Protein AF-0000000076344160 (afdb_homodimer)

Solvent-accessible surface area (backbone atoms only — not comparable to full-atom values): 22176 Å² total; per-residue (Å²): 129,60,75,64,59,60,49,56,73,68,63,57,57,75,40,36,32,61,56,47,48,51,51,48,51,52,48,36,35,67,73,58,60,41,68,49,68,63,71,39,78,46,54,27,44,35,63,50,35,64,53,59,86,89,56,81,75,80,83,44,67,32,48,65,67,22,37,34,33,44,34,43,23,51,35,36,49,43,46,57,44,48,41,29,40,47,48,63,35,70,79,53,62,68,52,47,51,53,46,65,46,41,63,61,49,48,53,52,48,46,51,54,38,69,77,42,59,65,43,26,19,20,55,53,26,49,50,47,42,47,52,30,46,74,72,61,31,36,65,62,60,87,54,31,32,31,51,52,41,71,40,94,74,44,70,74,64,88,83,44,56,84,48,29,20,17,73,82,10,77,48,53,57,67,43,61,43,98,68,64,38,72,59,37,37,32,40,38,44,45,41,19,42,76,85,67,65,36,39,41,37,32,30,37,71,62,53,132,129,60,75,65,61,60,49,56,73,66,64,59,57,75,40,35,32,61,58,48,48,51,51,49,52,52,47,35,32,67,72,58,59,41,67,50,69,63,71,36,78,46,54,27,44,36,64,52,35,64,52,58,85,89,57,82,76,80,83,43,68,31,48,64,65,22,39,34,34,43,34,43,24,48,36,37,49,48,45,60,44,48,39,27,40,47,47,63,36,68,81,54,64,69,52,46,52,54,46,66,46,40,62,62,48,48,54,52,48,46,52,56,38,70,77,45,59,64,44,26,19,21,56,53,26,49,52,48,43,48,53,31,46,75,73,62,32,36,64,63,62,88,53,31,32,31,52,55,41,73,41,101,74,44,70,75,64,88,84,45,56,83,49,30,21,17,76,81,10,76,49,52,56,66,42,62,43,98,67,64,36,74,58,38,37,32,40,40,45,44,38,20,43,76,86,67,65,35,40,41,39,31,30,37,72,61,54,131

Structure (mmCIF, N/CA/C/O backbone):
data_AF-0000000076344160-model_v1
#
loop_
_entity.id
_entity.type
_entity.pdbx_description
1 polymer 'Peptidase M24 domain-containing protein'
#
loop_
_atom_site.group_PDB
_atom_site.id
_atom_site.type_symbol
_atom_site.label_atom_id
_atom_site.label_alt_id
_atom_site.label_comp_id
_atom_site.label_asym_id
_atom_site.label_entity_id
_atom_site.label_seq_id
_atom_site.pdbx_PDB_ins_code
_atom_site.Cartn_x
_atom_site.Cartn_y
_atom_site.Cartn_z
_atom_site.occupancy
_atom_site.B_iso_or_equiv
_atom_site.auth_seq_id
_atom_site.auth_comp_id
_atom_site.auth_asym_id
_atom_site.auth_atom_id
_atom_site.pdbx_PDB_model_num
ATOM 1 N N . MET A 1 1 ? -4.914 -17.25 9.688 1 41.66 1 MET A N 1
ATOM 2 C CA . MET A 1 1 ? -4.988 -18.156 8.547 1 41.66 1 MET A CA 1
ATOM 3 C C . MET A 1 1 ? -4.73 -17.406 7.242 1 41.66 1 MET A C 1
ATOM 5 O O . MET A 1 1 ? -5.258 -16.312 7.035 1 41.66 1 MET A O 1
ATOM 9 N N . GLY A 1 2 ? -3.594 -17.734 6.512 1 60.81 2 GLY A N 1
ATOM 10 C CA . GLY A 1 2 ? -3.271 -16.953 5.328 1 60.81 2 GLY A CA 1
ATOM 11 C C . GLY A 1 2 ? -4.25 -17.156 4.188 1 60.81 2 GLY A C 1
ATOM 12 O O . GLY A 1 2 ? -5.133 -18.016 4.27 1 60.81 2 GLY A O 1
ATOM 13 N N . MET A 1 3 ? -4.539 -16.281 3.332 1 69.62 3 MET A N 1
ATOM 14 C CA . MET A 1 3 ? -5.465 -16.297 2.203 1 69.62 3 MET A CA 1
ATOM 15 C C . MET A 1 3 ? -5.465 -17.656 1.516 1 69.62 3 MET A C 1
ATOM 17 O O . MET A 1 3 ? -6.52 -18.156 1.127 1 69.62 3 MET A O 1
ATOM 21 N N . PHE A 1 4 ? -4.402 -18.453 1.608 1 79.06 4 PHE A N 1
ATOM 22 C CA . PHE A 1 4 ? -4.332 -19.703 0.854 1 79.06 4 PHE A CA 1
ATOM 23 C C . PHE A 1 4 ? -5 -20.844 1.62 1 79.06 4 PHE A C 1
ATOM 25 O O . PHE A 1 4 ? -5.527 -21.781 1.018 1 79.06 4 PHE A O 1
ATOM 32 N N . ASP A 1 5 ? -5.043 -20.703 2.943 1 81.62 5 ASP A N 1
ATOM 33 C CA . ASP A 1 5 ? -5.812 -21.672 3.707 1 81.62 5 ASP A CA 1
ATOM 34 C C . ASP A 1 5 ? -7.309 -21.547 3.41 1 81.62 5 ASP A C 1
ATOM 36 O O . ASP A 1 5 ? -8.008 -22.562 3.271 1 81.62 5 ASP A O 1
ATOM 40 N N . GLU A 1 6 ? -7.734 -20.344 3.297 1 85.19 6 GLU A N 1
ATOM 41 C CA . GLU A 1 6 ? -9.141 -20.094 3.01 1 85.19 6 GLU A CA 1
ATOM 42 C C . GLU A 1 6 ? -9.5 -20.516 1.586 1 85.19 6 GLU A C 1
ATOM 44 O O . GLU A 1 6 ? -10.602 -21.016 1.335 1 85.19 6 GLU A O 1
ATOM 49 N N . ILE A 1 7 ? -8.562 -20.312 0.675 1 89.81 7 ILE A N 1
ATOM 50 C CA . ILE A 1 7 ? -8.781 -20.719 -0.709 1 89.81 7 ILE A CA 1
ATOM 51 C C . ILE A 1 7 ? -8.922 -22.234 -0.785 1 89.81 7 ILE A C 1
ATOM 53 O O . ILE A 1 7 ? -9.758 -22.75 -1.533 1 89.81 7 ILE A O 1
ATOM 57 N N . GLU A 1 8 ? -8.102 -22.969 -0.013 1 91.88 8 GLU A N 1
ATOM 58 C CA . GLU A 1 8 ? -8.156 -24.422 -0.022 1 91.88 8 GLU A CA 1
ATOM 59 C C . GLU A 1 8 ? -9.547 -24.938 0.347 1 91.88 8 GLU A C 1
ATOM 61 O O . GLU A 1 8 ? -10.023 -25.922 -0.209 1 91.88 8 GLU A O 1
ATOM 66 N N . ALA A 1 9 ? -10.242 -24.188 1.206 1 92.38 9 ALA A N 1
ATOM 67 C CA . ALA A 1 9 ? -11.57 -24.578 1.663 1 92.38 9 ALA A CA 1
ATOM 68 C C . ALA A 1 9 ? -12.609 -24.406 0.558 1 92.38 9 ALA A C 1
ATOM 70 O O . ALA A 1 9 ? -13.688 -24.984 0.607 1 92.38 9 ALA A O 1
ATOM 71 N N . LEU A 1 10 ? -12.297 -23.594 -0.446 1 95.06 10 LEU A N 1
ATOM 72 C CA . LEU A 1 10 ? -13.203 -23.312 -1.551 1 95.06 10 LEU A CA 1
ATOM 73 C C . LEU A 1 10 ? -13.07 -24.375 -2.643 1 95.06 10 LEU A C 1
ATOM 75 O O . LEU A 1 10 ? -13.938 -24.484 -3.512 1 95.06 10 LEU A O 1
ATOM 79 N N . ILE A 1 11 ? -11.977 -25.156 -2.645 1 97.06 11 ILE A N 1
ATOM 80 C CA . ILE A 1 11 ? -11.648 -26.078 -3.721 1 97.06 11 ILE A CA 1
ATOM 81 C C . ILE A 1 11 ? -12.453 -27.359 -3.561 1 97.06 11 ILE A C 1
ATOM 83 O O . ILE A 1 11 ? -12.328 -28.062 -2.553 1 97.06 11 ILE A O 1
ATOM 87 N N . LYS A 1 12 ? -13.211 -27.656 -4.555 1 97 12 LYS A N 1
ATOM 88 C CA . LYS A 1 12 ? -13.977 -28.891 -4.59 1 97 12 LYS A CA 1
ATOM 89 C C . LYS A 1 12 ? -14.266 -29.328 -6.023 1 97 12 LYS A C 1
ATOM 91 O O . LYS A 1 12 ? -14.398 -28.484 -6.914 1 97 12 LYS A O 1
ATOM 96 N N . PRO A 1 13 ? -14.383 -30.625 -6.191 1 97.69 13 PRO A N 1
ATOM 97 C CA . PRO A 1 13 ? -14.758 -31.094 -7.531 1 97.69 13 PRO A CA 1
ATOM 98 C C . PRO A 1 13 ? -16.188 -30.703 -7.914 1 97.69 13 PRO A C 1
ATOM 100 O O . PRO A 1 13 ? -17.031 -30.516 -7.035 1 97.69 13 PRO A O 1
ATOM 103 N N . GLY A 1 14 ? -16.422 -30.578 -9.258 1 98.31 14 GLY A N 1
ATOM 104 C CA . GLY A 1 14 ? -17.781 -30.359 -9.727 1 98.31 14 GLY A CA 1
ATOM 105 C C . GLY A 1 14 ? -18.094 -28.906 -10.031 1 98.31 14 GLY A C 1
ATOM 106 O O . GLY A 1 14 ? -19.078 -28.594 -10.695 1 98.31 14 GLY A O 1
ATOM 107 N N . ILE A 1 15 ? -17.312 -28.031 -9.594 1 98 15 ILE A N 1
ATOM 108 C CA . ILE A 1 15 ? -17.469 -26.625 -9.977 1 98 15 ILE A CA 1
ATOM 109 C C . ILE A 1 15 ? -16.469 -26.297 -11.086 1 98 15 ILE A C 1
ATOM 111 O O . ILE A 1 15 ? -15.484 -27 -11.289 1 98 15 ILE A O 1
ATOM 115 N N . SER A 1 16 ? -16.734 -25.234 -11.805 1 98.62 16 SER A N 1
ATOM 116 C CA . SER A 1 16 ? -15.836 -24.844 -12.883 1 98.62 16 SER A CA 1
ATOM 117 C C . SER A 1 16 ? -14.648 -24.047 -12.352 1 98.62 16 SER A C 1
ATOM 119 O O . SER A 1 16 ? -14.688 -23.531 -11.234 1 98.62 16 SER A O 1
ATOM 121 N N . GLU A 1 17 ? -13.594 -23.984 -13.133 1 98.56 17 GLU A N 1
ATOM 122 C CA . GLU A 1 17 ? -12.461 -23.125 -12.82 1 98.56 17 GLU A CA 1
ATOM 123 C C . GLU A 1 17 ? -12.906 -21.672 -12.633 1 98.56 17 GLU A C 1
ATOM 125 O O . GLU A 1 17 ? -12.461 -21 -11.703 1 98.56 17 GLU A O 1
ATOM 130 N N . LYS A 1 18 ? -13.789 -21.219 -13.492 1 97.12 18 LYS A N 1
ATOM 131 C CA . LYS A 1 18 ? -14.305 -19.859 -13.422 1 97.12 18 LYS A CA 1
ATOM 132 C C . LYS A 1 18 ? -15.086 -19.641 -12.125 1 97.12 18 LYS A C 1
ATOM 134 O O . LYS A 1 18 ? -14.953 -18.594 -11.492 1 97.12 18 LYS A O 1
ATOM 139 N N . ALA A 1 19 ? -15.93 -20.609 -11.805 1 97.56 19 ALA A N 1
ATOM 140 C CA . ALA A 1 19 ? -16.688 -20.5 -10.562 1 97.56 19 ALA A CA 1
ATOM 141 C C . ALA A 1 19 ? -15.766 -20.391 -9.352 1 97.56 19 ALA A C 1
ATOM 143 O O . ALA A 1 19 ? -16.016 -19.609 -8.438 1 97.56 19 ALA A O 1
ATOM 144 N N . LEU A 1 20 ? -14.734 -21.234 -9.344 1 97.19 20 LEU A N 1
ATOM 145 C CA . LEU A 1 20 ? -13.758 -21.141 -8.266 1 97.19 20 LEU A CA 1
ATOM 146 C C . LEU A 1 20 ? -13.055 -19.797 -8.266 1 97.19 20 LEU A C 1
ATOM 148 O O . LEU A 1 20 ? -12.875 -19.188 -7.207 1 97.19 20 LEU A O 1
ATOM 152 N N . SER A 1 21 ? -12.625 -19.297 -9.406 1 94.12 21 SER A N 1
ATOM 153 C CA . SER A 1 21 ? -12 -17.984 -9.523 1 94.12 21 SER A CA 1
ATOM 154 C C . SER A 1 21 ? -12.891 -16.891 -8.945 1 94.12 21 SER A C 1
ATOM 156 O O . SER A 1 21 ? -12.422 -16.047 -8.188 1 94.12 21 SER A O 1
ATOM 158 N N . ASP A 1 22 ? -14.133 -16.953 -9.242 1 91.56 22 ASP A N 1
ATOM 159 C CA . ASP A 1 22 ? -15.094 -15.977 -8.734 1 91.56 22 ASP A CA 1
ATOM 160 C C . ASP A 1 22 ? -15.219 -16.078 -7.215 1 91.56 22 ASP A C 1
ATOM 162 O O . ASP A 1 22 ? -15.32 -15.055 -6.531 1 91.56 22 ASP A O 1
ATOM 166 N N . ALA A 1 23 ? -15.25 -17.266 -6.73 1 91.81 23 ALA A N 1
ATOM 167 C CA . ALA A 1 23 ? -15.328 -17.469 -5.285 1 91.81 23 ALA A CA 1
ATOM 168 C C . ALA A 1 23 ? -14.109 -16.891 -4.582 1 91.81 23 ALA A C 1
ATOM 170 O O . ALA A 1 23 ? -14.227 -16.281 -3.512 1 91.81 23 ALA A O 1
ATOM 171 N N . ILE A 1 24 ? -12.945 -17.078 -5.156 1 89.69 24 ILE A N 1
ATOM 172 C CA . ILE A 1 24 ? -11.711 -16.562 -4.598 1 89.69 24 ILE A CA 1
ATOM 173 C C . ILE A 1 24 ? -11.742 -15.031 -4.609 1 89.69 24 ILE A C 1
ATOM 175 O O . ILE A 1 24 ? -11.328 -14.391 -3.643 1 89.69 24 ILE A O 1
ATOM 179 N N . HIS A 1 25 ? -12.195 -14.5 -5.691 1 85.56 25 HIS A N 1
ATOM 180 C CA . HIS A 1 25 ? -12.344 -13.055 -5.801 1 85.56 25 HIS A CA 1
ATOM 181 C C . HIS A 1 25 ? -13.219 -12.5 -4.684 1 85.56 25 HIS A C 1
ATOM 183 O O . HIS A 1 25 ? -12.867 -11.516 -4.035 1 85.56 25 HIS A O 1
ATOM 189 N N . GLN A 1 26 ? -14.305 -13.148 -4.477 1 83.69 26 GLN A N 1
ATOM 190 C CA . GLN A 1 26 ? -15.242 -12.727 -3.441 1 83.69 26 GLN A CA 1
ATOM 191 C C . GLN A 1 26 ? -14.609 -12.828 -2.055 1 83.69 26 GLN A C 1
ATOM 193 O O . GLN A 1 26 ? -14.797 -11.938 -1.218 1 83.69 26 GLN A O 1
ATOM 198 N N . LEU A 1 27 ? -13.867 -13.867 -1.841 1 81.5 27 LEU A N 1
ATOM 199 C CA . LEU A 1 27 ? -13.156 -14.047 -0.582 1 81.5 27 LEU A CA 1
ATOM 200 C C . LEU A 1 27 ? -12.188 -12.898 -0.335 1 81.5 27 LEU A C 1
ATOM 202 O O . LEU A 1 27 ? -12.094 -12.391 0.785 1 81.5 27 LEU A O 1
ATOM 206 N N . GLY A 1 28 ? -11.367 -12.523 -1.336 1 74.88 28 GLY A N 1
ATOM 207 C CA . GLY A 1 28 ? -10.422 -11.422 -1.229 1 74.88 28 GLY A CA 1
ATOM 208 C C . GLY A 1 28 ? -11.086 -10.102 -0.887 1 74.88 28 GLY A C 1
ATOM 209 O O . GLY A 1 28 ? -10.555 -9.328 -0.085 1 74.88 28 GLY A O 1
ATOM 210 N N . LEU A 1 29 ? -12.203 -9.852 -1.535 1 69.56 29 LEU A N 1
ATOM 211 C CA . LEU A 1 29 ? -12.93 -8.609 -1.306 1 69.56 29 LEU A CA 1
ATOM 212 C C . LEU A 1 29 ? -13.461 -8.547 0.124 1 69.56 29 LEU A C 1
ATOM 214 O O . LEU A 1 29 ? -13.375 -7.5 0.774 1 69.56 29 LEU A O 1
ATOM 218 N N . GLU A 1 30 ? -13.906 -9.633 0.518 1 68.62 30 GLU A N 1
ATOM 219 C CA . GLU A 1 30 ? -14.609 -9.664 1.795 1 68.62 30 GLU A CA 1
ATOM 220 C C . GLU A 1 30 ? -13.633 -9.695 2.965 1 68.62 30 GLU A C 1
ATOM 222 O O . GLU A 1 30 ? -13.867 -9.062 3.994 1 68.62 30 GLU A O 1
ATOM 227 N N . ARG A 1 31 ? -12.57 -10.406 2.785 1 62.91 31 ARG A N 1
ATOM 228 C CA . ARG A 1 31 ? -11.773 -10.727 3.965 1 62.91 31 ARG A CA 1
ATOM 229 C C . ARG A 1 31 ? -10.477 -9.93 3.977 1 62.91 31 ARG A C 1
ATOM 231 O O . ARG A 1 31 ? -9.891 -9.695 5.035 1 62.91 31 ARG A O 1
ATOM 238 N N . HIS A 1 32 ? -10.062 -9.484 2.863 1 59.31 32 HIS A N 1
ATOM 239 C CA . HIS A 1 32 ? -8.695 -8.977 2.871 1 59.31 32 HIS A CA 1
ATOM 240 C C . HIS A 1 32 ? -8.625 -7.555 2.33 1 59.31 32 HIS A C 1
ATOM 242 O O . HIS A 1 32 ? -7.543 -6.988 2.186 1 59.31 32 HIS A O 1
ATOM 248 N N . GLY A 1 33 ? -9.766 -7.012 2.295 1 52.97 33 GLY A N 1
ATOM 249 C CA . GLY A 1 33 ? -9.758 -5.633 1.833 1 52.97 33 GLY A CA 1
ATOM 250 C C . GLY A 1 33 ? -9.062 -5.449 0.5 1 52.97 33 GLY A C 1
ATOM 251 O O . GLY A 1 33 ? -8.508 -4.383 0.221 1 52.97 33 GLY A O 1
ATOM 252 N N . LEU A 1 34 ? -8.664 -6.613 -0.139 1 52.84 34 LEU A N 1
ATOM 253 C CA . LEU A 1 34 ? -8 -6.535 -1.435 1 52.84 34 LEU A CA 1
ATOM 254 C C . LEU A 1 34 ? -8.875 -5.809 -2.451 1 52.84 34 LEU A C 1
ATOM 256 O O . LEU A 1 34 ? -9.922 -6.32 -2.852 1 52.84 34 LEU A O 1
ATOM 260 N N . ARG A 1 35 ? -9.086 -4.613 -2.018 1 47.91 35 ARG A N 1
ATOM 261 C CA . ARG A 1 35 ? -10 -3.836 -2.848 1 47.91 35 ARG A CA 1
ATOM 262 C C . ARG A 1 35 ? -9.516 -3.779 -4.293 1 47.91 35 ARG A C 1
ATOM 264 O O . ARG A 1 35 ? -10.297 -3.514 -5.203 1 47.91 35 ARG A O 1
ATOM 271 N N . THR A 1 36 ? -8.273 -3.393 -4.414 1 48.78 36 THR A N 1
ATOM 272 C CA . THR A 1 36 ? -7.879 -3.088 -5.785 1 48.78 36 THR A CA 1
ATOM 273 C C . THR A 1 36 ? -7.855 -4.355 -6.633 1 48.78 36 THR A C 1
ATOM 275 O O . THR A 1 36 ? -7.758 -5.461 -6.105 1 48.78 36 THR A O 1
ATOM 278 N N . HIS A 1 37 ? -8.07 -4.137 -7.875 1 50.59 37 HIS A N 1
ATOM 279 C CA . HIS A 1 37 ? -8.188 -5.098 -8.969 1 50.59 37 HIS A CA 1
ATOM 280 C C . HIS A 1 37 ? -7.043 -6.102 -8.945 1 50.59 37 HIS A C 1
ATOM 282 O O . HIS A 1 37 ? -5.875 -5.719 -8.867 1 50.59 37 HIS A O 1
ATOM 288 N N . TRP A 1 38 ? -7.516 -7.219 -8.266 1 54.03 38 TRP A N 1
ATOM 289 C CA . TRP A 1 38 ? -6.66 -8.336 -8.656 1 54.03 38 TRP A CA 1
ATOM 290 C C . TRP A 1 38 ? -6.43 -8.344 -10.164 1 54.03 38 TRP A C 1
ATOM 292 O O . TRP A 1 38 ? -7.383 -8.398 -10.938 1 54.03 38 TRP A O 1
ATOM 302 N N . HIS A 1 39 ? -5.273 -7.918 -10.477 1 60.78 39 HIS A N 1
ATOM 303 C CA . HIS A 1 39 ? -4.977 -7.797 -11.898 1 60.78 39 HIS A CA 1
ATOM 304 C C . HIS A 1 39 ? -5.082 -9.148 -12.602 1 60.78 39 HIS A C 1
ATOM 306 O O . HIS A 1 39 ? -5.449 -9.211 -13.773 1 60.78 39 HIS A O 1
ATOM 312 N N . LYS A 1 40 ? -4.742 -10.188 -11.953 1 73.19 40 LYS A N 1
ATOM 313 C CA . LYS A 1 40 ? -4.703 -11.484 -12.617 1 73.19 40 LYS A CA 1
ATOM 314 C C . LYS A 1 40 ? -5.047 -12.609 -11.648 1 73.19 40 LYS A C 1
ATOM 316 O O . LYS A 1 40 ? -4.527 -12.656 -10.531 1 73.19 40 LYS A O 1
ATOM 321 N N . ARG A 1 41 ? -6.129 -13.344 -11.93 1 85.62 41 ARG A N 1
ATOM 322 C CA . ARG A 1 41 ? -6.449 -14.594 -11.242 1 85.62 41 ARG A CA 1
ATOM 323 C C . ARG A 1 41 ? -6.508 -15.758 -12.219 1 85.62 41 ARG A C 1
ATOM 325 O O . ARG A 1 41 ? -7.332 -15.766 -13.133 1 85.62 41 ARG A O 1
ATOM 332 N N . VAL A 1 42 ? -5.539 -16.672 -12.078 1 92.56 42 VAL A N 1
ATOM 333 C CA . VAL A 1 42 ? -5.496 -17.844 -12.938 1 92.56 42 VAL A CA 1
ATOM 334 C C . VAL A 1 42 ? -5.824 -19.094 -12.117 1 92.56 42 VAL A C 1
ATOM 336 O O . VAL A 1 42 ? -5.172 -19.375 -11.109 1 92.56 42 VAL A O 1
ATOM 339 N N . VAL A 1 43 ? -6.883 -19.734 -12.469 1 96.62 43 VAL A N 1
ATOM 340 C CA . VAL A 1 43 ? -7.242 -21.047 -11.922 1 96.62 43 VAL A CA 1
ATOM 341 C C . VAL A 1 43 ? -7.258 -22.094 -13.039 1 96.62 43 VAL A C 1
ATOM 343 O O . VAL A 1 43 ? -8.039 -21.984 -13.984 1 96.62 43 VAL A O 1
ATOM 346 N N . ARG A 1 44 ? -6.363 -23.094 -12.922 1 98.12 44 ARG A N 1
ATOM 347 C CA . ARG A 1 44 ? -6.234 -24.125 -13.945 1 98.12 44 ARG A CA 1
ATOM 348 C C . ARG A 1 44 ? -6.262 -25.516 -13.32 1 98.12 44 ARG A C 1
ATOM 350 O O . ARG A 1 44 ? -5.535 -25.797 -12.359 1 98.12 44 ARG A O 1
ATOM 357 N N . SER A 1 45 ? -7.094 -26.422 -13.883 1 98.5 45 SER A N 1
ATOM 358 C CA . SER A 1 45 ? -7.164 -27.797 -13.375 1 98.5 45 SER A CA 1
ATOM 359 C C . SER A 1 45 ? -6.867 -28.812 -14.477 1 98.5 45 SER A C 1
ATOM 361 O O . SER A 1 45 ? -7.172 -28.562 -15.648 1 98.5 45 SER A O 1
ATOM 363 N N . GLY A 1 46 ? -6.293 -29.938 -14.062 1 97.75 46 GLY A N 1
ATOM 364 C CA . GLY A 1 46 ? -6.055 -31.016 -15.008 1 97.75 46 GLY A CA 1
ATOM 365 C C . GLY A 1 46 ? -5.23 -30.578 -16.203 1 97.75 46 GLY A C 1
ATOM 366 O O . GLY A 1 46 ? -4.148 -30.016 -16.047 1 97.75 46 GLY A O 1
ATOM 367 N N . GLU A 1 47 ? -5.73 -30.844 -17.375 1 97.12 47 GLU A N 1
ATOM 368 C CA . GLU A 1 47 ? -4.98 -30.578 -18.609 1 97.12 47 GLU A CA 1
ATOM 369 C C . GLU A 1 47 ? -4.762 -29.094 -18.812 1 97.12 47 GLU A C 1
ATOM 371 O O . GLU A 1 47 ? -3.803 -28.688 -19.469 1 97.12 47 GLU A O 1
ATOM 376 N N . ASN A 1 48 ? -5.598 -28.234 -18.203 1 98.25 48 ASN A N 1
ATOM 377 C CA . ASN A 1 48 ? -5.441 -26.781 -18.344 1 98.25 48 ASN A CA 1
ATOM 378 C C . ASN A 1 48 ? -4.18 -26.297 -17.656 1 98.25 48 ASN A C 1
ATOM 380 O O . ASN A 1 48 ? -3.725 -25.172 -17.906 1 98.25 48 ASN A O 1
ATOM 384 N N . THR A 1 49 ? -3.615 -27.094 -16.734 1 98.25 49 THR A N 1
ATOM 385 C CA . THR A 1 49 ? -2.391 -26.672 -16.062 1 98.25 49 THR A CA 1
ATOM 386 C C . THR A 1 49 ? -1.23 -26.594 -17.047 1 98.25 49 THR A C 1
ATOM 388 O O . THR A 1 49 ? -0.221 -25.938 -16.766 1 98.25 49 THR A O 1
ATOM 391 N N . LEU A 1 50 ? -1.375 -27.25 -18.203 1 97.56 50 LEU A N 1
ATOM 392 C CA . LEU A 1 50 ? -0.31 -27.281 -19.203 1 97.56 50 LEU A CA 1
ATOM 393 C C . LEU A 1 50 ? -0.329 -26.031 -20.062 1 97.56 50 LEU A C 1
ATOM 395 O O . LEU A 1 50 ? 0.642 -25.75 -20.766 1 97.56 50 LEU A O 1
ATOM 399 N N . ALA A 1 51 ? -1.416 -25.234 -20.031 1 95.81 51 ALA A N 1
ATOM 400 C CA . ALA A 1 51 ? -1.532 -24.047 -20.875 1 95.81 51 ALA A CA 1
ATOM 401 C C . ALA A 1 51 ? -0.677 -22.906 -20.328 1 95.81 51 ALA A C 1
ATOM 403 O O . ALA A 1 51 ? -0.64 -22.672 -19.109 1 95.81 51 ALA A O 1
ATOM 404 N N . PRO A 1 52 ? 0.02 -22.156 -21.25 1 90.75 52 PRO A N 1
ATOM 405 C CA . PRO A 1 52 ? 0.699 -20.938 -20.797 1 90.75 52 PRO A CA 1
ATOM 406 C C . PRO A 1 52 ? -0.236 -19.984 -20.062 1 90.75 52 PRO A C 1
ATOM 408 O O . PRO A 1 52 ? -1.418 -19.891 -20.406 1 90.75 52 PRO A O 1
ATOM 411 N N . PHE A 1 53 ? 0.336 -19.312 -19.125 1 88.25 53 PHE A N 1
ATOM 412 C CA . PHE A 1 53 ? -0.489 -18.469 -18.266 1 88.25 53 PHE A CA 1
ATOM 413 C C . PHE A 1 53 ? -1.109 -17.328 -19.047 1 88.25 53 PHE A C 1
ATOM 415 O O . PHE A 1 53 ? -2.107 -16.734 -18.625 1 88.25 53 PHE A O 1
ATOM 422 N N . GLU A 1 54 ? -0.531 -16.984 -20.172 1 85.44 54 GLU A N 1
ATOM 423 C CA . GLU A 1 54 ? -1.05 -15.891 -20.984 1 85.44 54 GLU A CA 1
ATOM 424 C C . GLU A 1 54 ? -2.217 -16.344 -21.859 1 85.44 54 GLU A C 1
ATOM 426 O O . GLU A 1 54 ? -2.924 -15.531 -22.438 1 85.44 54 GLU A O 1
ATOM 431 N N . GLU A 1 55 ? -2.471 -17.656 -21.906 1 89.69 55 GLU A N 1
ATOM 432 C CA . GLU A 1 55 ? -3.559 -18.188 -22.719 1 89.69 55 GLU A CA 1
ATOM 433 C C . GLU A 1 55 ? -4.844 -18.312 -21.906 1 89.69 55 GLU A C 1
ATOM 435 O O . GLU A 1 55 ? -4.816 -18.234 -20.672 1 89.69 55 GLU A O 1
ATOM 440 N N . ASN A 1 56 ? -5.926 -18.469 -22.641 1 92.44 56 ASN A N 1
ATOM 441 C CA . ASN A 1 56 ? -7.234 -18.672 -22.016 1 92.44 56 ASN A CA 1
ATOM 442 C C . ASN A 1 56 ? -7.891 -19.969 -22.484 1 92.44 56 ASN A C 1
ATOM 444 O O . ASN A 1 56 ? -8.781 -19.938 -23.344 1 92.44 56 ASN A O 1
ATOM 448 N N . PRO A 1 57 ? -7.516 -21.047 -21.953 1 95.94 57 PRO A N 1
ATOM 449 C CA . PRO A 1 57 ? -8.164 -22.297 -22.328 1 95.94 57 PRO A CA 1
ATOM 450 C C . PRO A 1 57 ? -9.641 -22.344 -21.938 1 95.94 57 PRO A C 1
ATOM 452 O O . PRO A 1 57 ? -10.086 -21.531 -21.125 1 95.94 57 PRO A O 1
ATOM 455 N N . PRO A 1 58 ? -10.422 -23.266 -22.516 1 97.12 58 PRO A N 1
ATOM 456 C CA . PRO A 1 58 ? -11.828 -23.391 -22.141 1 97.12 58 PRO A CA 1
ATOM 457 C C . PRO A 1 58 ? -12.031 -23.688 -20.656 1 97.12 58 PRO A C 1
ATOM 459 O O . PRO A 1 58 ? -11.242 -24.438 -20.062 1 97.12 58 PRO A O 1
ATOM 462 N N . ASP A 1 59 ? -13.031 -23.172 -20.141 1 98.06 59 ASP A N 1
ATOM 463 C CA . ASP A 1 59 ? -13.391 -23.406 -18.734 1 98.06 59 ASP A CA 1
ATOM 464 C C . ASP A 1 59 ? -13.625 -24.891 -18.484 1 98.06 59 ASP A C 1
ATOM 466 O O . ASP A 1 59 ? -14.383 -25.547 -19.219 1 98.06 59 ASP A O 1
ATOM 470 N N . ARG A 1 60 ? -13.031 -25.422 -17.5 1 98.12 60 ARG A N 1
ATOM 471 C CA . ARG A 1 60 ? -13.109 -26.844 -17.203 1 98.12 60 ARG A CA 1
ATOM 472 C C . ARG A 1 60 ? -13.82 -27.078 -15.875 1 98.12 60 ARG A C 1
ATOM 474 O O . ARG A 1 60 ? -13.625 -26.344 -14.914 1 98.12 60 ARG A O 1
ATOM 481 N N . ILE A 1 61 ? -14.625 -28.125 -15.852 1 98.69 61 ILE A N 1
ATOM 482 C CA . ILE A 1 61 ? -15.156 -28.609 -14.586 1 98.69 61 ILE A CA 1
ATOM 483 C C . ILE A 1 61 ? -14.062 -29.359 -13.828 1 98.69 61 ILE A C 1
ATOM 485 O O . ILE A 1 61 ? -13.453 -30.297 -14.367 1 98.69 61 ILE A O 1
ATOM 489 N N . ILE A 1 62 ? -13.797 -28.922 -12.648 1 98.62 62 ILE A N 1
ATOM 490 C CA . ILE A 1 62 ? -12.742 -29.516 -11.828 1 98.62 62 ILE A CA 1
ATOM 491 C C . ILE A 1 62 ? -13.125 -30.953 -11.453 1 98.62 62 ILE A C 1
ATOM 493 O O . ILE A 1 62 ? -14.211 -31.188 -10.93 1 98.62 62 ILE A O 1
ATOM 497 N N . GLY A 1 63 ? -12.266 -31.891 -11.68 1 98.12 63 GLY A N 1
ATOM 498 C CA . GLY A 1 63 ? -12.523 -33.281 -11.406 1 98.12 63 GLY A CA 1
ATOM 499 C C . GLY A 1 63 ? -12.078 -33.719 -10.023 1 98.12 63 GLY A C 1
ATOM 500 O O . GLY A 1 63 ? -11.312 -33 -9.367 1 98.12 63 GLY A O 1
ATOM 501 N N . GLU A 1 64 ? -12.453 -34.938 -9.547 1 97.44 64 GLU A N 1
ATOM 502 C CA . GLU A 1 64 ? -12.203 -35.469 -8.219 1 97.44 64 GLU A CA 1
ATOM 503 C C . GLU A 1 64 ? -10.711 -35.75 -8 1 97.44 64 GLU A C 1
ATOM 505 O O . GLU A 1 64 ? -10.219 -35.688 -6.875 1 97.44 64 GLU A O 1
ATOM 510 N N . ASP A 1 65 ? -9.992 -35.969 -9.109 1 97.81 65 ASP A N 1
ATOM 511 C CA . ASP A 1 65 ? -8.578 -36.312 -8.984 1 97.81 65 ASP A CA 1
ATOM 512 C C . ASP A 1 65 ? -7.699 -35.312 -9.727 1 97.81 65 ASP A C 1
ATOM 514 O O . ASP A 1 65 ? -6.633 -35.688 -10.234 1 97.81 65 ASP A O 1
ATOM 518 N N . ASP A 1 66 ? -8.188 -34.094 -9.867 1 98.38 66 ASP A N 1
ATOM 519 C CA . ASP A 1 66 ? -7.453 -33.094 -10.609 1 98.38 66 ASP A CA 1
ATOM 520 C C . ASP A 1 66 ? -6.332 -32.5 -9.766 1 98.38 66 ASP A C 1
ATOM 522 O O . ASP A 1 66 ? -6.445 -32.406 -8.539 1 98.38 66 ASP A O 1
ATOM 526 N N . ILE A 1 67 ? -5.25 -32.125 -10.398 1 98.75 67 ILE A N 1
ATOM 527 C CA . ILE A 1 67 ? -4.32 -31.141 -9.891 1 98.75 67 ILE A CA 1
ATOM 528 C C . ILE A 1 67 ? -4.793 -29.734 -10.297 1 98.75 67 ILE A C 1
ATOM 530 O O . ILE A 1 67 ? -5.398 -29.562 -11.359 1 98.75 67 ILE A O 1
ATOM 534 N N . LEU A 1 68 ? -4.617 -28.766 -9.398 1 98.56 68 LEU A N 1
ATOM 535 C CA . LEU A 1 68 ? -5.195 -27.438 -9.547 1 98.56 68 LEU A CA 1
ATOM 536 C C . LEU A 1 68 ? -4.168 -26.359 -9.211 1 98.56 68 LEU A C 1
ATOM 538 O O . LEU A 1 68 ? -3.545 -26.391 -8.148 1 98.56 68 LEU A O 1
ATOM 542 N N . ILE A 1 69 ? -3.924 -25.406 -10.148 1 98.19 69 ILE A N 1
ATOM 543 C CA . ILE A 1 69 ? -3.076 -24.234 -9.93 1 98.19 69 ILE A CA 1
ATOM 544 C C . ILE A 1 69 ? -3.943 -23.016 -9.641 1 98.19 69 ILE A C 1
ATOM 546 O O . ILE A 1 69 ? -4.93 -22.766 -10.336 1 98.19 69 ILE A O 1
ATOM 550 N N . VAL A 1 70 ? -3.635 -22.312 -8.578 1 95.5 70 VAL A N 1
ATOM 551 C CA . VAL A 1 70 ? -4.195 -21 -8.289 1 95.5 70 VAL A CA 1
ATOM 552 C C . VAL A 1 70 ? -3.078 -19.953 -8.273 1 95.5 70 VAL A C 1
ATOM 554 O O . VAL A 1 70 ? -2.152 -20.047 -7.465 1 95.5 70 VAL A O 1
ATOM 557 N N . ASP A 1 71 ? -3.145 -19.047 -9.25 1 92.44 71 ASP A N 1
ATOM 558 C CA . ASP A 1 71 ? -2.199 -17.938 -9.359 1 92.44 71 ASP A CA 1
ATOM 559 C C . ASP A 1 71 ? -2.904 -16.594 -9.188 1 92.44 71 ASP A C 1
ATOM 561 O O . ASP A 1 71 ? -3.773 -16.25 -9.992 1 92.44 71 ASP A O 1
ATOM 565 N N . LEU A 1 72 ? -2.467 -15.969 -8.047 1 84.38 72 LEU A N 1
ATOM 566 C CA . LEU A 1 72 ? -3.061 -14.68 -7.727 1 84.38 72 LEU A CA 1
ATOM 567 C C . LEU A 1 72 ? -2.029 -13.562 -7.855 1 84.38 72 LEU A C 1
ATOM 569 O O . LEU A 1 72 ? -1.099 -13.469 -7.051 1 84.38 72 LEU A O 1
ATOM 573 N N . GLY A 1 73 ? -2.021 -12.875 -8.742 1 75.88 73 GLY A N 1
ATOM 574 C CA . GLY A 1 73 ? -1.044 -11.805 -8.859 1 75.88 73 GLY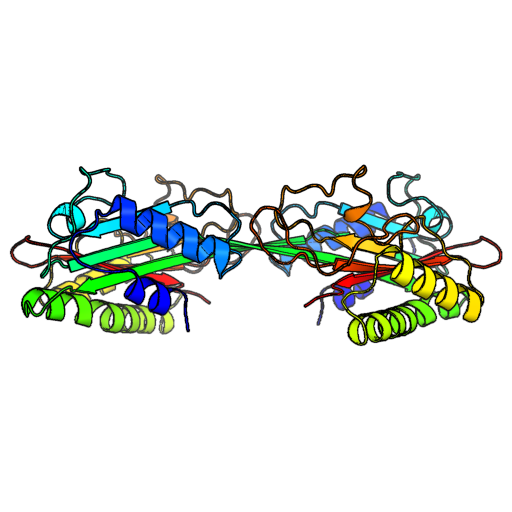 A CA 1
ATOM 575 C C . GLY A 1 73 ? -1.602 -10.555 -9.508 1 75.88 73 GLY A C 1
ATOM 576 O O . GLY A 1 73 ? -2.779 -10.508 -9.875 1 75.88 73 GLY A O 1
ATOM 577 N N . PRO A 1 74 ? -0.925 -9.617 -9.609 1 63.56 74 PRO A N 1
ATOM 578 C CA . PRO A 1 74 ? -0.454 -8.797 -8.5 1 63.56 74 PRO A CA 1
ATOM 579 C C . PRO A 1 74 ? -1.597 -8.219 -7.664 1 63.56 74 PRO A C 1
ATOM 581 O O . PRO A 1 74 ? -2.646 -7.867 -8.203 1 63.56 74 PRO A O 1
ATOM 584 N N . VAL A 1 75 ? -1.521 -8.453 -6.305 1 60.44 75 VAL A N 1
ATOM 585 C CA . VAL A 1 75 ? -2.469 -7.848 -5.375 1 60.44 75 VAL A CA 1
ATOM 586 C C . VAL A 1 75 ? -1.856 -6.594 -4.758 1 60.44 75 VAL A C 1
ATOM 588 O O . VAL A 1 75 ? -0.67 -6.578 -4.422 1 60.44 75 VAL A O 1
ATOM 591 N N . PHE A 1 76 ? -2.512 -5.453 -4.992 1 55.28 76 PHE A N 1
ATOM 592 C CA . PHE A 1 76 ? -2.018 -4.191 -4.457 1 55.28 76 PHE A CA 1
ATOM 593 C C . PHE A 1 76 ? -2.781 -3.807 -3.193 1 55.28 76 PHE A C 1
ATOM 595 O O . PHE A 1 76 ? -4.008 -3.922 -3.143 1 55.28 76 PHE A O 1
ATOM 602 N N . GLU A 1 77 ? -2.02 -3.916 -2.137 1 52.81 77 GLU A N 1
ATOM 603 C CA . GLU A 1 77 ? -2.564 -3.176 -1.002 1 52.81 77 GLU A CA 1
ATOM 604 C C . GLU A 1 77 ? -1.971 -1.772 -0.922 1 52.81 77 GLU A C 1
ATOM 606 O O . GLU A 1 77 ? -0.767 -1.59 -1.112 1 52.81 77 GLU A O 1
ATOM 611 N N . ALA A 1 78 ? -2.797 -0.829 -1.307 1 53.72 78 ALA A N 1
ATOM 612 C CA . ALA A 1 78 ? -2.328 0.548 -1.176 1 53.72 78 ALA A CA 1
ATOM 613 C C . ALA A 1 78 ? -2.771 1.154 0.152 1 53.72 78 ALA A C 1
ATOM 615 O O . ALA A 1 78 ? -3.906 0.948 0.589 1 53.72 78 ALA A O 1
ATOM 616 N N . TRP A 1 79 ? -1.842 1.372 0.984 1 53.78 79 TRP A N 1
ATOM 617 C CA . TRP A 1 79 ? -2.215 2.119 2.182 1 53.78 79 TRP A CA 1
ATOM 618 C C . TRP A 1 79 ? -1.849 3.592 2.041 1 53.78 79 TRP A C 1
ATOM 620 O O . TRP A 1 79 ? -0.846 3.932 1.407 1 53.78 79 TRP A O 1
ATOM 630 N N . GLU A 1 80 ? -2.881 4.422 2.217 1 60.22 80 GLU A N 1
ATOM 631 C CA . GLU A 1 80 ? -2.678 5.867 2.256 1 60.22 80 GLU A CA 1
ATOM 632 C C . GLU A 1 80 ? -2.305 6.332 3.658 1 60.22 80 GLU A C 1
ATOM 634 O O . GLU A 1 80 ? -2.875 5.867 4.648 1 60.22 80 GLU A O 1
ATOM 639 N N . ALA A 1 81 ? -1.132 6.918 3.715 1 67.12 81 ALA A N 1
ATOM 640 C CA . ALA A 1 81 ? -0.793 7.605 4.957 1 67.12 81 ALA A CA 1
ATOM 641 C C . ALA A 1 81 ? -0.884 9.117 4.789 1 67.12 81 ALA A C 1
ATOM 643 O O . ALA A 1 81 ? -0.66 9.641 3.693 1 67.12 81 ALA A O 1
ATOM 644 N N . ASP A 1 82 ? -1.482 9.805 5.742 1 74.88 82 ASP A N 1
ATOM 645 C CA . ASP A 1 82 ? -1.593 11.258 5.855 1 74.88 82 ASP A CA 1
ATOM 646 C C . ASP A 1 82 ? -0.98 11.758 7.164 1 74.88 82 ASP A C 1
ATOM 648 O O . ASP A 1 82 ? -1.362 11.297 8.242 1 74.88 82 ASP A O 1
ATOM 652 N N . PHE A 1 83 ? 0.061 12.609 7.039 1 84.44 83 PHE A N 1
ATOM 653 C CA . PHE A 1 83 ? 0.739 13.117 8.227 1 84.44 83 PHE A CA 1
ATOM 654 C C . PHE A 1 83 ? 0.834 14.641 8.195 1 84.44 83 PHE A C 1
ATOM 656 O O . PHE A 1 83 ? 1.07 15.227 7.133 1 84.44 83 PHE A O 1
ATOM 663 N N . GLY A 1 84 ? 0.564 15.289 9.281 1 93 84 GLY A N 1
ATOM 664 C CA . GLY A 1 84 ? 0.817 16.703 9.516 1 93 84 GLY A CA 1
ATOM 665 C C . GLY A 1 84 ? 1.608 16.969 10.781 1 93 84 GLY A C 1
ATOM 666 O O . GLY A 1 84 ? 1.362 16.344 11.812 1 93 84 GLY A O 1
ATOM 667 N N . ARG A 1 85 ? 2.654 17.734 10.672 1 96.56 85 ARG A N 1
ATOM 668 C CA . ARG A 1 85 ? 3.465 18.156 11.812 1 96.56 85 ARG A CA 1
ATOM 669 C C . ARG A 1 85 ? 3.73 19.656 11.773 1 96.56 85 ARG A C 1
ATOM 671 O O . ARG A 1 85 ? 3.711 20.266 10.703 1 96.56 85 ARG A O 1
ATOM 678 N N . THR A 1 86 ? 3.941 20.156 12.938 1 98.31 86 THR A N 1
ATOM 679 C CA . THR A 1 86 ? 4.316 21.547 13.094 1 98.31 86 THR A CA 1
ATOM 680 C C . THR A 1 86 ? 5.68 21.672 13.766 1 98.31 86 THR A C 1
ATOM 682 O O . THR A 1 86 ? 5.969 20.953 14.727 1 98.31 86 THR A O 1
ATOM 685 N N . TYR A 1 87 ? 6.492 22.594 13.266 1 98 87 TYR A N 1
ATOM 686 C CA . TYR A 1 87 ? 7.816 22.891 13.805 1 98 87 TYR A CA 1
ATOM 687 C C . TYR A 1 87 ? 7.938 24.359 14.164 1 98 87 TYR A C 1
ATOM 689 O O . TYR A 1 87 ? 7.195 25.203 13.641 1 98 87 TYR A O 1
ATOM 697 N N . VAL A 1 88 ? 8.781 24.672 15.078 1 98 88 VAL A N 1
ATOM 698 C CA . VAL A 1 88 ? 9.102 26.062 15.422 1 98 88 VAL A CA 1
ATOM 699 C C . VAL A 1 88 ? 10.602 26.297 15.266 1 98 88 VAL A C 1
ATOM 701 O O . VAL A 1 88 ? 11.406 25.531 15.805 1 98 88 VAL A O 1
ATOM 704 N N . LEU A 1 89 ? 10.711 27.297 14.344 1 95.81 89 LEU A N 1
ATOM 705 C CA . LEU A 1 89 ? 12.094 27.75 14.242 1 95.81 89 LEU A CA 1
ATOM 706 C C . LEU A 1 89 ? 12.375 28.859 15.25 1 95.81 89 LEU A C 1
ATOM 708 O O . LEU A 1 89 ? 11.539 29.75 15.445 1 95.81 89 LEU A O 1
ATOM 712 N N . GLY A 1 90 ? 13.336 28.688 16.172 1 95.44 90 GLY A N 1
ATOM 713 C CA . GLY A 1 90 ? 13.688 29.703 17.156 1 95.44 90 GLY A CA 1
ATOM 714 C C . GLY A 1 90 ? 13.109 29.422 18.531 1 95.44 90 GLY A C 1
ATOM 715 O O . GLY A 1 90 ? 12.953 28.266 18.922 1 95.44 90 GLY A O 1
ATOM 716 N N . ASN A 1 91 ? 12.781 30.703 19.281 1 96.94 91 ASN A N 1
ATOM 717 C CA . ASN A 1 91 ? 12.445 30.516 20.688 1 96.94 91 ASN A CA 1
ATOM 718 C C . ASN A 1 91 ? 11.219 31.328 21.094 1 96.94 91 ASN A C 1
ATOM 720 O O . ASN A 1 91 ? 11.062 31.703 22.25 1 96.94 91 ASN A O 1
ATOM 724 N N . ASP A 1 92 ? 10.328 31.672 20.109 1 97.69 92 ASP A N 1
ATOM 725 C CA . ASP A 1 92 ? 9.094 32.375 20.438 1 97.69 92 ASP A CA 1
ATOM 726 C C . ASP A 1 92 ? 8.195 31.531 21.344 1 97.69 92 ASP A C 1
ATOM 728 O O . ASP A 1 92 ? 7.758 30.453 20.938 1 97.69 92 ASP A O 1
ATOM 732 N N . PRO A 1 93 ? 7.93 31.984 22.516 1 97.94 93 PRO A N 1
ATOM 733 C CA . PRO A 1 93 ? 7.203 31.141 23.469 1 97.94 93 PRO A CA 1
ATOM 734 C C . PRO A 1 93 ? 5.785 30.812 23.016 1 97.94 93 PRO A C 1
ATOM 736 O O . PRO A 1 93 ? 5.27 29.734 23.328 1 97.94 93 PRO A O 1
ATOM 739 N N . ASP A 1 94 ? 5.152 31.734 22.328 1 98.25 94 ASP A N 1
ATOM 740 C CA . ASP A 1 94 ? 3.795 31.5 21.844 1 98.25 94 ASP A CA 1
ATOM 741 C C . ASP A 1 94 ? 3.777 30.375 20.797 1 98.25 94 ASP A C 1
ATOM 743 O O . ASP A 1 94 ? 2.898 29.516 20.828 1 98.25 94 ASP A O 1
ATOM 747 N N . LYS A 1 95 ? 4.738 30.422 19.875 1 98.62 95 LYS A N 1
ATOM 748 C CA . LYS A 1 95 ? 4.84 29.391 18.844 1 98.62 95 LYS A CA 1
ATOM 749 C C . LYS A 1 95 ? 5.18 28.031 19.453 1 98.62 95 LYS A C 1
ATOM 751 O O . LYS A 1 95 ? 4.617 27.016 19.047 1 98.62 95 LYS A O 1
ATOM 756 N N . ILE A 1 96 ? 6.035 28.047 20.375 1 98.62 96 ILE A N 1
ATOM 757 C CA . ILE A 1 96 ? 6.441 26.812 21.031 1 98.62 96 ILE A CA 1
ATOM 758 C C . ILE A 1 96 ? 5.254 26.219 21.797 1 98.62 96 ILE A C 1
ATOM 760 O O . ILE A 1 96 ? 5.004 25.016 21.719 1 98.62 96 ILE A O 1
ATOM 764 N N . ARG A 1 97 ? 4.574 27.078 22.5 1 98.69 97 ARG A N 1
ATOM 765 C CA . ARG A 1 97 ? 3.4 26.625 23.234 1 98.69 97 ARG A CA 1
ATOM 766 C C . ARG A 1 97 ? 2.385 25.969 22.312 1 98.69 97 ARG A C 1
ATOM 768 O O . ARG A 1 97 ? 1.838 24.922 22.609 1 98.69 97 ARG A O 1
ATOM 775 N N . LEU A 1 98 ? 2.08 26.625 21.203 1 98.81 98 LEU A N 1
ATOM 776 C CA . LEU A 1 98 ? 1.118 26.094 20.234 1 98.81 98 LEU A CA 1
ATOM 777 C C . LEU A 1 98 ? 1.594 24.766 19.672 1 98.81 98 LEU A C 1
ATOM 779 O O . LEU A 1 98 ? 0.84 23.797 19.641 1 98.81 98 LEU A O 1
ATOM 783 N N . ARG A 1 99 ? 2.801 24.688 19.188 1 98.69 99 ARG A N 1
ATOM 784 C CA . ARG A 1 99 ? 3.367 23.453 18.656 1 98.69 99 ARG A CA 1
ATOM 785 C C . ARG A 1 99 ? 3.254 22.328 19.672 1 98.69 99 ARG A C 1
ATOM 787 O O . ARG A 1 99 ? 2.807 21.219 19.328 1 98.69 99 ARG A O 1
ATOM 794 N N . ASP A 1 100 ? 3.641 22.609 20.922 1 98.62 100 ASP A N 1
ATOM 795 C CA . ASP A 1 100 ? 3.746 21.562 21.953 1 98.62 100 ASP A CA 1
ATOM 796 C C . ASP A 1 100 ? 2.365 21.078 22.375 1 98.62 100 ASP A C 1
ATOM 798 O O . ASP A 1 100 ? 2.24 20.016 22.969 1 98.62 100 ASP A O 1
ATOM 802 N N . ALA A 1 101 ? 1.366 21.875 22.125 1 98.81 101 ALA A N 1
ATOM 803 C CA . ALA A 1 101 ? 0.004 21.5 22.5 1 98.81 101 ALA A CA 1
ATOM 804 C C . ALA A 1 101 ? -0.588 20.516 21.484 1 98.81 101 ALA A C 1
ATOM 806 O O . ALA A 1 101 ? -1.525 19.781 21.812 1 98.81 101 ALA A O 1
ATOM 807 N N . LEU A 1 102 ? -0.09 20.438 20.297 1 98.81 102 LEU A N 1
ATOM 808 C CA . LEU A 1 102 ? -0.735 19.75 19.188 1 98.81 102 LEU A CA 1
ATOM 809 C C . LEU A 1 102 ? -0.801 18.25 19.422 1 98.81 102 LEU A C 1
ATOM 811 O O . LEU A 1 102 ? -1.89 17.672 19.484 1 98.81 102 LEU A O 1
ATOM 815 N N . GLU A 1 103 ? 0.279 17.562 19.625 1 97.62 103 GLU A N 1
ATOM 816 C CA . GLU A 1 103 ? 0.321 16.109 19.719 1 97.62 103 GLU A CA 1
ATOM 817 C C . GLU A 1 103 ? -0.395 15.617 20.984 1 97.62 103 GLU A C 1
ATOM 819 O O . GLU A 1 103 ? -1.207 14.695 20.922 1 97.62 103 GLU A O 1
ATOM 824 N N . PRO A 1 104 ? -0.117 16.25 22.156 1 98.5 104 PRO A N 1
ATOM 825 C CA . PRO A 1 104 ? -0.875 15.828 23.344 1 98.5 104 PRO A CA 1
ATOM 826 C C . PRO A 1 104 ? -2.385 15.969 23.156 1 98.5 104 PRO A C 1
ATOM 828 O O . PRO A 1 104 ? -3.15 15.117 23.609 1 98.5 104 PRO A O 1
ATOM 831 N N . MET A 1 105 ? -2.816 17.062 22.5 1 98.75 105 MET A N 1
ATOM 832 C CA . MET A 1 105 ? -4.238 17.25 22.25 1 98.75 105 MET A CA 1
ATOM 833 C C . MET A 1 105 ? -4.777 16.172 21.312 1 98.75 105 MET A C 1
ATOM 835 O O . MET A 1 105 ? -5.863 15.641 21.531 1 98.75 105 MET A O 1
ATOM 839 N N . TRP A 1 106 ? -4.055 15.867 20.266 1 98.5 106 TRP A N 1
ATOM 840 C CA . TRP A 1 106 ? -4.43 14.781 19.359 1 98.5 106 TRP A CA 1
ATOM 841 C C . TRP A 1 106 ? -4.633 13.484 20.125 1 98.5 106 TRP A C 1
ATOM 843 O O . TRP A 1 106 ? -5.648 12.805 19.953 1 98.5 106 TRP A O 1
ATOM 853 N N . LYS A 1 107 ? -3.717 13.125 21.016 1 97.69 107 LYS A N 1
ATOM 854 C CA . LYS A 1 107 ? -3.777 11.898 21.812 1 97.69 107 LYS A CA 1
ATOM 855 C C . LYS A 1 107 ? -5 11.891 22.719 1 97.69 107 LYS A C 1
ATOM 857 O O . LYS A 1 107 ? -5.645 10.852 22.891 1 97.69 107 LYS A O 1
ATOM 862 N N . ASP A 1 108 ? -5.242 13.055 23.266 1 98.38 108 ASP A N 1
ATOM 863 C CA . ASP A 1 108 ? -6.398 13.172 24.156 1 98.38 108 ASP A CA 1
ATOM 864 C C . ASP A 1 108 ? -7.703 12.961 23.391 1 98.38 108 ASP A C 1
ATOM 866 O O . ASP A 1 108 ? -8.594 12.25 23.859 1 98.38 108 ASP A O 1
ATOM 870 N N . VAL A 1 109 ? -7.824 13.602 22.266 1 98.69 109 VAL A N 1
ATOM 871 C CA . VAL A 1 109 ? -9.023 13.469 21.438 1 98.69 109 VAL A CA 1
ATOM 872 C C . VAL A 1 109 ? -9.156 12.023 20.969 1 98.69 109 VAL A C 1
ATOM 874 O O . VAL A 1 109 ? -10.25 11.453 21 1 98.69 109 VAL A O 1
ATOM 877 N N . LYS A 1 110 ? -8.086 11.43 20.578 1 97.69 110 LYS A N 1
ATOM 878 C CA . LYS A 1 110 ? -8.102 10.023 20.172 1 97.69 110 LYS A CA 1
ATOM 879 C C . LYS A 1 110 ? -8.586 9.133 21.312 1 97.69 110 LYS A C 1
ATOM 881 O O . LYS A 1 110 ? -9.336 8.18 21.094 1 97.69 110 LYS A O 1
ATOM 886 N N . ALA A 1 111 ? -8.109 9.367 22.484 1 97.25 111 ALA A N 1
ATOM 887 C CA . ALA A 1 111 ? -8.492 8.555 23.641 1 97.25 111 ALA A CA 1
ATOM 888 C C . ALA A 1 111 ? -10.008 8.594 23.859 1 97.25 111 ALA A C 1
ATOM 890 O O . ALA A 1 111 ? -10.609 7.582 24.203 1 97.25 111 ALA A O 1
ATOM 891 N N . GLN A 1 112 ? -10.531 9.719 23.641 1 98 112 GLN A N 1
ATOM 892 C CA . GLN A 1 112 ? -11.984 9.844 23.781 1 98 112 GLN A CA 1
ATOM 893 C C . GLN A 1 112 ? -12.711 9.094 22.672 1 98 112 GLN A C 1
ATOM 895 O O . GLN A 1 112 ? -13.734 8.461 22.906 1 98 112 GLN A O 1
ATOM 900 N N . TYR A 1 113 ? -12.203 9.164 21.5 1 97.69 113 TYR A N 1
ATOM 901 C CA . TYR A 1 113 ? -12.734 8.359 20.406 1 97.69 113 TYR A CA 1
ATOM 902 C C . TYR A 1 113 ? -12.625 6.875 20.703 1 97.69 113 TYR A C 1
ATOM 904 O O . TYR A 1 113 ? -13.586 6.121 20.516 1 97.69 113 TYR A O 1
ATOM 912 N N . ASP A 1 114 ? -11.484 6.43 21.219 1 94.56 114 ASP A N 1
ATOM 913 C CA . ASP A 1 114 ? -11.234 5.02 21.516 1 94.56 114 ASP A CA 1
ATOM 914 C C . ASP A 1 114 ? -12.203 4.5 22.562 1 94.56 114 ASP A C 1
ATOM 916 O O . ASP A 1 114 ? -12.602 3.332 22.531 1 94.56 114 ASP A O 1
ATOM 920 N N . ALA A 1 115 ? -12.594 5.34 23.453 1 95.31 115 ALA A N 1
ATOM 921 C CA . ALA A 1 115 ? -13.516 4.957 24.516 1 95.31 115 ALA A CA 1
ATOM 922 C C . ALA A 1 115 ? -14.938 4.797 23.984 1 95.31 115 ALA A C 1
ATOM 924 O O . ALA A 1 115 ? -15.75 4.066 24.547 1 95.31 115 ALA A O 1
ATOM 925 N N . ARG A 1 116 ? -15.289 5.5 22.859 1 96.69 116 ARG A N 1
ATOM 926 C CA . ARG A 1 116 ? -16.609 5.445 22.234 1 96.69 116 ARG A CA 1
ATOM 927 C C . ARG A 1 116 ? -16.484 5.508 20.703 1 96.69 116 ARG A C 1
ATOM 929 O O . ARG A 1 116 ? -16.906 6.492 20.094 1 96.69 116 ARG A O 1
ATOM 936 N N . PRO A 1 117 ? -16.016 4.426 20.078 1 93 117 PRO A N 1
ATOM 937 C CA . PRO A 1 117 ? -15.711 4.469 18.656 1 93 117 PRO A CA 1
ATOM 938 C C . PRO A 1 117 ? -16.953 4.633 17.781 1 93 117 PRO A C 1
ATOM 940 O O . PRO A 1 117 ? -16.844 4.93 16.594 1 93 117 PRO A O 1
ATOM 943 N N . ASP A 1 118 ? -18.172 4.473 18.344 1 94.25 118 ASP A N 1
ATOM 944 C CA . ASP A 1 118 ? -19.406 4.586 17.578 1 94.25 118 ASP A CA 1
ATOM 945 C C . ASP A 1 118 ? -19.953 6.012 17.609 1 94.25 118 ASP A C 1
ATOM 947 O O . ASP A 1 118 ? -21.031 6.277 17.078 1 94.25 118 ASP A O 1
ATOM 951 N N . MET A 1 119 ? -19.219 6.98 18.125 1 97.44 119 MET A N 1
ATOM 952 C CA . MET A 1 119 ? -19.688 8.367 18.156 1 97.44 119 MET A CA 1
ATOM 953 C C . MET A 1 119 ? -19.828 8.922 16.75 1 97.44 119 MET A C 1
ATOM 955 O O . MET A 1 119 ? -19.391 8.289 15.781 1 97.44 119 MET A O 1
ATOM 959 N N . SER A 1 120 ? -20.422 10.047 16.672 1 97.5 120 SER A N 1
ATOM 960 C CA . SER A 1 120 ? -20.578 10.695 15.367 1 97.5 120 SER A CA 1
ATOM 961 C C . SER A 1 120 ? -19.391 11.586 15.047 1 97.5 120 SER A C 1
ATOM 963 O O . SER A 1 120 ? -18.625 11.953 15.938 1 97.5 120 SER A O 1
ATOM 965 N N . GLY A 1 121 ? -19.266 11.914 13.797 1 97.5 121 GLY A N 1
ATOM 966 C CA . GLY A 1 121 ? -18.266 12.898 13.406 1 97.5 121 GLY A CA 1
ATOM 967 C C . GLY A 1 121 ? -18.453 14.242 14.078 1 97.5 121 GLY A C 1
ATOM 968 O O . GLY A 1 121 ? -17.484 14.922 14.422 1 97.5 121 GLY A O 1
ATOM 969 N N . SER A 1 122 ? -19.688 14.586 14.273 1 98.38 122 SER A N 1
ATOM 970 C CA . SER A 1 122 ? -20.031 15.836 14.945 1 98.38 122 SER A CA 1
ATOM 971 C C . SER A 1 122 ? -19.547 15.844 16.391 1 98.38 122 SER A C 1
ATOM 973 O O . SER A 1 122 ? -19 16.844 16.859 1 98.38 122 SER A O 1
ATOM 975 N N . GLU A 1 123 ? -19.719 14.75 17.047 1 98.69 123 GLU A N 1
ATOM 976 C CA . GLU A 1 123 ? -19.297 14.648 18.438 1 98.69 123 GLU A CA 1
ATOM 977 C C . GLU A 1 123 ? -17.781 14.773 18.562 1 98.69 123 GLU A C 1
ATOM 979 O O . GLU A 1 123 ? -17.281 15.492 19.422 1 98.69 123 GLU A O 1
ATOM 984 N N . LEU A 1 124 ? -17.062 14.086 17.672 1 98.69 124 LEU A N 1
ATOM 985 C CA . LEU A 1 124 ? -15.609 14.156 17.75 1 98.69 124 LEU A CA 1
ATOM 986 C C . LEU A 1 124 ? -15.109 15.547 17.375 1 98.69 124 LEU A C 1
ATOM 988 O O . LEU A 1 124 ? -14.148 16.047 17.969 1 98.69 124 LEU A O 1
ATOM 992 N N . PHE A 1 125 ? -15.766 16.172 16.469 1 98.62 125 PHE A N 1
ATOM 993 C CA . PHE A 1 125 ? -15.445 17.547 16.109 1 98.62 125 PHE A CA 1
ATOM 994 C C . PHE A 1 125 ? -15.586 18.469 17.312 1 98.62 125 PHE A C 1
ATOM 996 O O . PHE A 1 125 ? -14.703 19.281 17.578 1 98.62 125 PHE A O 1
ATOM 1003 N N . ALA A 1 126 ? -16.641 18.297 18 1 98.81 126 ALA A N 1
ATOM 1004 C CA . ALA A 1 126 ? -16.891 19.125 19.172 1 98.81 126 ALA A CA 1
ATOM 1005 C C . ALA A 1 126 ? -15.836 18.891 20.25 1 98.81 126 ALA A C 1
ATOM 1007 O O . ALA A 1 126 ? -15.383 19.828 20.906 1 98.81 126 ALA A O 1
ATOM 1008 N N . ILE A 1 127 ? -15.484 17.656 20.438 1 98.88 127 ILE A N 1
ATOM 1009 C CA . ILE A 1 127 ? -14.469 17.297 21.406 1 98.88 127 ILE A CA 1
ATOM 1010 C C . ILE A 1 127 ? -13.148 17.984 21.047 1 98.88 127 ILE A C 1
ATOM 1012 O O . ILE A 1 127 ? -12.492 18.562 21.922 1 98.88 127 ILE A O 1
ATOM 1016 N N . ALA A 1 128 ? -12.789 17.953 19.797 1 98.88 128 ALA A N 1
ATOM 1017 C CA . ALA A 1 128 ? -11.547 18.578 19.328 1 98.88 128 ALA A CA 1
ATOM 1018 C C . ALA A 1 128 ? -11.586 20.094 19.516 1 98.88 128 ALA A C 1
ATOM 1020 O O . ALA A 1 128 ? -10.617 20.688 20.016 1 98.88 128 ALA A O 1
ATOM 1021 N N . ASN A 1 129 ? -12.688 20.688 19.172 1 98.75 129 ASN A N 1
ATOM 1022 C CA . ASN A 1 129 ? -12.844 22.125 19.328 1 98.75 129 ASN A CA 1
ATOM 1023 C C . ASN A 1 129 ? -12.758 22.547 20.781 1 98.75 129 ASN A C 1
ATOM 1025 O O . ASN A 1 129 ? -12.094 23.531 21.125 1 98.75 129 ASN A O 1
ATOM 1029 N N . LYS A 1 130 ? -13.438 21.797 21.562 1 98.75 130 LYS A N 1
ATOM 1030 C CA . LYS A 1 130 ? -13.422 22.109 23 1 98.75 130 LYS A CA 1
ATOM 1031 C C . LYS A 1 130 ? -12.008 21.984 23.562 1 98.75 130 LYS A C 1
ATOM 1033 O O . LYS A 1 130 ? -11.602 22.797 24.391 1 98.75 130 LYS A O 1
ATOM 1038 N N . ALA A 1 131 ? -11.297 20.984 23.172 1 98.81 131 ALA A N 1
ATOM 1039 C CA . ALA A 1 131 ? -9.914 20.812 23.625 1 98.81 131 ALA A CA 1
ATOM 1040 C C . ALA A 1 131 ? -9.062 22.016 23.266 1 98.81 131 ALA A C 1
ATOM 1042 O O . ALA A 1 131 ? -8.25 22.469 24.062 1 98.81 131 ALA A O 1
ATOM 1043 N N . ALA A 1 132 ? -9.242 22.531 22.078 1 98.81 132 ALA A N 1
ATOM 1044 C CA . ALA A 1 132 ? -8.516 23.734 21.641 1 98.81 132 ALA A CA 1
ATOM 1045 C C . ALA A 1 132 ? -8.867 24.938 22.516 1 98.81 132 ALA A C 1
ATOM 1047 O O . ALA A 1 132 ? -7.98 25.641 23 1 98.81 132 ALA A O 1
ATOM 1048 N N . GLU A 1 133 ? -10.141 25.125 22.75 1 98.44 133 GLU A N 1
ATOM 1049 C CA . GLU A 1 133 ? -10.625 26.234 23.547 1 98.44 133 GLU A CA 1
ATOM 1050 C C . GLU A 1 133 ? -10.086 26.156 24.984 1 98.44 133 GLU A C 1
ATOM 1052 O O . GLU A 1 133 ? -9.617 27.156 25.531 1 98.44 133 GLU A O 1
ATOM 1057 N N . ASP A 1 134 ? -10.141 24.969 25.516 1 98.56 134 ASP A N 1
ATOM 1058 C CA . ASP A 1 134 ? -9.68 24.75 26.891 1 98.56 134 ASP A CA 1
ATOM 1059 C C . ASP A 1 134 ? -8.195 25.078 27.016 1 98.56 134 ASP A C 1
ATOM 1061 O O . ASP A 1 134 ? -7.746 25.516 28.078 1 98.56 134 ASP A O 1
ATOM 1065 N N . ALA A 1 135 ? -7.488 24.906 25.984 1 98.5 135 ALA A N 1
ATOM 1066 C CA . ALA A 1 135 ? -6.047 25.141 26.016 1 98.5 135 ALA A CA 1
ATOM 1067 C C . ALA A 1 135 ? -5.719 26.578 25.641 1 98.5 135 ALA A C 1
ATOM 1069 O O . ALA A 1 135 ? -4.551 26.969 25.609 1 98.5 135 ALA A O 1
ATOM 1070 N N . GLY A 1 136 ? -6.746 27.359 25.25 1 98.44 136 GLY A N 1
ATOM 1071 C CA . GLY A 1 136 ? -6.559 28.781 24.984 1 98.44 136 GLY A CA 1
ATOM 1072 C C . GLY A 1 136 ? -6.281 29.078 23.531 1 98.44 136 GLY A C 1
ATOM 1073 O O . GLY A 1 136 ? -5.738 30.125 23.203 1 98.44 136 GLY A O 1
ATOM 1074 N N . PHE A 1 137 ? -6.547 28.172 22.703 1 98.81 137 PHE A N 1
ATOM 1075 C CA . PHE A 1 137 ? -6.359 28.375 21.281 1 98.81 137 PHE A CA 1
ATOM 1076 C C . PHE A 1 137 ? -7.703 28.516 20.578 1 98.81 137 PHE A C 1
ATOM 1078 O O . PHE A 1 137 ? -8.758 28.312 21.188 1 98.81 137 PHE A O 1
ATOM 1085 N N . VAL A 1 138 ? -7.645 28.984 19.344 1 98.38 138 VAL A N 1
ATOM 1086 C CA . VAL A 1 138 ? -8.797 29 18.438 1 98.38 138 VAL A CA 1
ATOM 1087 C C . VAL A 1 138 ? -8.703 27.844 17.453 1 98.38 138 VAL A C 1
ATOM 1089 O O . VAL A 1 138 ? -7.625 27.547 16.938 1 98.38 138 VAL A O 1
ATOM 1092 N N . TRP A 1 139 ? -9.812 27.109 17.234 1 98.5 139 TRP A N 1
ATOM 1093 C CA . TRP A 1 139 ? -9.82 26.062 16.219 1 98.5 139 TRP A CA 1
ATOM 1094 C C . TRP A 1 139 ? -9.68 26.672 14.828 1 98.5 139 TRP A C 1
ATOM 1096 O O . TRP A 1 139 ? -10.406 27.609 14.477 1 98.5 139 TRP A O 1
ATOM 1106 N N . GLY A 1 140 ? -8.812 26.141 13.984 1 97 140 GLY A N 1
ATOM 1107 C CA . GLY A 1 140 ? -8.398 26.859 12.789 1 97 140 GLY A CA 1
ATOM 1108 C C . GLY A 1 140 ? -8.906 26.219 11.508 1 97 140 GLY A C 1
ATOM 1109 O O . GLY A 1 140 ? -8.367 26.469 10.43 1 97 140 GLY A O 1
ATOM 1110 N N . ALA A 1 141 ? -9.977 25.359 11.5 1 96.25 141 ALA A N 1
ATOM 1111 C CA . ALA A 1 141 ? -10.438 24.672 10.297 1 96.25 141 ALA A CA 1
ATOM 1112 C C . ALA A 1 141 ? -11.922 24.328 10.391 1 96.25 141 ALA A C 1
ATOM 1114 O O . ALA A 1 141 ? -12.484 24.297 11.492 1 96.25 141 ALA A O 1
ATOM 1115 N N . PRO A 1 142 ? -12.57 24.062 9.234 1 95 142 PRO A N 1
ATOM 1116 C CA . PRO A 1 142 ? -13.977 23.656 9.273 1 95 142 PRO A CA 1
ATOM 1117 C C . PRO A 1 142 ? -14.156 22.188 9.617 1 95 142 PRO A C 1
ATOM 1119 O O . PRO A 1 142 ? -15.281 21.719 9.82 1 95 142 PRO A O 1
ATOM 1122 N N . LEU A 1 143 ? -13.117 21.422 9.68 1 96.38 143 LEU A N 1
ATOM 1123 C CA . LEU A 1 143 ? -13.156 19.984 9.945 1 96.38 143 LEU A CA 1
ATOM 1124 C C . LEU A 1 143 ? -12.055 19.578 10.922 1 96.38 143 LEU A C 1
ATOM 1126 O O . LEU A 1 143 ? -11.141 20.375 11.188 1 96.38 143 LEU A O 1
ATOM 1130 N N . ALA A 1 144 ? -12.203 18.359 11.453 1 97.62 144 ALA A N 1
ATOM 1131 C CA . ALA A 1 144 ? -11.188 17.812 12.344 1 97.62 144 ALA A CA 1
ATOM 1132 C C . ALA A 1 144 ? -10.641 16.484 11.797 1 97.62 144 ALA A C 1
ATOM 1134 O O . ALA A 1 144 ? -10.031 15.711 12.539 1 97.62 144 ALA A O 1
ATOM 1135 N N . GLY A 1 145 ? -10.906 16.156 10.531 1 95 145 GLY A N 1
ATOM 1136 C CA . GLY A 1 145 ? -10.414 14.922 9.953 1 95 145 GLY A CA 1
ATOM 1137 C C . GLY A 1 145 ? -11.258 14.438 8.789 1 95 145 GLY A C 1
ATOM 1138 O O . GLY A 1 145 ? -12.156 15.141 8.32 1 95 145 GLY A O 1
ATOM 1139 N N . HIS A 1 146 ? -10.852 13.297 8.273 1 91.19 146 HIS A N 1
ATOM 1140 C CA . HIS A 1 146 ? -11.508 12.688 7.121 1 91.19 146 HIS A CA 1
ATOM 1141 C C . HIS A 1 146 ? -11.18 11.203 7.02 1 91.19 146 HIS A C 1
ATOM 1143 O O . HIS A 1 146 ? -10.281 10.711 7.703 1 91.19 146 HIS A O 1
ATOM 1149 N N . ILE A 1 147 ? -11.914 10.523 6.211 1 85.88 147 ILE A N 1
ATOM 1150 C CA . ILE A 1 147 ? -11.633 9.117 5.973 1 85.88 147 ILE A CA 1
ATOM 1151 C C . ILE A 1 147 ? -10.375 8.977 5.117 1 85.88 147 ILE A C 1
ATOM 1153 O O . ILE A 1 147 ? -10.023 9.891 4.367 1 85.88 147 ILE A O 1
ATOM 1157 N N . VAL A 1 148 ? -9.719 7.859 5.336 1 78.31 148 VAL A N 1
ATOM 1158 C CA . VAL A 1 148 ? -8.609 7.523 4.441 1 78.31 148 VAL A CA 1
ATOM 1159 C C . VAL A 1 148 ? -9.156 7.09 3.084 1 78.31 148 VAL A C 1
ATOM 1161 O O . VAL A 1 148 ? -10.125 6.324 3.012 1 78.31 148 VAL A O 1
ATOM 1164 N N . GLY A 1 149 ? -8.719 7.766 2.023 1 66.5 149 GLY A N 1
ATOM 1165 C CA . GLY A 1 149 ? -9 7.176 0.726 1 66.5 149 GLY A CA 1
ATOM 1166 C C . GLY A 1 149 ? -8.477 5.758 0.589 1 66.5 149 GLY A C 1
ATOM 1167 O O . GLY A 1 149 ? -7.43 5.422 1.14 1 66.5 149 GLY A O 1
ATOM 1168 N N . SER A 1 150 ? -9.32 4.84 0.492 1 56.34 150 SER A N 1
ATOM 1169 C CA . SER A 1 150 ? -8.938 3.434 0.449 1 56.34 150 SER A CA 1
ATOM 1170 C C . SER A 1 150 ? -8.078 3.127 -0.772 1 56.34 150 SER A C 1
ATOM 1172 O O . SER A 1 150 ? -7.262 2.207 -0.748 1 56.34 150 SER A O 1
ATOM 1174 N N . PHE A 1 151 ? -8.359 3.918 -1.783 1 50.78 151 PHE A N 1
ATOM 1175 C CA . PHE A 1 151 ? -7.59 3.594 -2.979 1 50.78 151 PHE A CA 1
ATOM 1176 C C . PHE A 1 151 ? -6.852 4.82 -3.498 1 50.78 151 PHE A C 1
ATOM 1178 O O . PHE A 1 151 ? -7.277 5.953 -3.258 1 50.78 151 PHE A O 1
ATOM 1185 N N . PRO A 1 152 ? -5.648 4.602 -3.979 1 47.91 152 PRO A N 1
ATOM 1186 C CA . PRO A 1 152 ? -4.844 5.695 -4.52 1 47.91 152 PRO A CA 1
ATOM 1187 C C . PRO A 1 152 ? -5.688 6.75 -5.238 1 47.91 152 PRO A C 1
ATOM 1189 O O . PRO A 1 152 ? -5.344 7.934 -5.223 1 47.91 152 PRO A O 1
ATOM 1192 N N . HIS A 1 153 ? -6.828 6.246 -5.809 1 48.22 153 HIS A N 1
ATOM 1193 C CA . HIS A 1 153 ? -7.59 7.164 -6.648 1 48.22 153 HIS A CA 1
ATOM 1194 C C . HIS A 1 153 ? -8.859 7.633 -5.945 1 48.22 153 HIS A C 1
ATOM 1196 O O . HIS A 1 153 ? -9.602 8.461 -6.48 1 48.22 153 HIS A O 1
ATOM 1202 N N . GLU A 1 154 ? -9.047 7.074 -4.941 1 50.94 154 GLU A N 1
ATOM 1203 C CA . GLU A 1 154 ? -10.312 7.488 -4.332 1 50.94 154 GLU A CA 1
ATOM 1204 C C . GLU A 1 154 ? -10.172 8.852 -3.654 1 50.94 154 GLU A C 1
ATOM 1206 O O . GLU A 1 154 ? -9.445 8.984 -2.668 1 50.94 154 GLU A O 1
ATOM 1211 N N . ARG A 1 155 ? -10.477 9.891 -4.484 1 56.28 155 ARG A N 1
ATOM 1212 C CA . ARG A 1 155 ? -10.555 11.219 -3.895 1 56.28 155 ARG A CA 1
ATOM 1213 C C . ARG A 1 155 ? -11.688 11.297 -2.877 1 56.28 155 ARG A C 1
ATOM 1215 O O . ARG A 1 155 ? -12.75 10.711 -3.076 1 56.28 155 ARG A O 1
ATOM 1222 N N . ILE A 1 156 ? -11.375 11.727 -1.726 1 69.62 156 ILE A N 1
ATOM 1223 C CA . ILE A 1 156 ? -12.414 12 -0.747 1 69.62 156 ILE A CA 1
ATOM 1224 C C . ILE A 1 156 ? -13.32 13.117 -1.259 1 69.62 156 ILE A C 1
ATOM 1226 O O . ILE A 1 156 ? -12.867 14.242 -1.475 1 69.62 156 ILE A O 1
ATOM 1230 N N . PRO A 1 157 ? -14.523 12.602 -1.641 1 71.88 157 PRO A N 1
ATOM 1231 C CA . PRO A 1 157 ? -15.422 13.648 -2.141 1 71.88 157 PRO A CA 1
ATOM 1232 C C . PRO A 1 157 ? -15.586 14.805 -1.158 1 71.88 157 PRO A C 1
ATOM 1234 O O . PRO A 1 157 ? -15.695 14.586 0.05 1 71.88 157 PRO A O 1
ATOM 1237 N N . LYS A 1 158 ? -15.602 16 -1.683 1 73.38 158 LYS A N 1
ATOM 1238 C CA . LYS A 1 158 ? -15.688 17.188 -0.834 1 73.38 158 LYS A CA 1
ATOM 1239 C C . LYS A 1 158 ? -17.125 17.438 -0.397 1 73.38 158 LYS A C 1
ATOM 1241 O O . LYS A 1 158 ? -17.375 18.141 0.583 1 73.38 158 LYS A O 1
ATOM 1246 N N . ASP A 1 159 ? -18 16.781 -1.087 1 80.06 159 ASP A N 1
ATOM 1247 C CA . ASP A 1 159 ? -19.391 17.141 -0.85 1 80.06 159 ASP A CA 1
ATOM 1248 C C . ASP A 1 159 ? -20.094 16.078 -0.01 1 80.06 159 ASP A C 1
ATOM 1250 O O . ASP A 1 159 ? -21.297 16.156 0.222 1 80.06 159 ASP A O 1
ATOM 1254 N N . LYS A 1 160 ? -19.375 15.109 0.476 1 86.06 160 LYS A N 1
ATOM 1255 C CA . LYS A 1 160 ? -19.984 14.086 1.321 1 86.06 160 LYS A CA 1
ATOM 1256 C C . LYS A 1 160 ? -19.562 14.25 2.779 1 86.06 160 LYS A C 1
ATOM 1258 O O . LYS A 1 160 ? -18.516 13.75 3.193 1 86.06 160 LYS A O 1
ATOM 1263 N N . ILE A 1 161 ? -20.422 14.914 3.49 1 92 161 ILE A N 1
ATOM 1264 C CA . ILE A 1 161 ? -20.141 15.336 4.859 1 92 161 ILE A CA 1
ATOM 1265 C C . ILE A 1 161 ? -19.859 14.117 5.727 1 92 161 ILE A C 1
ATOM 1267 O O . ILE A 1 161 ? -19.094 14.195 6.691 1 92 161 ILE A O 1
ATOM 1271 N N . THR A 1 162 ? -20.391 12.883 5.32 1 91.56 162 THR A N 1
ATOM 1272 C CA . THR A 1 162 ? -20.25 11.664 6.117 1 91.56 162 THR A CA 1
ATOM 1273 C C . THR A 1 162 ? -18.828 11.148 6.062 1 91.56 162 THR A C 1
ATOM 1275 O O . THR A 1 162 ? -18.453 10.242 6.816 1 91.56 162 THR A O 1
ATOM 1278 N N . LEU A 1 163 ? -18.016 11.797 5.246 1 90.69 163 LEU A N 1
ATOM 1279 C CA . LEU A 1 163 ? -16.641 11.344 5.082 1 90.69 163 LEU A CA 1
ATOM 1280 C C . LEU A 1 163 ? -15.68 12.242 5.848 1 90.69 163 LEU A C 1
ATOM 1282 O O . LEU A 1 163 ? -14.461 12.07 5.766 1 90.69 163 LEU A O 1
ATOM 1286 N N . TYR A 1 164 ? -16.297 13.18 6.641 1 94.12 164 TYR A N 1
ATOM 1287 C CA . TYR A 1 164 ? -15.477 14.141 7.387 1 94.12 164 TYR A CA 1
ATOM 1288 C C . TYR A 1 164 ? -15.883 14.156 8.859 1 94.12 164 TYR A C 1
ATOM 1290 O O . TYR A 1 164 ? -17.016 13.82 9.203 1 94.12 164 TYR A O 1
ATOM 1298 N N . ILE A 1 165 ? -14.891 14.484 9.664 1 96.75 165 ILE A N 1
ATOM 1299 C CA . ILE A 1 165 ? -15.172 14.859 11.039 1 96.75 165 ILE A CA 1
ATOM 1300 C C . ILE A 1 165 ? -15.523 16.344 11.117 1 96.75 165 ILE A C 1
ATOM 1302 O O . ILE A 1 165 ? -14.641 17.203 11.086 1 96.75 165 ILE A O 1
ATOM 1306 N N . ALA A 1 166 ? -16.844 16.531 11.164 1 97.31 166 ALA A N 1
ATOM 1307 C CA . ALA A 1 166 ? -17.359 17.891 11.062 1 97.31 166 ALA A CA 1
ATOM 1308 C C . ALA A 1 166 ? -18.688 18.031 11.805 1 97.31 166 ALA A C 1
ATOM 1310 O O . ALA A 1 166 ? -19.344 17.031 12.102 1 97.31 166 ALA A O 1
ATOM 1311 N N . GLU A 1 167 ? -18.984 19.266 11.992 1 97.25 167 GLU A N 1
ATOM 1312 C CA . GLU A 1 167 ? -20.172 19.594 12.789 1 97.25 167 GLU A CA 1
ATOM 1313 C C . GLU A 1 167 ? -21.422 18.953 12.219 1 97.25 167 GLU A C 1
ATOM 1315 O O . GLU A 1 167 ? -22.281 18.484 12.961 1 97.25 167 GLU A O 1
ATOM 1320 N N . ALA A 1 168 ? -21.5 18.797 10.961 1 96.44 168 ALA A N 1
ATOM 1321 C CA . ALA A 1 168 ? -22.734 18.375 10.312 1 96.44 168 ALA A CA 1
ATOM 1322 C C . ALA A 1 168 ? -22.797 16.859 10.188 1 96.44 168 ALA A C 1
ATOM 1324 O O . ALA A 1 168 ? -23.828 16.297 9.812 1 96.44 168 ALA A O 1
ATOM 1325 N N . ASN A 1 169 ? -21.719 16.109 10.461 1 96.44 169 ASN A N 1
ATOM 1326 C CA . ASN A 1 169 ? -21.703 14.656 10.336 1 96.44 169 ASN A CA 1
ATOM 1327 C C . ASN A 1 169 ? -22.297 13.984 11.57 1 96.44 169 ASN A C 1
ATOM 1329 O O . ASN A 1 169 ? -21.578 13.672 12.516 1 96.44 169 ASN A O 1
ATOM 1333 N N . LYS A 1 170 ? -23.578 13.664 11.492 1 96.38 170 LYS A N 1
ATOM 1334 C CA . LYS A 1 170 ? -24.281 13.086 12.625 1 96.38 170 LYS A CA 1
ATOM 1335 C C . LYS A 1 170 ? -24.266 11.562 12.562 1 96.38 170 LYS A C 1
ATOM 1337 O O . LYS A 1 170 ? -24.844 10.891 13.43 1 96.38 170 LYS A O 1
ATOM 1342 N N . GLY A 1 171 ? -23.609 11.047 11.594 1 93.81 171 GLY A N 1
ATOM 1343 C CA . GLY A 1 171 ? -23.531 9.602 11.453 1 93.81 171 GLY A CA 1
ATOM 1344 C C . GLY A 1 171 ? -22.438 8.977 12.297 1 93.81 171 GLY A C 1
ATOM 1345 O O . GLY A 1 171 ? -21.453 9.648 12.648 1 93.81 171 GLY A O 1
ATOM 1346 N N . SER A 1 172 ? -22.625 7.66 12.516 1 94.69 172 SER A N 1
ATOM 1347 C CA . SER A 1 172 ? -21.609 6.906 13.258 1 94.69 172 SER A CA 1
ATOM 1348 C C . SER A 1 172 ? -20.297 6.836 12.492 1 94.69 172 SER A C 1
ATOM 1350 O O . SER A 1 172 ? -20.297 6.652 11.273 1 94.69 172 SER A O 1
ATOM 1352 N N . MET A 1 173 ? -19.188 6.918 13.211 1 93.19 173 MET A N 1
ATOM 1353 C CA . MET A 1 173 ? -17.875 6.844 12.594 1 93.19 173 MET A CA 1
ATOM 1354 C C . MET A 1 173 ? -17.484 5.395 12.32 1 93.19 173 MET A C 1
ATOM 1356 O O . MET A 1 173 ? -16.484 5.133 11.656 1 93.19 173 MET A O 1
ATOM 1360 N N . ILE A 1 174 ? -18.266 4.477 12.883 1 88.56 174 ILE A N 1
ATOM 1361 C CA . ILE A 1 174 ? -18.125 3.092 12.445 1 88.56 174 ILE A CA 1
ATOM 1362 C C . ILE A 1 174 ? -18.906 2.871 11.156 1 88.56 174 ILE A C 1
ATOM 1364 O O . ILE A 1 174 ? -20.141 2.869 11.172 1 88.56 174 ILE A O 1
ATOM 1368 N N . SER A 1 175 ? -18.266 3.043 10.039 1 76.62 175 SER A N 1
ATOM 1369 C CA . SER A 1 175 ? -18.938 2.883 8.758 1 76.62 175 SER A CA 1
ATOM 1370 C C . SER A 1 175 ? -18.141 1.995 7.812 1 76.62 175 SER A C 1
ATOM 1372 O O . SER A 1 175 ? -16.938 1.815 7.996 1 76.62 175 SER A O 1
ATOM 1374 N N . THR A 1 176 ? -18.906 1.318 7.004 1 70.31 176 THR A N 1
ATOM 1375 C CA . THR A 1 176 ? -18.297 0.455 5.996 1 70.31 176 THR A CA 1
ATOM 1376 C C . THR A 1 176 ? -18.375 1.103 4.617 1 70.31 176 THR A C 1
ATOM 1378 O O . THR A 1 176 ? -19.328 1.829 4.312 1 70.31 176 THR A O 1
ATOM 1381 N N . GLY A 1 177 ? -17.266 0.957 3.941 1 62.66 177 GLY A N 1
ATOM 1382 C CA . GLY A 1 177 ? -17.25 1.456 2.576 1 62.66 177 GLY A CA 1
ATOM 1383 C C . GLY A 1 177 ? -17.953 0.538 1.597 1 62.66 177 GLY A C 1
ATOM 1384 O O . GLY A 1 177 ? -18.578 -0.438 2 1 62.66 177 GLY A O 1
ATOM 1385 N N . LYS A 1 178 ? -18.047 0.937 0.311 1 56.31 178 LYS A N 1
ATOM 1386 C CA . LYS A 1 178 ? -18.75 0.23 -0.754 1 56.31 178 LYS A CA 1
ATOM 1387 C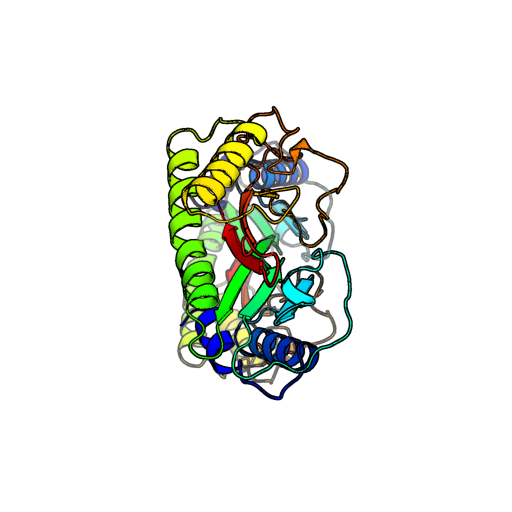 C . LYS A 1 178 ? -18.359 -1.245 -0.787 1 56.31 178 LYS A C 1
ATOM 1389 O O . LYS A 1 178 ? -19.188 -2.105 -1.07 1 56.31 178 LYS A O 1
ATOM 1394 N N . GLY A 1 179 ? -17.266 -1.643 -0.446 1 49.97 179 GLY A N 1
ATOM 1395 C CA . GLY A 1 179 ? -16.812 -3.023 -0.492 1 49.97 179 GLY A CA 1
ATOM 1396 C C . GLY A 1 179 ? -16.906 -3.725 0.85 1 49.97 179 GLY A C 1
ATOM 1397 O O . GLY A 1 179 ? -16.438 -4.855 0.997 1 49.97 179 GLY A O 1
ATOM 1398 N N . GLY A 1 180 ? -17.625 -3.008 1.801 1 59.19 180 GLY A N 1
ATOM 1399 C CA . GLY A 1 180 ? -17.797 -3.596 3.119 1 59.19 180 GLY A CA 1
ATOM 1400 C C . GLY A 1 180 ? -16.594 -3.412 4.02 1 59.19 180 GLY A C 1
ATOM 1401 O O . GLY A 1 180 ? -16.562 -3.914 5.145 1 59.19 180 GLY A O 1
ATOM 1402 N N . TYR A 1 181 ? -15.633 -2.795 3.512 1 57.5 181 TYR A N 1
ATOM 1403 C CA . TYR A 1 181 ? -14.438 -2.584 4.324 1 57.5 181 TYR A CA 1
ATOM 1404 C C . TYR A 1 181 ? -14.641 -1.428 5.297 1 57.5 181 TYR A C 1
ATOM 1406 O O . TYR A 1 181 ? -15.312 -0.447 4.973 1 57.5 181 TYR A O 1
ATOM 1414 N N . THR A 1 182 ? -14.055 -1.662 6.387 1 66.81 182 THR A N 1
ATOM 1415 C CA . THR A 1 182 ? -14.125 -0.613 7.398 1 66.81 182 THR A CA 1
ATOM 1416 C C . THR A 1 182 ? -13.352 0.621 6.953 1 66.81 182 THR A C 1
ATOM 1418 O O . THR A 1 182 ? -12.242 0.504 6.43 1 66.81 182 THR A O 1
ATOM 1421 N N . ARG A 1 183 ? -14 1.669 7.051 1 74.69 183 ARG A N 1
ATOM 1422 C CA . ARG A 1 183 ? -13.32 2.926 6.75 1 74.69 183 ARG A CA 1
ATOM 1423 C C . ARG A 1 183 ? -12.398 3.336 7.895 1 74.69 183 ARG A C 1
ATOM 1425 O O . ARG A 1 183 ? -12.734 3.154 9.062 1 74.69 183 ARG A O 1
ATOM 1432 N N . HIS A 1 184 ? -11.211 3.814 7.559 1 80.94 184 HIS A N 1
ATOM 1433 C CA . HIS A 1 184 ? -10.258 4.352 8.523 1 80.94 184 HIS A CA 1
ATOM 1434 C C . HIS A 1 184 ? -10.266 5.879 8.516 1 80.94 184 HIS A C 1
ATOM 1436 O O . HIS A 1 184 ? -10.445 6.492 7.457 1 80.94 184 HIS A O 1
ATOM 1442 N N . TRP A 1 185 ? -10.102 6.465 9.672 1 89.19 185 TRP A N 1
ATOM 1443 C CA . TRP A 1 185 ? -10.195 7.918 9.805 1 89.19 185 TRP A CA 1
ATOM 1444 C C . TRP A 1 185 ? -8.828 8.531 10.078 1 89.19 185 TRP A C 1
ATOM 1446 O O . TRP A 1 185 ? -7.988 7.918 10.742 1 89.19 185 TRP A O 1
ATOM 1456 N N . ILE A 1 186 ? -8.648 9.625 9.555 1 91.94 186 ILE A N 1
ATOM 1457 C CA . ILE A 1 186 ? -7.555 10.523 9.914 1 91.94 186 ILE A CA 1
ATOM 1458 C C . ILE A 1 186 ? -8.07 11.609 10.859 1 91.94 186 ILE A C 1
ATOM 1460 O O . ILE A 1 186 ? -9.102 12.227 10.602 1 91.94 186 ILE A O 1
ATOM 1464 N N . LEU A 1 187 ? -7.402 11.844 11.992 1 96.38 187 LEU A N 1
ATOM 1465 C CA . LEU A 1 187 ? -7.715 12.93 12.914 1 96.38 187 LEU A CA 1
ATOM 1466 C C . LEU A 1 187 ? -6.75 14.094 12.727 1 96.38 187 LEU A C 1
ATOM 1468 O O . LEU A 1 187 ? -5.543 13.883 12.594 1 96.38 187 LEU A O 1
ATOM 1472 N N . GLU A 1 188 ? -7.332 15.195 12.641 1 97.44 188 GLU A N 1
ATOM 1473 C CA . GLU A 1 188 ? -6.578 16.438 12.453 1 97.44 188 GLU A CA 1
ATOM 1474 C C . GLU A 1 188 ? -6.801 17.406 13.609 1 97.44 188 GLU A C 1
ATOM 1476 O O . GLU A 1 188 ? -7.934 17.609 14.039 1 97.44 188 GLU A O 1
ATOM 1481 N N . ILE A 1 189 ? -5.723 18.031 14.078 1 98.75 189 ILE A N 1
ATOM 1482 C CA . ILE A 1 189 ? -5.797 19.109 15.047 1 98.75 189 ILE A CA 1
ATOM 1483 C C . ILE A 1 189 ? -5.305 20.406 14.406 1 98.75 189 ILE A C 1
ATOM 1485 O O . ILE A 1 189 ? -4.172 20.484 13.914 1 98.75 189 ILE A O 1
ATOM 1489 N N . HIS A 1 190 ? -6.164 21.359 14.391 1 98.62 190 HIS A N 1
ATOM 1490 C CA . HIS A 1 190 ? -5.875 22.703 13.906 1 98.62 190 HIS A CA 1
ATOM 1491 C C . HIS A 1 190 ? -5.918 23.719 15.047 1 98.62 190 HIS A C 1
ATOM 1493 O O . HIS A 1 190 ? -6.977 23.953 15.641 1 98.62 190 HIS A O 1
ATOM 1499 N N . LEU A 1 191 ? -4.766 24.344 15.32 1 98.88 191 LEU A N 1
ATOM 1500 C CA . LEU A 1 191 ? -4.734 25.375 16.359 1 98.88 191 LEU A CA 1
ATOM 1501 C C . LEU A 1 191 ? -4.285 26.719 15.789 1 98.88 191 LEU A C 1
ATOM 1503 O O . LEU A 1 191 ? -3.275 26.797 15.086 1 98.88 191 LEU A O 1
ATOM 1507 N N . ARG A 1 192 ? -5.012 27.703 16.141 1 98.56 192 ARG A N 1
ATOM 1508 C CA . ARG A 1 192 ? -4.668 29.062 15.766 1 98.56 192 ARG A CA 1
ATOM 1509 C C . ARG A 1 192 ? -4.316 29.891 17 1 98.56 192 ARG A C 1
ATOM 1511 O O . ARG A 1 192 ? -4.977 29.797 18.031 1 98.56 192 ARG A O 1
ATOM 1518 N N . ASP A 1 193 ? -3.283 30.688 16.812 1 98.06 193 ASP A N 1
ATOM 1519 C CA . ASP A 1 193 ? -2.945 31.688 17.828 1 98.06 193 ASP A CA 1
ATOM 1520 C C . ASP A 1 193 ? -4.137 32.594 18.125 1 98.06 193 ASP A C 1
ATOM 1522 O O . ASP A 1 193 ? -4.824 33.031 17.203 1 98.06 193 ASP A O 1
ATOM 1526 N N . PRO A 1 194 ? -4.41 32.812 19.438 1 97.62 194 PRO A N 1
ATOM 1527 C CA . PRO A 1 194 ? -5.582 33.625 19.781 1 97.62 194 PRO A CA 1
ATOM 1528 C C . PRO A 1 194 ? -5.527 35 19.172 1 97.62 194 PR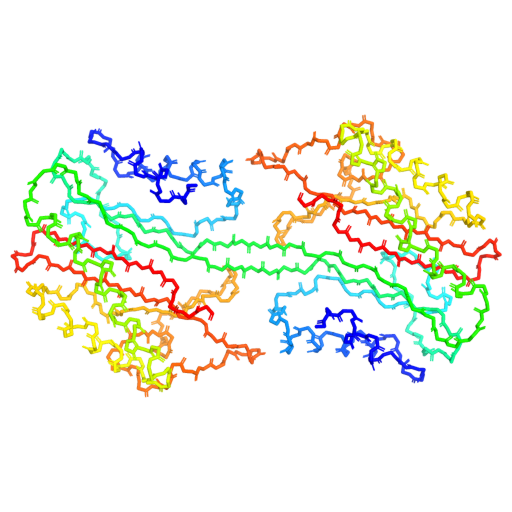O A C 1
ATOM 1530 O O . PRO A 1 194 ? -6.57 35.625 18.938 1 97.62 194 PRO A O 1
ATOM 1533 N N . GLN A 1 195 ? -4.324 35.5 18.922 1 97.44 195 GLN A N 1
ATOM 1534 C CA . GLN A 1 195 ? -4.184 36.812 18.297 1 97.44 195 GLN A CA 1
ATOM 1535 C C . GLN A 1 195 ? -4.207 36.719 16.781 1 97.44 195 GLN A C 1
ATOM 1537 O O . GLN A 1 195 ? -4.113 37.719 16.078 1 97.44 195 GLN A O 1
ATOM 1542 N N . GLY A 1 196 ? -4.254 35.562 16.25 1 97.25 196 GLY A N 1
ATOM 1543 C CA . GLY A 1 196 ? -4.422 35.344 14.82 1 97.25 196 GLY A CA 1
ATOM 1544 C C . GLY A 1 196 ? -3.131 35.5 14.039 1 97.25 196 GLY A C 1
ATOM 1545 O O . GLY A 1 196 ? -3.158 35.812 12.844 1 97.25 196 GLY A O 1
ATOM 1546 N N . ARG A 1 197 ? -1.991 35.25 14.625 1 97.38 197 ARG A N 1
ATOM 1547 C CA . ARG A 1 197 ? -0.724 35.562 13.977 1 97.38 197 ARG A CA 1
ATOM 1548 C C . ARG A 1 197 ? -0.201 34.344 13.18 1 97.38 197 ARG A C 1
ATOM 1550 O O . ARG A 1 197 ? 0.512 34.531 12.195 1 97.38 197 ARG A O 1
ATOM 1557 N N . PHE A 1 198 ? -0.516 33.125 13.672 1 98.19 198 PHE A N 1
ATOM 1558 C CA . PHE A 1 198 ? -0.038 31.906 13.055 1 98.19 198 PHE A CA 1
ATOM 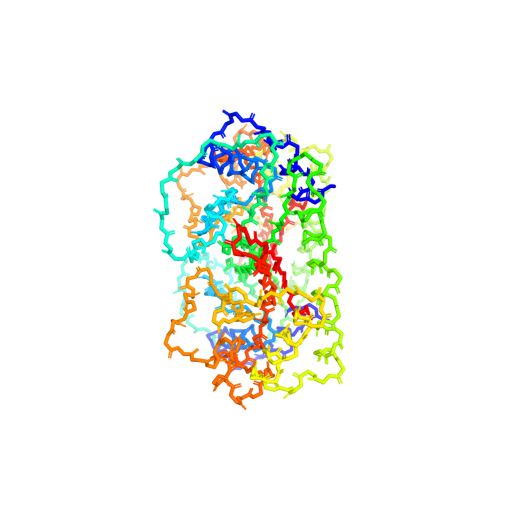1559 C C . PHE A 1 198 ? -0.909 30.719 13.453 1 98.19 198 PHE A C 1
ATOM 1561 O O . PHE A 1 198 ? -1.779 30.844 14.32 1 98.19 198 PHE A O 1
ATOM 1568 N N . GLN A 1 199 ? -0.732 29.641 12.773 1 98.56 199 GLN A N 1
ATOM 1569 C CA . GLN A 1 199 ? -1.471 28.406 13.047 1 98.56 199 GLN A CA 1
ATOM 1570 C C . GLN A 1 199 ? -0.542 27.203 13.055 1 98.56 199 GLN A C 1
ATOM 1572 O O . GLN A 1 199 ? 0.576 27.266 12.539 1 98.56 199 GLN A O 1
ATOM 1577 N N . GLY A 1 200 ? -0.919 26.141 13.758 1 98.69 200 GLY A N 1
ATOM 1578 C CA . GLY A 1 200 ? -0.278 24.844 13.742 1 98.69 200 GLY A CA 1
ATOM 1579 C C . GLY A 1 200 ? -1.212 23.719 13.32 1 98.69 200 GLY A C 1
ATOM 1580 O O . GLY A 1 200 ? -2.43 23.906 13.258 1 98.69 200 GLY A O 1
ATOM 1581 N N . PHE A 1 201 ? -0.622 22.609 13.047 1 98.31 201 PHE A N 1
ATOM 1582 C CA . PHE A 1 201 ? -1.345 21.484 12.469 1 98.31 201 PHE A CA 1
ATOM 1583 C C . PHE A 1 201 ? -0.69 20.156 12.852 1 98.31 201 PHE A C 1
ATOM 1585 O O . PHE A 1 201 ? 0.538 20.047 12.875 1 98.31 201 PHE A O 1
ATOM 1592 N N . TYR A 1 202 ? -1.481 19.172 13.18 1 97.56 202 TYR A N 1
ATOM 1593 C CA . TYR A 1 202 ? -1.055 17.797 13.469 1 97.56 202 TYR A CA 1
ATOM 1594 C C . TYR A 1 202 ? -2.074 16.797 12.953 1 97.56 202 TYR A C 1
ATOM 1596 O O . TYR A 1 202 ? -3.277 16.953 13.18 1 97.56 202 TYR A O 1
ATOM 1604 N N . GLU A 1 203 ? -1.655 15.852 12.141 1 95.06 203 GLU A N 1
ATOM 1605 C CA . GLU A 1 203 ? -2.607 14.859 11.656 1 95.06 203 GLU A CA 1
ATOM 1606 C C . GLU A 1 203 ? -1.965 13.477 11.57 1 95.06 203 GLU A C 1
ATOM 1608 O O . GLU A 1 203 ? -0.791 13.352 11.219 1 95.06 203 GLU A O 1
ATOM 1613 N N . GLN A 1 204 ? -2.639 12.477 11.953 1 90.69 204 GLN A N 1
ATOM 1614 C CA . GLN A 1 204 ? -2.254 11.078 11.797 1 90.69 204 GLN A CA 1
ATOM 1615 C C . GLN A 1 204 ? -3.479 10.172 11.805 1 90.69 204 GLN A C 1
ATOM 1617 O O . GLN A 1 204 ? -4.594 10.617 12.07 1 90.69 204 GLN A O 1
ATOM 1622 N N . LEU A 1 205 ? -3.254 8.93 11.453 1 87.19 205 LEU A N 1
ATOM 1623 C CA . LEU A 1 205 ? -4.301 7.91 11.438 1 87.19 205 LEU A CA 1
ATOM 1624 C C . LEU A 1 205 ? -4.926 7.75 12.82 1 87.19 205 LEU A C 1
ATOM 1626 O O . LEU A 1 205 ? -4.211 7.672 13.82 1 87.19 205 LEU A O 1
ATOM 1630 N N . LEU A 1 206 ? -6.184 7.875 12.773 1 87.69 206 LEU A N 1
ATOM 1631 C CA . LEU A 1 206 ? -6.945 7.711 14.008 1 87.69 206 LEU A CA 1
ATOM 1632 C C . LEU A 1 206 ? -7.207 6.234 14.289 1 87.69 206 LEU A C 1
ATOM 1634 O O . LEU A 1 206 ? -7.133 5.797 15.445 1 87.69 206 LEU A O 1
ATOM 1638 N N . THR A 1 207 ? -7.578 5.566 13.234 1 72.75 207 THR A N 1
ATOM 1639 C CA . THR A 1 207 ? -8.031 4.191 13.422 1 72.75 207 THR A CA 1
ATOM 1640 C C . THR A 1 207 ? -7.016 3.207 12.844 1 72.75 207 THR A C 1
ATOM 1642 O O . THR A 1 207 ? -6.402 3.477 11.805 1 72.75 207 THR A O 1
ATOM 1645 N N . VAL A 1 208 ? -6.258 2.461 13.555 1 56.03 208 VAL A N 1
ATOM 1646 C CA . VAL A 1 208 ? -5.484 1.331 13.055 1 56.03 208 VAL A CA 1
ATOM 1647 C C . VAL A 1 208 ? -6.285 0.041 13.227 1 56.03 208 VAL A C 1
ATOM 1649 O O . VAL A 1 208 ? -7.055 -0.097 14.18 1 56.03 208 VAL A O 1
ATOM 1652 N N . MET B 1 1 ? 14.523 5.789 12.422 1 42.06 1 MET B N 1
ATOM 1653 C CA . MET B 1 1 ? 14.148 7.199 12.461 1 42.06 1 MET B CA 1
ATOM 1654 C C . MET B 1 1 ? 12.977 7.469 11.523 1 42.06 1 MET B C 1
ATOM 1656 O O . MET B 1 1 ? 12.961 6.988 10.391 1 42.06 1 MET B O 1
ATOM 1660 N N . GLY B 1 2 ? 11.789 7.875 12.07 1 61.06 2 GLY B N 1
ATOM 1661 C CA . GLY B 1 2 ? 10.633 8.023 11.203 1 61.06 2 GLY B CA 1
ATOM 1662 C C . GLY B 1 2 ? 10.758 9.188 10.234 1 61.06 2 GLY B C 1
ATOM 1663 O O . GLY B 1 2 ? 11.703 9.977 10.328 1 61.06 2 GLY B O 1
ATOM 1664 N N . MET B 1 3 ? 10.234 9.219 9.086 1 69.88 3 MET B N 1
ATOM 1665 C CA . MET B 1 3 ? 10.281 10.219 8.023 1 69.88 3 MET B CA 1
ATOM 1666 C C . MET B 1 3 ? 10.242 11.625 8.602 1 69.88 3 MET B C 1
ATOM 1668 O O . MET B 1 3 ? 10.953 12.516 8.125 1 69.88 3 MET B O 1
ATOM 1672 N N . PHE B 1 4 ? 9.703 11.844 9.805 1 79.5 4 PHE B N 1
ATOM 1673 C CA . PHE B 1 4 ? 9.547 13.203 10.32 1 79.5 4 PHE B CA 1
ATOM 1674 C C . PHE B 1 4 ? 10.812 13.664 11.031 1 79.5 4 PHE B C 1
ATOM 1676 O O . PHE B 1 4 ? 11.125 14.859 11.047 1 79.5 4 PHE B O 1
ATOM 1683 N N . ASP B 1 5 ? 11.594 12.711 11.523 1 81.88 5 ASP B N 1
ATOM 1684 C CA . ASP B 1 5 ? 12.898 13.086 12.062 1 81.88 5 ASP B CA 1
ATOM 1685 C C . ASP B 1 5 ? 13.828 13.578 10.961 1 81.88 5 ASP B C 1
ATOM 1687 O O . ASP B 1 5 ? 14.547 14.562 11.141 1 81.88 5 ASP B O 1
ATOM 1691 N N . GLU B 1 6 ? 13.758 12.922 9.859 1 85.31 6 GLU B N 1
ATOM 1692 C CA . GLU B 1 6 ? 14.594 13.305 8.734 1 85.31 6 GLU B CA 1
ATOM 1693 C C . GLU B 1 6 ? 14.148 14.641 8.141 1 85.31 6 GLU B C 1
ATOM 1695 O O . GLU B 1 6 ? 14.977 15.438 7.695 1 85.31 6 GLU B O 1
ATOM 1700 N N . ILE B 1 7 ? 12.836 14.852 8.133 1 89.94 7 ILE B N 1
ATOM 1701 C CA . ILE B 1 7 ? 12.305 16.109 7.633 1 89.94 7 ILE B CA 1
ATOM 1702 C C . ILE B 1 7 ? 12.781 17.266 8.523 1 89.94 7 ILE B C 1
ATOM 1704 O O . ILE B 1 7 ? 13.133 18.328 8.023 1 89.94 7 ILE B O 1
ATOM 1708 N N . GLU B 1 8 ? 12.805 17.047 9.844 1 91.88 8 GLU B N 1
ATOM 1709 C CA . GLU B 1 8 ? 13.242 18.078 10.773 1 91.88 8 GLU B CA 1
ATOM 1710 C C . GLU B 1 8 ? 14.664 18.547 10.453 1 91.88 8 GLU B C 1
ATOM 1712 O O . GLU B 1 8 ? 14.977 19.734 10.57 1 91.88 8 GLU B O 1
ATOM 1717 N N . ALA B 1 9 ? 15.484 17.625 9.945 1 92.38 9 ALA B N 1
ATOM 1718 C CA . ALA B 1 9 ? 16.875 17.938 9.633 1 92.38 9 ALA B CA 1
ATOM 1719 C C . ALA B 1 9 ? 16.969 18.812 8.383 1 92.38 9 ALA B C 1
ATOM 1721 O O . ALA B 1 9 ? 18 19.469 8.156 1 92.38 9 ALA B O 1
ATOM 1722 N N . LEU B 1 10 ? 15.93 18.844 7.574 1 95 10 LEU B N 1
ATOM 1723 C CA . LEU B 1 10 ? 15.906 19.625 6.34 1 95 10 LEU B CA 1
ATOM 1724 C C . LEU B 1 10 ? 15.453 21.047 6.609 1 95 10 LEU B C 1
ATOM 1726 O O . LEU B 1 10 ? 15.648 21.938 5.77 1 95 10 LEU B O 1
ATOM 1730 N N . ILE B 1 11 ? 14.836 21.297 7.766 1 97.06 11 ILE B N 1
ATOM 1731 C CA . ILE B 1 11 ? 14.211 22.594 8.07 1 97.06 11 ILE B CA 1
ATOM 1732 C C . ILE B 1 11 ? 15.281 23.578 8.516 1 97.06 11 ILE B C 1
ATOM 1734 O O . ILE B 1 11 ? 15.961 23.359 9.516 1 97.06 11 ILE B O 1
ATOM 1738 N N . LYS B 1 12 ? 15.367 24.656 7.809 1 97 12 LYS B N 1
ATOM 1739 C CA . LYS B 1 12 ? 16.266 25.734 8.156 1 97 12 LYS B CA 1
ATOM 1740 C C . LYS B 1 12 ? 15.773 27.078 7.602 1 97 12 LYS B C 1
ATOM 1742 O O . LYS B 1 12 ? 15.125 27.109 6.555 1 97 12 LYS B O 1
ATOM 1747 N N . PRO B 1 13 ? 16.125 28.125 8.32 1 97.75 13 PRO B N 1
ATOM 1748 C CA . PRO B 1 13 ? 15.758 29.438 7.781 1 97.75 13 PRO B CA 1
ATOM 1749 C C . PRO B 1 13 ? 16.531 29.781 6.512 1 97.75 13 PRO B C 1
ATOM 1751 O O . PRO B 1 13 ? 17.641 29.281 6.297 1 97.75 13 PRO B O 1
ATOM 1754 N N . GLY B 1 14 ? 15.891 30.656 5.656 1 98.25 14 GLY B N 1
ATOM 1755 C CA . GLY B 1 14 ? 16.594 31.156 4.5 1 98.25 14 GLY B CA 1
ATOM 1756 C C . GLY B 1 14 ? 16.266 30.422 3.217 1 98.25 14 GLY B C 1
ATOM 1757 O O . GLY B 1 14 ? 16.547 30.906 2.121 1 98.25 14 GLY B O 1
ATOM 1758 N N . ILE B 1 15 ? 15.68 29.328 3.305 1 98 15 ILE B N 1
ATOM 1759 C CA . ILE B 1 15 ? 15.188 28.641 2.109 1 98 15 ILE B CA 1
ATOM 1760 C C . ILE B 1 15 ? 13.688 28.891 1.951 1 98 15 ILE B C 1
ATOM 1762 O O . ILE B 1 15 ? 13.016 29.266 2.91 1 98 15 ILE B O 1
ATOM 1766 N N . SER B 1 16 ? 13.188 28.688 0.759 1 98.62 16 SER B N 1
ATOM 1767 C CA . SER B 1 16 ? 11.766 28.906 0.533 1 98.62 16 SER B CA 1
ATOM 1768 C C . SER B 1 16 ? 10.945 27.688 0.95 1 98.62 16 SER B C 1
ATOM 1770 O O . SER B 1 16 ? 11.484 26.594 1.108 1 98.62 16 SER B O 1
ATOM 1772 N N . GLU B 1 17 ? 9.672 27.906 1.176 1 98.56 17 GLU B N 1
ATOM 1773 C CA . GLU B 1 17 ? 8.75 26.797 1.419 1 98.56 17 GLU B CA 1
ATOM 1774 C C . GLU B 1 17 ? 8.805 25.766 0.29 1 98.56 17 GLU B C 1
ATOM 1776 O O . GLU B 1 17 ? 8.812 24.562 0.54 1 98.56 17 GLU B O 1
ATOM 1781 N N . LYS B 1 18 ? 8.852 26.266 -0.932 1 97.19 18 LYS B N 1
ATOM 1782 C CA . LYS B 1 18 ? 8.922 25.406 -2.104 1 97.19 18 LYS B CA 1
ATOM 1783 C C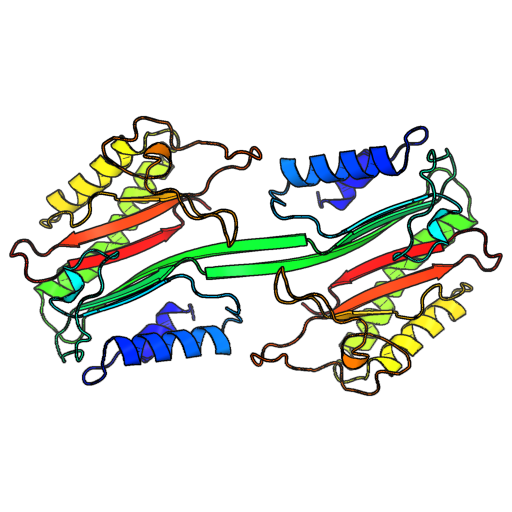 . LYS B 1 18 ? 10.211 24.578 -2.107 1 97.19 18 LYS B C 1
ATOM 1785 O O . LYS B 1 18 ? 10.195 23.391 -2.422 1 97.19 18 LYS B O 1
ATOM 1790 N N . ALA B 1 19 ? 11.305 25.266 -1.815 1 97.56 19 ALA B N 1
ATOM 1791 C CA . ALA B 1 19 ? 12.586 24.547 -1.763 1 97.56 19 ALA B CA 1
ATOM 1792 C C . ALA B 1 19 ? 12.547 23.438 -0.727 1 97.56 19 ALA B C 1
ATOM 1794 O O . ALA B 1 19 ? 13.062 22.344 -0.968 1 97.56 19 ALA B O 1
ATOM 1795 N N . LEU B 1 20 ? 11.992 23.734 0.439 1 97.19 20 LEU B N 1
ATOM 1796 C CA . LEU B 1 20 ? 11.852 22.703 1.463 1 97.19 20 LEU B CA 1
ATOM 1797 C C . LEU B 1 20 ? 10.945 21.578 0.983 1 97.19 20 LEU B C 1
ATOM 1799 O O . LEU B 1 20 ? 11.25 20.406 1.182 1 97.19 20 LEU B O 1
ATOM 1803 N N . SER B 1 21 ? 9.812 21.891 0.386 1 94.19 21 SER B N 1
ATOM 1804 C CA . SER B 1 21 ? 8.906 20.891 -0.168 1 94.19 21 SER B CA 1
ATOM 1805 C C . SER B 1 21 ? 9.625 19.969 -1.145 1 94.19 21 SER B C 1
ATOM 1807 O O . SER B 1 21 ? 9.469 18.75 -1.077 1 94.19 21 SER B O 1
ATOM 1809 N N . ASP B 1 22 ? 10.414 20.531 -1.974 1 91.62 22 ASP B N 1
ATOM 1810 C CA . ASP B 1 22 ? 11.18 19.766 -2.947 1 91.62 22 ASP B CA 1
ATOM 1811 C C . ASP B 1 22 ? 12.188 18.844 -2.252 1 91.62 22 ASP B C 1
ATOM 1813 O O . ASP B 1 22 ? 12.383 17.703 -2.668 1 91.62 22 ASP B O 1
ATOM 1817 N N . ALA B 1 23 ? 12.82 19.359 -1.256 1 91.94 23 ALA B N 1
ATOM 1818 C CA . ALA B 1 23 ? 13.773 18.562 -0.505 1 91.94 23 ALA B CA 1
ATOM 1819 C C . ALA B 1 23 ? 13.094 17.375 0.166 1 91.94 23 ALA B C 1
ATOM 1821 O O . ALA B 1 23 ? 13.641 16.266 0.192 1 91.94 23 ALA B O 1
ATOM 1822 N N . ILE B 1 24 ? 11.922 17.594 0.711 1 89.88 24 ILE B N 1
ATOM 1823 C CA . ILE B 1 24 ? 11.156 16.531 1.356 1 89.88 24 ILE B CA 1
ATOM 1824 C C . ILE B 1 24 ? 10.758 15.484 0.323 1 89.88 24 ILE B C 1
ATOM 1826 O O . ILE B 1 24 ? 10.82 14.281 0.594 1 89.88 24 ILE B O 1
ATOM 1830 N N . HIS B 1 25 ? 10.328 15.953 -0.798 1 85.69 25 HIS B N 1
ATOM 1831 C CA . HIS B 1 25 ? 9.977 15.055 -1.888 1 85.69 25 HIS B CA 1
ATOM 1832 C C . HIS B 1 25 ? 11.148 14.148 -2.248 1 85.69 25 HIS B C 1
ATOM 1834 O O . HIS B 1 25 ? 10.984 12.93 -2.389 1 85.69 25 HIS B O 1
ATOM 1840 N N . GLN B 1 26 ? 12.273 14.742 -2.371 1 83.56 26 GLN B N 1
ATOM 1841 C CA . GLN B 1 26 ? 13.477 13.992 -2.723 1 83.56 26 GLN B CA 1
ATOM 1842 C C . GLN B 1 26 ? 13.828 12.977 -1.639 1 83.56 26 GLN B C 1
ATOM 1844 O O . GLN B 1 26 ? 14.211 11.844 -1.942 1 83.56 26 GLN B O 1
ATOM 1849 N N . LEU B 1 27 ? 13.672 13.367 -0.406 1 81.56 27 LEU B N 1
ATOM 1850 C CA . LEU B 1 27 ? 13.898 12.469 0.721 1 81.56 27 LEU B CA 1
ATOM 1851 C C . LEU B 1 27 ? 12.984 11.25 0.648 1 81.56 27 LEU B C 1
ATOM 1853 O O . LEU B 1 27 ? 13.422 10.125 0.887 1 81.56 27 LEU B O 1
ATOM 1857 N N . GLY B 1 28 ? 11.68 11.461 0.422 1 74.81 28 GLY B N 1
ATOM 1858 C CA . GLY B 1 28 ? 10.711 10.383 0.303 1 74.81 28 GLY B CA 1
ATOM 1859 C C . GLY B 1 28 ? 11.055 9.398 -0.798 1 74.81 28 GLY B C 1
ATOM 1860 O O . GLY B 1 28 ? 10.906 8.188 -0.623 1 74.81 28 GLY B O 1
ATOM 1861 N N . LEU B 1 29 ? 11.469 9.938 -1.932 1 69.38 29 LEU B N 1
ATOM 1862 C CA . LEU B 1 29 ? 11.82 9.094 -3.072 1 69.38 29 LEU B CA 1
ATOM 1863 C C . LEU B 1 29 ? 13.039 8.227 -2.758 1 69.38 29 LEU B C 1
ATOM 1865 O O . LEU B 1 29 ? 13.055 7.043 -3.086 1 69.38 29 LEU B O 1
ATOM 1869 N N . GLU B 1 30 ? 13.898 8.836 -2.127 1 68.38 30 GLU B N 1
ATOM 1870 C CA . GLU B 1 30 ? 15.188 8.188 -1.929 1 68.38 30 GLU B CA 1
ATOM 1871 C C . GLU B 1 30 ? 15.133 7.184 -0.78 1 68.38 30 GLU B C 1
ATOM 1873 O O . GLU B 1 30 ? 15.734 6.109 -0.858 1 68.38 30 GLU B O 1
ATOM 1878 N N . ARG B 1 31 ? 14.414 7.535 0.238 1 62.94 31 ARG B N 1
ATOM 1879 C CA . ARG B 1 31 ? 14.578 6.77 1.47 1 62.94 31 ARG B CA 1
ATOM 1880 C C . ARG B 1 31 ? 13.367 5.879 1.725 1 62.94 31 ARG B C 1
ATOM 1882 O O . ARG B 1 31 ? 13.469 4.867 2.422 1 62.94 31 ARG B O 1
ATOM 1889 N N . HIS B 1 32 ? 12.289 6.203 1.174 1 59.44 32 HIS B N 1
ATOM 1890 C CA . HIS B 1 32 ? 11.102 5.496 1.647 1 59.44 32 HIS B CA 1
ATOM 1891 C C . HIS B 1 32 ? 10.352 4.84 0.492 1 59.44 32 HIS B C 1
ATOM 1893 O O . HIS B 1 32 ? 9.281 4.27 0.688 1 59.44 32 HIS B O 1
ATOM 1899 N N . GLY B 1 33 ? 11.055 4.762 -0.54 1 52.84 33 GLY B N 1
ATOM 1900 C CA . GLY B 1 33 ? 10.414 4.102 -1.662 1 52.84 33 GLY B CA 1
ATOM 1901 C C . GLY B 1 33 ? 9.047 4.676 -1.993 1 52.84 33 GLY B C 1
ATOM 1902 O O . GLY B 1 33 ? 8.172 3.967 -2.498 1 52.84 33 GLY B O 1
ATOM 1903 N N . LEU B 1 34 ? 8.711 5.816 -1.293 1 52.88 34 LEU B N 1
ATOM 1904 C CA . LEU B 1 34 ? 7.418 6.445 -1.564 1 52.88 34 LEU B CA 1
ATOM 1905 C C . LEU B 1 34 ? 7.293 6.812 -3.039 1 52.88 34 LEU B C 1
ATOM 1907 O O . LEU B 1 34 ? 8.039 7.664 -3.533 1 52.88 34 LEU B O 1
ATOM 1911 N N . ARG B 1 35 ? 7.371 5.711 -3.721 1 47.75 35 ARG B N 1
ATOM 1912 C CA . ARG B 1 35 ? 7.367 5.934 -5.164 1 47.75 35 ARG B CA 1
ATOM 1913 C C . ARG B 1 35 ? 6.164 6.77 -5.582 1 47.75 35 ARG B C 1
ATOM 1915 O O . ARG B 1 35 ? 6.18 7.402 -6.641 1 47.75 35 ARG B O 1
ATOM 1922 N N . THR B 1 36 ? 5.027 6.285 -5.184 1 48.53 36 THR B N 1
ATOM 1923 C CA . THR B 1 36 ? 3.846 6.891 -5.789 1 48.53 36 THR B CA 1
ATOM 1924 C C . THR B 1 36 ? 3.688 8.336 -5.336 1 48.53 36 THR B C 1
ATOM 1926 O O . THR B 1 36 ? 4.227 8.734 -4.301 1 48.53 36 THR B O 1
ATOM 1929 N N . HIS B 1 37 ? 3.029 9.062 -6.18 1 50.91 37 HIS B N 1
ATOM 1930 C CA . HIS B 1 37 ? 2.723 10.484 -6.152 1 50.91 37 HIS B CA 1
ATOM 1931 C C . HIS B 1 37 ? 2.146 10.898 -4.805 1 50.91 37 HIS B C 1
ATOM 1933 O O . HIS B 1 37 ? 1.187 10.297 -4.32 1 50.91 37 HIS B O 1
ATOM 1939 N N . TRP B 1 38 ? 3.211 11.352 -4.027 1 54.69 38 TRP B N 1
ATOM 1940 C CA . TRP B 1 38 ? 2.656 12.195 -2.973 1 54.69 38 TRP B CA 1
ATOM 1941 C C . TRP B 1 38 ? 1.632 13.172 -3.535 1 54.69 38 TRP B C 1
ATOM 1943 O O . TRP B 1 38 ? 1.951 13.977 -4.41 1 54.69 38 TRP B O 1
ATOM 1953 N N . HIS B 1 39 ? 0.446 12.773 -3.314 1 60.78 39 HIS B N 1
ATOM 1954 C CA . HIS B 1 39 ? -0.622 13.578 -3.9 1 60.78 39 HIS B CA 1
ATOM 1955 C C . HIS B 1 39 ? -0.576 15.016 -3.385 1 60.78 39 HIS B C 1
ATOM 1957 O O . HIS B 1 39 ? -0.933 15.945 -4.105 1 60.78 39 HIS B O 1
ATOM 1963 N N . LYS B 1 40 ? -0.188 15.234 -2.189 1 73.5 40 LYS B N 1
ATOM 1964 C CA . LYS B 1 40 ? -0.248 16.578 -1.613 1 73.5 40 LYS B CA 1
ATOM 1965 C C . LYS B 1 40 ? 0.887 16.797 -0.618 1 73.5 40 LYS B C 1
ATOM 1967 O O . LYS B 1 40 ? 1.15 15.945 0.232 1 73.5 40 LYS B O 1
ATOM 1972 N N . ARG B 1 41 ? 1.744 17.766 -0.896 1 85.94 41 ARG B N 1
ATOM 1973 C CA . ARG B 1 41 ? 2.736 18.25 0.056 1 85.94 41 ARG B CA 1
ATOM 1974 C C . ARG B 1 41 ? 2.531 19.734 0.341 1 85.94 41 ARG B C 1
ATOM 1976 O O . ARG B 1 41 ? 2.643 20.578 -0.561 1 85.94 41 ARG B O 1
ATOM 1983 N N . VAL B 1 42 ? 2.123 20.031 1.577 1 92.81 42 VAL B N 1
ATOM 1984 C CA . VAL B 1 42 ? 1.915 21.422 1.981 1 92.81 42 VAL B CA 1
ATOM 1985 C C . VAL B 1 42 ? 2.98 21.828 2.996 1 92.81 42 VAL B C 1
ATOM 1987 O O . VAL B 1 42 ? 3.137 21.188 4.035 1 92.81 42 VAL B O 1
ATOM 1990 N N . VAL B 1 43 ? 3.768 22.781 2.635 1 96.69 43 VAL B N 1
ATOM 1991 C CA . VAL B 1 43 ? 4.719 23.422 3.541 1 96.69 43 VAL B CA 1
ATOM 1992 C C . VAL B 1 43 ? 4.363 24.906 3.701 1 96.69 43 VAL B C 1
ATOM 1994 O O . VAL B 1 43 ? 4.383 25.656 2.729 1 96.69 43 VAL B O 1
ATOM 1997 N N . ARG B 1 44 ? 4.016 25.297 4.945 1 98.19 44 ARG B N 1
ATOM 1998 C CA . ARG B 1 44 ? 3.607 26.672 5.23 1 98.19 44 ARG B CA 1
ATOM 1999 C C . ARG B 1 44 ? 4.367 27.234 6.426 1 98.19 44 ARG B C 1
ATOM 2001 O O . ARG B 1 44 ? 4.426 26.609 7.484 1 98.19 44 ARG B O 1
ATOM 2008 N N . SER B 1 45 ? 4.934 28.438 6.266 1 98.56 45 SER B N 1
ATOM 2009 C CA . SER B 1 45 ? 5.652 29.078 7.367 1 98.56 45 SER B CA 1
ATOM 2010 C C . SER B 1 45 ? 5.059 30.438 7.703 1 98.56 45 SER B C 1
ATOM 2012 O O . SER B 1 45 ? 4.543 31.125 6.824 1 98.56 45 SER B O 1
ATOM 2014 N N . GLY B 1 46 ? 5.172 30.797 8.969 1 97.81 46 GLY B N 1
ATOM 2015 C CA . GLY B 1 46 ? 4.734 32.125 9.383 1 97.81 46 GLY B CA 1
ATOM 2016 C C . GLY B 1 46 ? 3.287 32.406 9.031 1 97.81 46 GLY B C 1
ATOM 2017 O O . GLY B 1 46 ? 2.393 31.641 9.359 1 97.81 46 GLY B O 1
ATOM 2018 N N . GLU B 1 47 ? 3.064 33.5 8.375 1 97.19 47 GLU B N 1
ATOM 2019 C CA . GLU B 1 47 ? 1.706 33.938 8.078 1 97.19 47 GLU B CA 1
ATOM 2020 C C . GLU B 1 47 ? 1.009 33 7.117 1 97.19 47 GLU B C 1
ATOM 2022 O O . GLU B 1 47 ? -0.221 32.906 7.102 1 97.19 47 GLU B O 1
ATOM 2027 N N . ASN B 1 48 ? 1.766 32.219 6.34 1 98.25 48 ASN B N 1
ATOM 2028 C CA . ASN B 1 48 ? 1.17 31.25 5.41 1 98.25 48 ASN B CA 1
ATOM 2029 C C . ASN B 1 48 ? 0.467 30.109 6.145 1 98.25 48 ASN B C 1
ATOM 2031 O O . ASN B 1 48 ? -0.334 29.391 5.551 1 98.25 48 ASN B O 1
ATOM 2035 N N . THR B 1 49 ? 0.788 29.922 7.434 1 98.31 49 THR B N 1
ATOM 2036 C CA . THR B 1 49 ? 0.128 28.859 8.195 1 98.31 49 THR B CA 1
ATOM 2037 C C . THR B 1 49 ? -1.361 29.156 8.352 1 98.31 49 THR B C 1
ATOM 2039 O O . THR B 1 49 ? -2.152 28.25 8.641 1 98.31 49 THR B O 1
ATOM 2042 N N . LEU B 1 50 ? -1.736 30.438 8.18 1 97.69 50 LEU B N 1
ATOM 2043 C CA . LEU B 1 50 ? -3.121 30.844 8.367 1 97.69 50 LEU B CA 1
ATOM 2044 C C . LEU B 1 50 ? -3.951 30.562 7.121 1 97.69 50 LEU B C 1
ATOM 2046 O O . LEU B 1 50 ? -5.184 30.578 7.172 1 97.69 50 LEU B O 1
ATOM 2050 N N . ALA B 1 51 ? -3.314 30.25 5.961 1 96 51 ALA B N 1
ATOM 2051 C CA . ALA B 1 51 ? -4.039 30.016 4.719 1 96 51 ALA B CA 1
ATOM 2052 C C . ALA B 1 51 ? -4.691 28.641 4.719 1 96 51 ALA B C 1
ATOM 2054 O O . ALA B 1 51 ? -4.078 27.656 5.145 1 96 51 ALA B O 1
ATOM 2055 N N . PRO B 1 52 ? -5.969 28.547 4.211 1 91.06 52 PRO B N 1
ATOM 2056 C CA . PRO B 1 52 ? -6.559 27.219 4.02 1 91.06 52 PRO B CA 1
ATOM 2057 C C . PRO B 1 52 ? -5.68 26.297 3.172 1 91.06 52 PRO B C 1
ATOM 2059 O O . PRO B 1 52 ? -5 26.766 2.254 1 91.06 52 PRO B O 1
ATOM 2062 N N . PHE B 1 53 ? -5.758 25.062 3.492 1 88.38 53 PHE B N 1
ATOM 2063 C CA . PHE B 1 53 ? -4.855 24.125 2.852 1 88.38 53 PHE B CA 1
ATOM 2064 C C . PHE B 1 53 ? -5.152 24.016 1.36 1 88.38 53 PHE B C 1
ATOM 2066 O O . PHE B 1 53 ? -4.301 23.578 0.582 1 88.38 53 PHE B O 1
ATOM 2073 N N . GLU B 1 54 ? -6.332 24.375 0.962 1 85.5 54 GLU B N 1
ATOM 2074 C CA . GLU B 1 54 ? -6.707 24.281 -0.446 1 85.5 54 GLU B CA 1
ATOM 2075 C C . GLU B 1 54 ? -6.188 25.484 -1.234 1 85.5 54 GLU B C 1
ATOM 2077 O O . GLU B 1 54 ? -6.223 25.484 -2.467 1 85.5 54 GLU B O 1
ATOM 2082 N N . GLU B 1 55 ? -5.672 26.484 -0.547 1 89.81 55 GLU B N 1
ATOM 2083 C CA . GLU B 1 55 ? -5.16 27.688 -1.203 1 89.81 55 GLU B CA 1
ATOM 2084 C C . GLU B 1 55 ? -3.67 27.562 -1.498 1 89.81 55 GLU B C 1
ATOM 2086 O O . GLU B 1 55 ? -3.002 26.672 -0.976 1 89.81 55 GLU B O 1
ATOM 2091 N N . ASN B 1 56 ? -3.229 28.438 -2.377 1 92.56 56 ASN B N 1
ATOM 2092 C CA . ASN B 1 56 ? -1.814 28.5 -2.734 1 92.56 56 ASN B CA 1
ATOM 2093 C C . ASN B 1 56 ? -1.234 29.891 -2.477 1 92.56 56 ASN B C 1
ATOM 2095 O O . ASN B 1 56 ? -1.065 30.672 -3.406 1 92.56 56 ASN B O 1
ATOM 2099 N N . PRO B 1 57 ? -0.91 30.172 -1.287 1 96 57 PRO B N 1
ATOM 2100 C CA . PRO B 1 57 ? -0.285 31.469 -1.019 1 96 57 PRO B CA 1
ATOM 2101 C C . PRO B 1 57 ? 1.089 31.609 -1.67 1 96 57 PRO B C 1
ATOM 2103 O O . PRO B 1 57 ? 1.678 30.625 -2.098 1 96 57 PRO B O 1
ATOM 2106 N N . PRO B 1 58 ? 1.592 32.844 -1.798 1 97.25 58 PRO B N 1
ATOM 2107 C CA . PRO B 1 58 ? 2.922 33.062 -2.375 1 97.25 58 PRO B CA 1
ATOM 2108 C C . PRO B 1 58 ? 4.02 32.344 -1.6 1 97.25 58 PRO B C 1
ATOM 2110 O O . PRO B 1 58 ? 3.965 32.25 -0.369 1 97.25 58 PRO B O 1
ATOM 2113 N N . ASP B 1 59 ? 4.938 31.859 -2.295 1 98.06 59 ASP B N 1
ATOM 2114 C CA . ASP B 1 59 ? 6.09 31.203 -1.693 1 98.06 59 ASP B CA 1
ATOM 2115 C C . ASP B 1 59 ? 6.824 32.125 -0.731 1 98.06 59 ASP B C 1
ATOM 2117 O O . ASP B 1 59 ? 7.133 33.281 -1.077 1 98.06 59 ASP B O 1
ATOM 2121 N N . ARG B 1 60 ? 7.102 31.672 0.423 1 98.19 60 ARG B N 1
ATOM 2122 C CA . ARG B 1 60 ? 7.727 32.5 1.46 1 98.19 60 ARG B CA 1
ATOM 2123 C C . ARG B 1 60 ? 9.109 31.953 1.819 1 98.19 60 ARG B C 1
ATOM 2125 O O . ARG B 1 60 ? 9.312 30.734 1.892 1 98.19 60 ARG B O 1
ATOM 2132 N N . ILE B 1 61 ? 10.023 32.875 2.039 1 98.69 61 ILE B N 1
ATOM 2133 C CA . ILE B 1 61 ? 11.297 32.5 2.643 1 98.69 61 ILE B CA 1
ATOM 2134 C C . ILE B 1 61 ? 11.102 32.25 4.137 1 98.69 61 ILE B C 1
ATOM 2136 O O . ILE B 1 61 ? 10.578 33.094 4.855 1 98.69 61 ILE B O 1
ATOM 2140 N N . ILE B 1 62 ? 11.461 31.062 4.555 1 98.62 62 ILE B N 1
ATOM 2141 C CA . ILE B 1 62 ? 11.289 30.672 5.945 1 98.62 62 ILE B CA 1
ATOM 2142 C C . ILE B 1 62 ? 12.195 31.516 6.84 1 98.62 62 ILE B C 1
ATOM 2144 O O . ILE B 1 62 ? 13.398 31.609 6.598 1 98.62 62 ILE B O 1
ATOM 2148 N N . GLY B 1 63 ? 11.656 32.125 7.867 1 98.19 63 GLY B N 1
ATOM 2149 C CA . GLY B 1 63 ? 12.406 32.969 8.766 1 98.19 63 GLY B CA 1
ATOM 2150 C C . GLY B 1 63 ? 12.984 32.25 9.961 1 98.19 63 GLY B C 1
ATOM 2151 O O . GLY B 1 63 ? 12.586 31.109 10.258 1 98.19 63 GLY B O 1
ATOM 2152 N N . GLU B 1 64 ? 13.875 32.844 10.75 1 97.5 64 GLU B N 1
ATOM 2153 C CA . GLU B 1 64 ? 14.609 32.281 11.883 1 97.5 64 GLU B CA 1
ATOM 2154 C C . GLU B 1 64 ? 13.664 31.938 13.031 1 97.5 64 GLU B C 1
ATOM 2156 O O . GLU B 1 64 ? 13.938 31.031 13.812 1 97.5 64 GLU B O 1
ATOM 2161 N N . ASP B 1 65 ? 12.539 32.656 13.102 1 97.88 65 ASP B N 1
ATOM 2162 C CA . ASP B 1 65 ? 11.625 32.438 14.219 1 97.88 65 ASP B CA 1
ATOM 2163 C C . ASP B 1 65 ? 10.242 32.031 13.727 1 97.88 65 ASP B C 1
ATOM 2165 O O . ASP B 1 65 ? 9.227 32.344 14.352 1 97.88 65 ASP B O 1
ATOM 2169 N N . ASP B 1 66 ? 10.203 31.406 12.586 1 98.44 66 ASP B N 1
ATOM 2170 C CA . ASP B 1 66 ? 8.93 31.016 11.992 1 98.44 66 ASP B CA 1
ATOM 2171 C C . ASP B 1 66 ? 8.398 29.734 12.648 1 98.44 66 ASP B C 1
ATOM 2173 O O . ASP B 1 66 ? 9.172 28.891 13.102 1 98.44 66 ASP B O 1
ATOM 2177 N N . ILE B 1 67 ? 7.102 29.625 12.758 1 98.75 67 ILE B N 1
ATOM 2178 C CA . ILE B 1 67 ? 6.406 28.359 12.875 1 98.75 67 ILE B CA 1
ATOM 2179 C C . ILE B 1 67 ? 6.152 27.766 11.492 1 98.75 67 ILE B C 1
ATOM 2181 O O . ILE B 1 67 ? 5.949 28.516 10.523 1 98.75 67 ILE B O 1
ATOM 2185 N N . LEU B 1 68 ? 6.27 26.438 11.359 1 98.56 68 LEU B N 1
ATOM 2186 C CA . LEU B 1 68 ? 6.262 25.766 10.07 1 98.56 68 LEU B CA 1
ATOM 2187 C C . LEU B 1 68 ? 5.375 24.516 10.117 1 98.56 68 LEU B C 1
ATOM 2189 O O . LEU B 1 68 ? 5.523 23.688 11.008 1 98.56 68 LEU B O 1
ATOM 2193 N N . ILE B 1 69 ? 4.383 24.422 9.203 1 98.19 69 ILE B N 1
ATOM 2194 C CA . ILE B 1 69 ? 3.545 23.234 9.031 1 98.19 69 ILE B CA 1
ATOM 2195 C C . ILE B 1 69 ? 4.043 22.422 7.848 1 98.19 69 ILE B C 1
ATOM 2197 O O . ILE B 1 69 ? 4.324 22.969 6.777 1 98.19 69 ILE B O 1
ATOM 2201 N N . VAL B 1 70 ? 4.227 21.156 8.062 1 95.56 70 VAL B N 1
ATOM 2202 C CA . VAL B 1 70 ? 4.465 20.188 6.996 1 95.56 70 VAL B CA 1
ATOM 2203 C C . VAL B 1 70 ? 3.334 19.156 6.969 1 95.56 70 VAL B C 1
ATOM 2205 O O . VAL B 1 70 ? 3.117 18.438 7.945 1 95.56 70 VAL B O 1
ATOM 2208 N N . ASP B 1 71 ? 2.568 19.188 5.871 1 92.56 71 ASP B N 1
ATOM 2209 C CA . ASP B 1 71 ? 1.479 18.25 5.645 1 92.56 71 ASP B CA 1
ATOM 2210 C C . ASP B 1 71 ? 1.751 17.375 4.418 1 92.56 71 ASP B C 1
ATOM 2212 O O . ASP B 1 71 ? 1.856 17.891 3.301 1 92.56 71 ASP B O 1
ATOM 2216 N N . LEU B 1 72 ? 1.894 16.062 4.77 1 85 72 LEU B N 1
ATOM 2217 C CA . LEU B 1 72 ? 2.193 15.102 3.711 1 85 72 LEU B CA 1
ATOM 2218 C C . LEU B 1 72 ? 1.028 14.141 3.504 1 85 72 LEU B C 1
ATOM 2220 O O . LEU B 1 72 ? 0.755 13.297 4.363 1 85 72 LEU B O 1
ATOM 2224 N N . GLY B 1 73 ? 0.335 14.195 2.615 1 75.75 73 GLY B N 1
ATOM 2225 C CA . GLY B 1 73 ? -0.724 13.227 2.375 1 75.75 73 GLY B CA 1
ATOM 2226 C C . GLY B 1 73 ? -1.277 13.289 0.964 1 75.75 73 GLY B C 1
ATOM 2227 O O . GLY B 1 73 ? -0.878 14.141 0.169 1 75.75 73 GLY B O 1
ATOM 2228 N N . PRO B 1 74 ? -1.966 12.359 0.689 1 64.44 74 PRO B N 1
ATOM 2229 C CA . PRO B 1 74 ? -1.898 10.93 1 1 64.44 74 PRO B CA 1
ATOM 2230 C C . PRO B 1 74 ? -0.688 10.25 0.368 1 64.44 74 PRO B C 1
ATOM 2232 O O . PRO B 1 74 ? -0.279 10.609 -0.738 1 64.44 74 PRO B O 1
ATOM 2235 N N . VAL B 1 75 ? 0.065 9.469 1.223 1 60.69 75 VAL B N 1
ATOM 2236 C CA . VAL B 1 75 ? 1.152 8.641 0.723 1 60.69 75 VAL B CA 1
ATOM 2237 C C . VAL B 1 75 ? 0.659 7.203 0.537 1 60.69 75 VAL B C 1
ATOM 2239 O O . VAL B 1 75 ? -0.084 6.684 1.372 1 60.69 75 VAL B O 1
ATOM 2242 N N . PHE B 1 76 ? 0.721 6.715 -0.708 1 55.53 76 PHE B N 1
ATOM 2243 C CA . PHE B 1 76 ? 0.278 5.359 -1.001 1 55.53 76 PHE B CA 1
ATOM 2244 C C . PHE B 1 76 ? 1.465 4.402 -1.068 1 55.53 76 PHE B C 1
ATOM 2246 O O . PHE B 1 76 ? 2.496 4.727 -1.662 1 55.53 76 PHE B O 1
ATOM 2253 N N . GLU B 1 77 ? 1.466 3.582 -0.068 1 52.88 77 GLU B N 1
ATOM 2254 C CA . GLU B 1 77 ? 2.336 2.43 -0.286 1 52.88 77 GLU B CA 1
ATOM 2255 C C . GLU B 1 77 ? 1.556 1.247 -0.85 1 52.88 77 GLU B C 1
ATOM 2257 O O . GLU B 1 77 ? 0.454 0.946 -0.387 1 52.88 77 GLU B O 1
ATOM 2262 N N . ALA B 1 78 ? 1.749 1.062 -2.148 1 53.69 78 ALA B N 1
ATOM 2263 C CA . ALA B 1 78 ? 1.108 -0.108 -2.744 1 53.69 78 ALA B CA 1
ATOM 2264 C C . ALA B 1 78 ? 2.055 -1.306 -2.756 1 53.69 78 ALA B C 1
ATOM 2266 O O . ALA B 1 78 ? 3.242 -1.163 -3.053 1 53.69 78 ALA B O 1
ATOM 2267 N N . TRP B 1 79 ? 1.722 -2.246 -1.98 1 53.59 79 TRP B N 1
ATOM 2268 C CA . TRP B 1 79 ? 2.508 -3.469 -2.096 1 53.59 79 TRP B CA 1
ATOM 2269 C C . TRP B 1 79 ? 1.798 -4.492 -2.977 1 53.59 79 TRP B C 1
ATOM 2271 O O . TRP B 1 79 ? 0.566 -4.559 -2.992 1 53.59 79 TRP B O 1
ATOM 2281 N N . GLU B 1 80 ? 2.521 -4.871 -4.035 1 59.12 80 GLU B N 1
ATOM 2282 C CA . GLU B 1 80 ? 2.041 -5.945 -4.895 1 59.12 80 GLU B CA 1
ATOM 2283 C C . GLU B 1 80 ? 2.459 -7.312 -4.359 1 59.12 80 GLU B C 1
ATOM 2285 O O . GLU B 1 80 ? 3.594 -7.488 -3.912 1 59.12 80 GLU B O 1
ATOM 2290 N N . ALA B 1 81 ? 1.444 -8.078 -4.043 1 66.25 81 ALA B N 1
ATOM 2291 C CA . ALA B 1 81 ? 1.741 -9.477 -3.752 1 66.25 81 ALA B CA 1
ATOM 2292 C C . ALA B 1 81 ? 1.354 -10.383 -4.922 1 66.25 81 ALA B C 1
ATOM 2294 O O . ALA B 1 81 ? 0.409 -10.078 -5.656 1 66.25 81 ALA B O 1
ATOM 2295 N N . ASP B 1 82 ? 2.229 -11.289 -5.32 1 74.56 82 ASP B N 1
ATOM 2296 C CA . ASP B 1 82 ? 2.047 -12.328 -6.328 1 74.56 82 ASP B CA 1
ATOM 2297 C C . ASP B 1 82 ? 2.242 -13.719 -5.73 1 74.56 82 ASP B C 1
ATOM 2299 O O . ASP B 1 82 ? 3.295 -14.008 -5.16 1 74.56 82 ASP B O 1
ATOM 2303 N N . PHE B 1 83 ? 1.149 -14.531 -5.754 1 84 83 PHE B N 1
ATOM 2304 C CA . PHE B 1 83 ? 1.214 -15.859 -5.156 1 84 83 PHE B CA 1
ATOM 2305 C C . PHE B 1 83 ? 0.726 -16.922 -6.141 1 84 83 PHE B C 1
ATOM 2307 O O . PHE B 1 83 ? -0.233 -16.688 -6.879 1 84 83 PHE B O 1
ATOM 2314 N N . GLY B 1 84 ? 1.408 -18.031 -6.223 1 92.94 84 GLY B N 1
ATOM 2315 C CA . GLY B 1 84 ? 0.986 -19.234 -6.918 1 92.94 84 GLY B CA 1
ATOM 2316 C C . GLY B 1 84 ? 1.059 -20.469 -6.047 1 92.94 84 GLY B C 1
ATOM 2317 O O . GLY B 1 84 ? 2.025 -20.656 -5.305 1 92.94 84 GLY B O 1
ATOM 2318 N N . ARG B 1 85 ? -0.003 -21.234 -6.008 1 96.5 85 ARG B N 1
ATOM 2319 C CA . ARG B 1 85 ? -0.062 -22.5 -5.285 1 96.5 85 ARG B CA 1
ATOM 2320 C C . ARG B 1 85 ? -0.674 -23.594 -6.148 1 96.5 85 ARG B C 1
ATOM 2322 O O . ARG B 1 85 ? -1.443 -23.312 -7.066 1 96.5 85 ARG B O 1
ATOM 2329 N N . THR B 1 86 ? -0.283 -24.766 -5.812 1 98.25 86 THR B N 1
ATOM 2330 C CA . THR B 1 86 ? -0.837 -25.953 -6.457 1 98.25 86 THR B CA 1
ATOM 2331 C C . THR B 1 86 ? -1.521 -26.844 -5.434 1 98.25 86 THR B C 1
ATOM 2333 O O . THR B 1 86 ? -0.997 -27.062 -4.336 1 98.25 86 THR B O 1
ATOM 2336 N N . TYR B 1 87 ? -2.674 -27.375 -5.809 1 97.94 87 TYR B N 1
ATOM 2337 C CA . TYR B 1 87 ? -3.453 -28.297 -4.992 1 97.94 87 TYR B CA 1
ATOM 2338 C C . TYR B 1 87 ? -3.711 -29.594 -5.738 1 97.94 87 TYR B C 1
ATOM 2340 O O . TYR B 1 87 ? -3.67 -29.641 -6.969 1 97.94 87 TYR B O 1
ATOM 2348 N N . VAL B 1 88 ? -3.902 -30.656 -5.035 1 97.94 88 VAL B N 1
ATOM 2349 C CA . VAL B 1 88 ? -4.301 -31.938 -5.617 1 97.94 88 VAL B CA 1
ATOM 2350 C C . VAL B 1 88 ? -5.602 -32.406 -4.973 1 97.94 88 VAL B C 1
ATOM 2352 O O . VAL B 1 88 ? -5.711 -32.469 -3.744 1 97.94 88 VAL B O 1
ATOM 2355 N N . LEU B 1 89 ? -6.484 -32.531 -5.996 1 95.69 89 LEU B N 1
ATOM 2356 C CA . LEU B 1 89 ? -7.719 -33.156 -5.547 1 95.69 89 LEU B CA 1
ATOM 2357 C C . LEU B 1 89 ? -7.629 -34.688 -5.668 1 95.69 89 LEU B C 1
ATOM 2359 O O . LEU B 1 89 ? -7.094 -35.219 -6.648 1 95.69 89 LEU B O 1
ATOM 2363 N N . GLY B 1 90 ? -7.766 -35.438 -4.555 1 95.38 90 GLY B N 1
ATOM 2364 C CA . GLY B 1 90 ? -7.715 -36.906 -4.57 1 95.38 90 GLY B CA 1
ATOM 2365 C C . GLY B 1 90 ? -6.391 -37.469 -4.086 1 95.38 90 GLY B C 1
ATOM 2366 O O . GLY B 1 90 ? -5.738 -36.875 -3.227 1 95.38 90 GLY B O 1
ATOM 2367 N N . ASN B 1 91 ? -6.035 -38.781 -4.777 1 96.94 91 ASN B N 1
ATOM 2368 C CA . ASN B 1 91 ? -4.902 -39.469 -4.195 1 96.94 91 ASN B CA 1
ATOM 2369 C C . ASN B 1 91 ? -3.938 -39.969 -5.266 1 96.94 91 ASN B C 1
ATOM 2371 O O . ASN B 1 91 ? -3.23 -40.969 -5.062 1 96.94 91 ASN B O 1
ATOM 2375 N N . ASP B 1 92 ? -3.918 -39.312 -6.473 1 97.62 92 ASP B N 1
ATOM 2376 C CA . ASP B 1 92 ? -2.955 -39.688 -7.504 1 97.62 92 ASP B CA 1
ATOM 2377 C C . ASP B 1 92 ? -1.523 -39.469 -7.035 1 97.62 92 ASP B C 1
ATOM 2379 O O . ASP B 1 92 ? -1.143 -38.312 -6.754 1 97.62 92 ASP B O 1
ATOM 2383 N N . PRO B 1 93 ? -0.736 -40.469 -6.945 1 97.94 93 PRO B N 1
ATOM 2384 C CA . PRO B 1 93 ? 0.597 -40.312 -6.355 1 97.94 93 PRO B CA 1
ATOM 2385 C C . PRO B 1 93 ? 1.503 -39.406 -7.172 1 97.94 93 PRO B C 1
ATOM 2387 O O . PRO B 1 93 ? 2.355 -38.719 -6.609 1 97.94 93 PRO B O 1
ATOM 2390 N N . ASP B 1 94 ? 1.344 -39.406 -8.484 1 98.19 94 ASP B N 1
ATOM 2391 C CA . ASP B 1 94 ? 2.166 -38.531 -9.328 1 98.19 94 ASP B CA 1
ATOM 2392 C C . ASP B 1 94 ? 1.847 -37.062 -9.086 1 98.19 94 ASP B C 1
ATOM 2394 O O . ASP B 1 94 ? 2.754 -36.25 -9.008 1 98.19 94 ASP B O 1
ATOM 2398 N N . LYS B 1 95 ? 0.556 -36.75 -8.977 1 98.62 95 LYS B N 1
ATOM 2399 C CA . LYS B 1 95 ? 0.131 -35.375 -8.711 1 98.62 95 LYS B CA 1
ATOM 2400 C C . LYS B 1 95 ? 0.577 -34.906 -7.328 1 98.62 95 LYS B C 1
ATOM 2402 O O . LYS B 1 95 ? 1.039 -33.781 -7.156 1 98.62 95 LYS B O 1
ATOM 2407 N N . ILE B 1 96 ? 0.456 -35.781 -6.41 1 98.56 96 ILE B N 1
ATOM 2408 C CA . ILE B 1 96 ? 0.856 -35.469 -5.039 1 98.56 96 ILE B CA 1
ATOM 2409 C C . ILE B 1 96 ? 2.363 -35.219 -4.984 1 98.56 96 ILE B C 1
ATOM 2411 O O . ILE B 1 96 ? 2.822 -34.281 -4.355 1 98.56 96 ILE B O 1
ATOM 2415 N N . ARG B 1 97 ? 3.084 -36.125 -5.613 1 98.69 97 ARG B N 1
ATOM 2416 C CA . ARG B 1 97 ? 4.535 -35.969 -5.656 1 98.69 97 ARG B CA 1
ATOM 2417 C C . ARG B 1 97 ? 4.934 -34.625 -6.242 1 98.69 97 ARG B C 1
ATOM 2419 O O . ARG B 1 97 ? 5.805 -33.938 -5.707 1 98.69 97 ARG B O 1
ATOM 2426 N N . LEU B 1 98 ? 4.352 -34.25 -7.371 1 98.81 98 LEU B N 1
ATOM 2427 C CA . LEU B 1 98 ? 4.656 -33 -8.031 1 98.81 98 LEU B CA 1
ATOM 2428 C C . LEU B 1 98 ? 4.297 -31.812 -7.133 1 98.81 98 LEU B C 1
ATOM 2430 O O . LEU B 1 98 ? 5.109 -30.906 -6.934 1 98.81 98 LEU B O 1
ATOM 2434 N N . ARG B 1 99 ? 3.111 -31.766 -6.602 1 98.69 99 ARG B N 1
ATOM 2435 C CA . ARG B 1 99 ? 2.68 -30.703 -5.695 1 98.69 99 ARG B CA 1
ATOM 2436 C C . ARG B 1 99 ? 3.654 -30.547 -4.531 1 98.69 99 ARG B C 1
ATOM 2438 O O . ARG B 1 99 ? 4.078 -29.438 -4.215 1 98.69 99 ARG B O 1
ATOM 2445 N N . ASP B 1 100 ? 4.027 -31.672 -3.918 1 98.62 100 ASP B N 1
ATOM 2446 C CA . ASP B 1 100 ? 4.816 -31.656 -2.691 1 98.62 100 ASP B CA 1
ATOM 2447 C C . ASP B 1 100 ? 6.25 -31.219 -2.965 1 98.62 100 ASP B C 1
ATOM 2449 O O . ASP B 1 100 ? 6.977 -30.844 -2.045 1 98.62 100 ASP B O 1
ATOM 2453 N N . ALA B 1 101 ? 6.668 -31.328 -4.18 1 98.81 101 ALA B N 1
ATOM 2454 C CA . ALA B 1 101 ? 8.031 -30.953 -4.551 1 98.81 101 ALA B CA 1
ATOM 2455 C C . ALA B 1 101 ? 8.141 -29.438 -4.699 1 98.81 101 ALA B C 1
ATOM 2457 O O . ALA B 1 101 ? 9.242 -28.875 -4.602 1 98.81 101 ALA B O 1
ATOM 2458 N N . LEU B 1 102 ? 7.07 -28.719 -4.914 1 98.75 102 LEU B N 1
ATOM 2459 C CA . LEU B 1 102 ? 7.082 -27.328 -5.355 1 98.75 102 LEU B CA 1
ATOM 2460 C C . LEU B 1 102 ? 7.668 -26.422 -4.277 1 98.75 102 LEU B C 1
ATOM 2462 O O . LEU B 1 102 ? 8.68 -25.766 -4.5 1 98.75 102 LEU B O 1
ATOM 2466 N N . GLU B 1 103 ? 7.133 -26.375 -3.109 1 97.56 103 GLU B N 1
ATOM 2467 C CA . GLU B 1 103 ? 7.535 -25.438 -2.068 1 97.56 103 GLU B CA 1
ATOM 2468 C C . GLU B 1 103 ? 8.945 -25.734 -1.572 1 97.56 103 GLU B C 1
ATOM 2470 O O . GLU B 1 103 ? 9.773 -24.812 -1.458 1 97.56 103 GLU B O 1
ATOM 2475 N N . PRO B 1 104 ? 9.273 -27 -1.286 1 98.5 104 PRO B N 1
ATOM 2476 C CA . PRO B 1 104 ? 10.656 -27.281 -0.893 1 98.5 104 PRO B CA 1
ATOM 2477 C C . PRO B 1 104 ? 11.664 -26.844 -1.954 1 98.5 104 PRO B C 1
ATOM 2479 O O . PRO B 1 104 ? 12.742 -26.328 -1.619 1 98.5 104 PRO B O 1
ATOM 2482 N N . MET B 1 105 ? 11.336 -27.062 -3.227 1 98.75 105 MET B N 1
ATOM 2483 C CA . MET B 1 105 ? 12.227 -26.641 -4.309 1 98.75 105 MET B CA 1
ATOM 2484 C C . MET B 1 105 ? 12.359 -25.125 -4.336 1 98.75 105 MET B C 1
ATOM 2486 O O . MET B 1 105 ? 13.461 -24.594 -4.512 1 98.75 105 MET B O 1
ATOM 2490 N N . TRP B 1 106 ? 11.266 -24.406 -4.188 1 98.5 106 TRP B N 1
ATOM 2491 C CA . TRP B 1 106 ? 11.297 -22.953 -4.102 1 98.5 106 TRP B CA 1
ATOM 2492 C C . TRP B 1 106 ? 12.242 -22.5 -2.996 1 98.5 106 TRP B C 1
ATOM 2494 O O . TRP B 1 106 ? 13.086 -21.625 -3.215 1 98.5 106 TRP B O 1
ATOM 2504 N N . LYS B 1 107 ? 12.164 -23.094 -1.821 1 97.69 107 LYS B N 1
ATOM 2505 C CA . LYS B 1 107 ? 12.992 -22.719 -0.672 1 97.69 107 LYS B CA 1
ATOM 2506 C C . LYS B 1 107 ? 14.469 -23 -0.95 1 97.69 107 LYS B C 1
ATOM 2508 O O . LYS B 1 107 ? 15.336 -22.219 -0.552 1 97.69 107 LYS B O 1
ATOM 2513 N N . ASP B 1 108 ? 14.672 -24.109 -1.622 1 98.31 108 ASP B N 1
ATOM 2514 C CA . ASP B 1 108 ? 16.0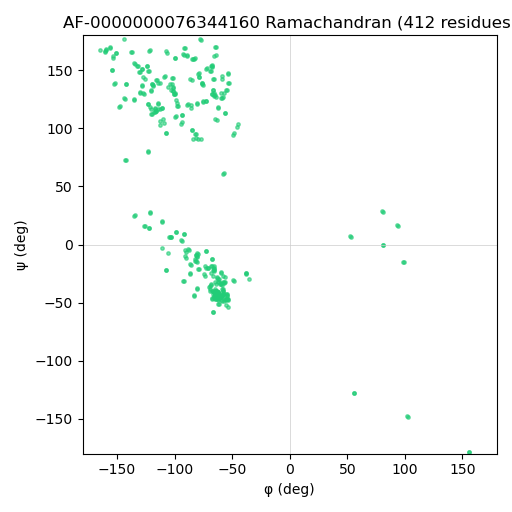47 -24.453 -1.959 1 98.31 108 ASP B CA 1
ATOM 2515 C C . ASP B 1 108 ? 16.656 -23.453 -2.936 1 98.31 108 ASP B C 1
ATOM 2517 O O . ASP B 1 108 ? 17.797 -23.016 -2.766 1 98.31 108 ASP B O 1
ATOM 2521 N N . VAL B 1 109 ? 15.922 -23.125 -3.947 1 98.62 109 VAL B N 1
ATOM 2522 C CA . VAL B 1 109 ? 16.391 -22.156 -4.938 1 98.62 109 VAL B CA 1
ATOM 2523 C C . VAL B 1 109 ? 16.578 -20.797 -4.277 1 98.62 109 VAL B C 1
ATOM 2525 O O . VAL B 1 109 ? 17.578 -20.109 -4.523 1 98.62 109 VAL B O 1
ATOM 2528 N N . LYS B 1 110 ? 15.688 -20.422 -3.43 1 97.56 110 LYS B N 1
ATOM 2529 C CA . LYS B 1 110 ? 15.828 -19.172 -2.689 1 97.56 110 LYS B CA 1
ATOM 2530 C C . LYS B 1 110 ? 17.094 -19.156 -1.852 1 97.56 110 LYS B C 1
ATOM 2532 O O . LYS B 1 110 ? 17.781 -18.141 -1.761 1 97.56 110 LYS B O 1
ATOM 2537 N N . ALA B 1 111 ? 17.375 -20.219 -1.185 1 97.25 111 ALA B N 1
ATOM 2538 C CA . ALA B 1 111 ? 18.547 -20.312 -0.333 1 97.25 111 ALA B CA 1
ATOM 2539 C C . ALA B 1 111 ? 19.828 -20.078 -1.138 1 97.25 111 ALA B C 1
ATOM 2541 O O . ALA B 1 111 ? 20.766 -19.438 -0.651 1 97.25 111 ALA B O 1
ATOM 2542 N N . GLN B 1 112 ? 19.797 -20.594 -2.299 1 97.81 112 GLN B N 1
ATOM 2543 C CA . GLN B 1 112 ? 20.953 -20.391 -3.158 1 97.81 112 GLN B CA 1
ATOM 2544 C C . GLN B 1 112 ? 21.047 -18.922 -3.6 1 97.81 112 GLN B C 1
ATOM 2546 O O . GLN B 1 112 ? 22.141 -18.375 -3.67 1 97.81 112 GLN B O 1
ATOM 2551 N N . TYR B 1 113 ? 19.953 -18.297 -3.869 1 97.31 113 TYR B N 1
ATOM 2552 C CA . TYR B 1 113 ? 19.922 -16.875 -4.156 1 97.31 113 TYR B CA 1
ATOM 2553 C C . TYR B 1 113 ? 20.422 -16.062 -2.957 1 97.31 113 TYR B C 1
ATOM 2555 O O . TYR B 1 113 ? 21.234 -15.148 -3.105 1 97.31 113 TYR B O 1
ATOM 2563 N N . ASP B 1 114 ? 19.953 -16.391 -1.785 1 94.31 114 ASP B N 1
ATOM 2564 C CA . ASP B 1 114 ? 20.297 -15.664 -0.569 1 94.31 114 ASP B CA 1
ATOM 2565 C C . ASP B 1 114 ? 21.797 -15.734 -0.298 1 94.31 114 ASP B C 1
ATOM 2567 O O . ASP B 1 114 ? 22.391 -14.797 0.237 1 94.31 114 ASP B O 1
ATOM 2571 N N . ALA B 1 115 ? 22.422 -16.812 -0.664 1 95.25 115 ALA B N 1
ATOM 2572 C CA . ALA B 1 115 ? 23.844 -17 -0.457 1 95.25 115 ALA B CA 1
ATOM 2573 C C . ALA B 1 115 ? 24.656 -16.141 -1.428 1 95.25 115 ALA B C 1
ATOM 2575 O O . ALA B 1 115 ? 25.797 -15.781 -1.145 1 95.25 115 ALA B O 1
ATOM 2576 N N . ARG B 1 116 ? 24.078 -15.805 -2.627 1 96.5 116 ARG B N 1
ATOM 2577 C CA . ARG B 1 116 ? 24.719 -14.992 -3.65 1 96.5 116 ARG B CA 1
ATOM 2578 C C . ARG B 1 116 ? 23.719 -14.062 -4.328 1 96.5 116 ARG B C 1
ATOM 2580 O O . ARG B 1 116 ? 23.422 -14.227 -5.512 1 96.5 116 ARG B O 1
ATOM 2587 N N . PRO B 1 117 ? 23.281 -13.016 -3.625 1 92.62 117 PRO B N 1
ATOM 2588 C CA . PRO B 1 117 ? 22.188 -12.18 -4.133 1 92.62 117 PRO B CA 1
ATOM 2589 C C . PRO B 1 117 ? 22.578 -11.383 -5.375 1 92.62 117 PRO B C 1
ATOM 2591 O O . PRO B 1 117 ? 21.719 -10.836 -6.062 1 92.62 117 PRO B O 1
ATOM 2594 N N . ASP B 1 118 ? 23.891 -11.32 -5.715 1 94 118 ASP B N 1
ATOM 2595 C CA . ASP B 1 118 ? 24.344 -10.547 -6.867 1 94 118 ASP B CA 1
ATOM 2596 C C . ASP B 1 118 ? 24.406 -11.414 -8.117 1 94 118 ASP B C 1
ATOM 2598 O O . ASP B 1 118 ? 24.859 -10.961 -9.172 1 94 118 ASP B O 1
ATOM 2602 N N . MET B 1 119 ? 23.906 -12.625 -8.086 1 97.31 119 MET B N 1
ATOM 2603 C CA . MET B 1 119 ? 23.922 -13.492 -9.266 1 97.31 119 MET B CA 1
ATOM 2604 C C . MET B 1 119 ? 23.062 -12.906 -10.383 1 97.31 119 MET B C 1
ATOM 2606 O O . MET B 1 119 ? 22.328 -11.938 -10.164 1 97.31 119 MET B O 1
ATOM 2610 N N . SER B 1 120 ? 23.172 -13.484 -11.523 1 97.38 120 SER B N 1
ATOM 2611 C CA . SER B 1 120 ? 22.359 -13.031 -12.648 1 97.38 120 SER B CA 1
ATOM 2612 C C . SER B 1 120 ? 21.031 -13.773 -12.695 1 97.38 120 SER B C 1
ATOM 2614 O O . SER B 1 120 ? 20.875 -14.836 -12.078 1 97.38 120 SER B O 1
ATOM 2616 N N . GLY B 1 121 ? 20.109 -13.219 -13.43 1 97.5 121 GLY B N 1
ATOM 2617 C CA . GLY B 1 121 ? 18.875 -13.93 -13.688 1 97.5 121 GLY B CA 1
ATOM 2618 C C . GLY B 1 121 ? 19.078 -15.258 -14.383 1 97.5 121 GLY B C 1
ATOM 2619 O O . GLY B 1 121 ? 18.359 -16.219 -14.117 1 97.5 121 GLY B O 1
ATOM 2620 N N . SER B 1 122 ? 20.062 -15.281 -15.227 1 98.38 122 SER B N 1
ATOM 2621 C CA . SER B 1 122 ? 20.391 -16.5 -15.953 1 98.38 122 SER B CA 1
ATOM 2622 C C . SER B 1 122 ? 20.875 -17.594 -15 1 98.38 122 SER B C 1
ATOM 2624 O O . SER B 1 122 ? 20.484 -18.75 -15.133 1 98.38 122 SER B O 1
ATOM 2626 N N . GLU B 1 123 ? 21.672 -17.219 -14.062 1 98.69 123 GLU B N 1
ATOM 2627 C CA . GLU B 1 123 ? 22.188 -18.188 -13.094 1 98.69 123 GLU B CA 1
ATOM 2628 C C . GLU B 1 123 ? 21.062 -18.766 -12.242 1 98.69 123 GLU B C 1
ATOM 2630 O O . GLU B 1 123 ? 21 -19.984 -12.031 1 98.69 123 GLU B O 1
ATOM 2635 N N . LEU B 1 124 ? 20.172 -17.906 -11.781 1 98.62 124 LEU B N 1
ATOM 2636 C CA . LEU B 1 124 ? 19.078 -18.406 -10.953 1 98.62 124 LEU B CA 1
ATOM 2637 C C . LEU B 1 124 ? 18.109 -19.266 -11.766 1 98.62 124 LEU B C 1
ATOM 2639 O O . LEU B 1 124 ? 17.609 -20.281 -11.266 1 98.62 124 LEU B O 1
ATOM 2643 N N . PHE B 1 125 ? 17.938 -18.922 -12.984 1 98.56 125 PHE B N 1
ATOM 2644 C CA . PHE B 1 125 ? 17.125 -19.734 -13.883 1 98.56 125 PHE B CA 1
ATOM 2645 C C . PHE B 1 125 ? 17.703 -21.141 -14.016 1 98.56 125 PHE B C 1
ATOM 2647 O O . PHE B 1 125 ? 16.984 -22.125 -13.922 1 98.56 125 PHE B O 1
ATOM 2654 N N . ALA B 1 126 ? 18.969 -21.172 -14.195 1 98.81 126 ALA B N 1
ATOM 2655 C CA . ALA B 1 126 ? 19.641 -22.469 -14.344 1 98.81 126 ALA B CA 1
ATOM 2656 C C . ALA B 1 126 ? 19.531 -23.297 -13.07 1 98.81 126 ALA B C 1
ATOM 2658 O O . ALA B 1 126 ? 19.328 -24.516 -13.125 1 98.81 126 ALA B O 1
ATOM 2659 N N . ILE B 1 127 ? 19.672 -22.656 -11.969 1 98.88 127 ILE B N 1
ATOM 2660 C CA . ILE B 1 127 ? 19.562 -23.328 -10.672 1 98.88 127 ILE B CA 1
ATOM 2661 C C . ILE B 1 127 ? 18.172 -23.938 -10.531 1 98.88 127 ILE B C 1
ATOM 2663 O O . ILE B 1 127 ? 18.031 -25.094 -10.141 1 98.88 127 ILE B O 1
ATOM 2667 N N . ALA B 1 128 ? 17.156 -23.188 -10.891 1 98.88 128 ALA B N 1
ATOM 2668 C CA . ALA B 1 128 ? 15.773 -23.656 -10.797 1 98.88 128 ALA B CA 1
ATOM 2669 C C . ALA B 1 128 ? 15.523 -24.828 -11.742 1 98.88 128 ALA B C 1
ATOM 2671 O O . ALA B 1 128 ? 14.922 -25.844 -11.352 1 98.88 128 ALA B O 1
ATOM 2672 N N . ASN B 1 129 ? 16.016 -24.703 -12.953 1 98.75 129 ASN B N 1
ATOM 2673 C CA . ASN B 1 129 ? 15.859 -25.781 -13.938 1 98.75 129 ASN B CA 1
ATOM 2674 C C . ASN B 1 129 ? 16.547 -27.062 -13.484 1 98.75 129 ASN B C 1
ATOM 2676 O O . ASN B 1 129 ? 15.984 -28.141 -13.594 1 98.75 129 ASN B O 1
ATOM 2680 N N . LYS B 1 130 ? 17.719 -26.859 -13.008 1 98.75 130 LYS B N 1
ATOM 2681 C CA . LYS B 1 130 ? 18.469 -28.031 -12.539 1 98.75 130 LYS B CA 1
ATOM 2682 C C . LYS B 1 130 ? 17.766 -28.703 -11.375 1 98.75 130 LYS B C 1
ATOM 2684 O O . LYS B 1 130 ? 17.734 -29.938 -11.289 1 98.75 130 LYS B O 1
ATOM 2689 N N . ALA B 1 131 ? 17.234 -27.938 -10.469 1 98.81 131 ALA B N 1
ATOM 2690 C CA . ALA B 1 131 ? 16.484 -28.5 -9.344 1 98.81 131 ALA B CA 1
ATOM 2691 C C . ALA B 1 131 ? 15.312 -29.344 -9.828 1 98.81 131 ALA B C 1
ATOM 2693 O O . ALA B 1 131 ? 15.047 -30.406 -9.281 1 98.81 131 ALA B O 1
ATOM 2694 N N . ALA B 1 132 ? 14.609 -28.875 -10.82 1 98.81 132 ALA B N 1
ATOM 2695 C CA . ALA B 1 132 ? 13.492 -29.609 -11.398 1 98.81 132 ALA B CA 1
ATOM 2696 C C . ALA B 1 132 ? 13.969 -30.938 -12 1 98.81 132 ALA B C 1
ATOM 2698 O O . ALA B 1 132 ? 13.391 -31.984 -11.727 1 98.81 132 ALA B O 1
ATOM 2699 N N . GLU B 1 133 ? 15.031 -30.859 -12.766 1 98.44 133 GLU B N 1
ATOM 2700 C CA . GLU B 1 133 ? 15.586 -32.031 -13.414 1 98.44 133 GLU B CA 1
ATOM 2701 C C . GLU B 1 133 ? 16.047 -33.062 -12.391 1 98.44 133 GLU B C 1
ATOM 2703 O O . GLU B 1 133 ? 15.75 -34.281 -12.523 1 98.44 133 GLU B O 1
ATOM 2708 N N . ASP B 1 134 ? 16.688 -32.594 -11.367 1 98.56 134 ASP B N 1
ATOM 2709 C CA . ASP B 1 134 ? 17.203 -33.469 -10.32 1 98.56 134 ASP B CA 1
ATOM 2710 C C . ASP B 1 134 ? 16.062 -34.188 -9.609 1 98.56 134 ASP B C 1
ATOM 2712 O O . ASP B 1 134 ? 16.234 -35.312 -9.141 1 98.56 134 ASP B O 1
ATOM 2716 N N . ALA B 1 135 ? 14.953 -33.594 -9.57 1 98.5 135 ALA B N 1
ATOM 2717 C CA . ALA B 1 135 ? 13.805 -34.156 -8.875 1 98.5 135 ALA B CA 1
ATOM 2718 C C . ALA B 1 135 ? 12.961 -35.031 -9.82 1 98.5 135 ALA B C 1
ATOM 2720 O O . ALA B 1 135 ? 11.953 -35.594 -9.414 1 98.5 135 ALA B O 1
ATOM 2721 N N . GLY B 1 136 ? 13.32 -35.031 -11.109 1 98.44 136 GLY B N 1
ATOM 2722 C CA . GLY B 1 136 ? 12.656 -35.875 -12.07 1 98.44 136 GLY B CA 1
ATOM 2723 C C . GLY B 1 136 ? 11.508 -35.219 -12.789 1 98.44 136 GLY B C 1
ATOM 2724 O O . GLY B 1 136 ? 10.625 -35.875 -13.328 1 98.44 136 GLY B O 1
ATOM 2725 N N . PHE B 1 137 ? 11.461 -33.969 -12.727 1 98.81 137 PHE B N 1
ATOM 2726 C CA . PHE B 1 137 ? 10.422 -33.188 -13.414 1 98.81 137 PHE B CA 1
ATOM 2727 C C . PHE B 1 137 ? 10.992 -32.469 -14.633 1 98.81 137 PHE B C 1
ATOM 2729 O O . PHE B 1 137 ? 12.211 -32.438 -14.828 1 98.81 137 PHE B O 1
ATOM 2736 N N . VAL B 1 138 ? 10.102 -32 -15.484 1 98.38 138 VAL B N 1
ATOM 2737 C CA . VAL B 1 138 ? 10.453 -31.109 -16.578 1 98.38 138 VAL B CA 1
ATOM 2738 C C . VAL B 1 138 ? 10.094 -29.672 -16.203 1 98.38 138 VAL B C 1
ATOM 2740 O O . VAL B 1 138 ? 9.039 -29.422 -15.625 1 98.38 138 VAL B O 1
ATOM 2743 N N . TRP B 1 139 ? 11 -28.719 -16.469 1 98.5 139 TRP B N 1
ATOM 2744 C CA . TRP B 1 139 ? 10.672 -27.312 -16.25 1 98.5 139 TRP B CA 1
ATOM 2745 C C . TRP B 1 139 ? 9.594 -26.844 -17.219 1 98.5 139 TRP B C 1
ATOM 2747 O O . TRP B 1 139 ? 9.703 -27.078 -18.438 1 98.5 139 TRP B O 1
ATOM 2757 N N . GLY B 1 140 ? 8.57 -26.156 -16.75 1 96.94 140 GLY B N 1
ATOM 2758 C CA . GLY B 1 140 ? 7.363 -25.984 -17.531 1 96.94 140 GLY B CA 1
ATOM 2759 C C . GLY B 1 140 ? 7.164 -24.547 -18 1 96.94 140 GLY B C 1
ATOM 2760 O O . GLY B 1 140 ? 6.051 -24.156 -18.359 1 96.94 140 GLY B O 1
ATOM 2761 N N . ALA B 1 141 ? 8.203 -23.656 -18.047 1 96.25 141 ALA B N 1
ATOM 2762 C CA . ALA B 1 141 ? 8.023 -22.25 -18.438 1 96.25 141 ALA B CA 1
ATOM 2763 C C . ALA B 1 141 ? 9.305 -21.672 -19.016 1 96.25 141 ALA B C 1
ATOM 2765 O O . ALA B 1 141 ? 10.391 -22.219 -18.812 1 96.25 141 ALA B O 1
ATOM 2766 N N . PRO B 1 142 ? 9.188 -20.531 -19.75 1 94.88 142 PRO B N 1
ATOM 2767 C CA . PRO B 1 142 ? 10.398 -19.891 -20.281 1 94.88 142 PRO B CA 1
ATOM 2768 C C . PRO B 1 142 ? 11.117 -19.047 -19.25 1 94.88 142 PRO B C 1
ATOM 2770 O O . PRO B 1 142 ? 12.211 -18.547 -19.516 1 94.88 142 PRO B O 1
ATOM 2773 N N . LEU B 1 143 ? 10.555 -18.844 -18.094 1 96.31 143 LEU B N 1
ATOM 2774 C CA . LEU B 1 143 ? 11.109 -18 -17.047 1 96.31 143 LEU B CA 1
ATOM 2775 C C . LEU B 1 143 ? 10.945 -18.672 -15.68 1 96.31 143 LEU B C 1
ATOM 2777 O O . LEU B 1 143 ? 10.203 -19.641 -15.547 1 96.31 143 LEU B O 1
ATOM 2781 N N . ALA B 1 144 ? 11.688 -18.109 -14.703 1 97.62 144 ALA B N 1
ATOM 2782 C CA . ALA B 1 144 ? 11.57 -18.594 -13.328 1 97.62 144 ALA B CA 1
ATOM 2783 C C . ALA B 1 144 ? 11.172 -17.453 -12.383 1 97.62 144 ALA B C 1
ATOM 2785 O O . ALA B 1 144 ? 11.344 -17.562 -11.164 1 97.62 144 ALA B O 1
ATOM 2786 N N . GLY B 1 145 ? 10.711 -16.328 -12.898 1 95.06 145 GLY B N 1
ATOM 2787 C CA . GLY B 1 145 ? 10.312 -15.211 -12.055 1 95.06 145 GLY B CA 1
ATOM 2788 C C . GLY B 1 145 ? 10.383 -13.867 -12.766 1 95.06 145 GLY B C 1
ATOM 2789 O O . GLY B 1 145 ? 10.609 -13.82 -13.977 1 95.06 145 GLY B O 1
ATOM 2790 N N . HIS B 1 146 ? 10.062 -12.844 -12.008 1 91.12 146 HIS B N 1
ATOM 2791 C CA . HIS B 1 146 ? 10.039 -11.477 -12.523 1 91.12 146 HIS B CA 1
ATOM 2792 C C . HIS B 1 146 ? 10.109 -10.461 -11.398 1 91.12 146 HIS B C 1
ATOM 2794 O O . HIS B 1 146 ? 9.953 -10.812 -10.227 1 91.12 146 HIS B O 1
ATOM 2800 N N . ILE B 1 147 ? 10.375 -9.25 -11.758 1 85.69 147 ILE B N 1
ATOM 2801 C CA . ILE B 1 147 ? 10.375 -8.18 -10.766 1 85.69 147 ILE B CA 1
ATOM 2802 C C . ILE B 1 147 ? 8.945 -7.871 -10.344 1 85.69 147 ILE B C 1
ATOM 2804 O O . ILE B 1 147 ? 7.996 -8.117 -11.094 1 85.69 147 ILE B O 1
ATOM 2808 N N . VAL B 1 148 ? 8.828 -7.402 -9.125 1 78 148 VAL B N 1
ATOM 2809 C CA . VAL B 1 148 ? 7.535 -6.891 -8.672 1 78 148 VAL B CA 1
ATOM 2810 C C . VAL B 1 148 ? 7.25 -5.547 -9.336 1 78 148 VAL B C 1
ATOM 2812 O O . VAL B 1 148 ? 8.133 -4.691 -9.422 1 78 148 VA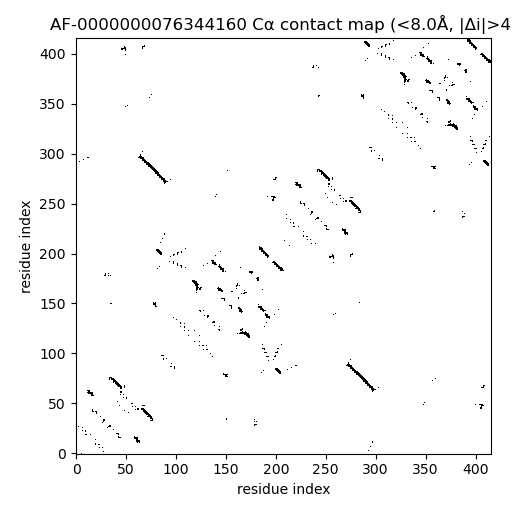L B O 1
ATOM 2815 N N . GLY B 1 149 ? 6.082 -5.453 -10.039 1 66.12 149 GLY B N 1
ATOM 2816 C CA . GLY B 1 149 ? 5.668 -4.109 -10.414 1 66.12 149 GLY B CA 1
ATOM 2817 C C . GLY B 1 149 ? 5.539 -3.17 -9.234 1 66.12 149 GLY B C 1
ATOM 2818 O O . GLY B 1 149 ? 5.152 -3.588 -8.141 1 66.12 149 GLY B O 1
ATOM 2819 N N . SER B 1 150 ? 6.348 -2.205 -9.156 1 56.34 150 SER B N 1
ATOM 2820 C CA . SER B 1 150 ? 6.395 -1.291 -8.023 1 56.34 150 SER B CA 1
ATOM 2821 C C . SER B 1 150 ? 5.09 -0.511 -7.887 1 56.34 150 SER B C 1
ATOM 2823 O O . SER B 1 150 ? 4.723 -0.09 -6.789 1 56.34 150 SER B O 1
ATOM 2825 N N . PHE B 1 151 ? 4.477 -0.353 -9.055 1 51.16 151 PHE B N 1
ATOM 2826 C CA . PHE B 1 151 ? 3.264 0.451 -8.961 1 51.16 151 PHE B CA 1
ATOM 2827 C C . PHE B 1 151 ? 2.082 -0.272 -9.594 1 51.16 151 PHE B C 1
ATOM 2829 O O . PHE B 1 151 ? 2.266 -1.128 -10.461 1 51.16 151 PHE B O 1
ATOM 2836 N N . PRO B 1 152 ? 0.897 -0.101 -9.016 1 48.16 152 PRO B N 1
ATOM 2837 C CA . PRO B 1 152 ? -0.321 -0.744 -9.508 1 48.16 152 PRO B CA 1
ATOM 2838 C C . PRO B 1 152 ? -0.377 -0.798 -11.039 1 48.16 152 PRO B C 1
ATOM 2840 O O . PRO B 1 152 ? -0.954 -1.729 -11.602 1 48.16 152 PRO B O 1
ATOM 2843 N N . HIS B 1 153 ? 0.399 0.237 -11.641 1 48.25 153 HIS B N 1
ATOM 2844 C CA . HIS B 1 153 ? 0.248 0.338 -13.094 1 48.25 153 HIS B CA 1
ATOM 2845 C C . HIS B 1 153 ? 1.523 -0.088 -13.812 1 48.25 153 HIS B C 1
ATOM 2847 O O . HIS B 1 153 ? 1.569 -0.113 -15.039 1 48.25 153 HIS B O 1
ATOM 2853 N N . GLU B 1 154 ? 2.398 -0.357 -13.047 1 50.91 154 GLU B N 1
ATOM 2854 C CA . GLU B 1 154 ? 3.625 -0.695 -13.758 1 50.91 154 GLU B CA 1
ATOM 2855 C C . GLU B 1 154 ? 3.584 -2.129 -14.281 1 50.91 154 GLU B C 1
ATOM 2857 O O . GLU B 1 154 ? 3.551 -3.078 -13.492 1 50.91 154 GLU B O 1
ATOM 2862 N N . ARG B 1 155 ? 3.078 -2.215 -15.547 1 56.19 155 ARG B N 1
ATOM 2863 C CA . ARG B 1 155 ? 3.18 -3.512 -16.203 1 56.19 155 ARG B CA 1
ATOM 2864 C C . ARG B 1 155 ? 4.637 -3.9 -16.438 1 56.19 155 ARG B C 1
ATOM 2866 O O . ARG B 1 155 ? 5.477 -3.043 -16.719 1 56.19 155 ARG B O 1
ATOM 2873 N N . ILE B 1 156 ? 4.969 -5.059 -16.016 1 68.81 156 ILE B N 1
ATOM 2874 C CA . ILE B 1 156 ? 6.297 -5.57 -16.344 1 68.81 156 ILE B CA 1
ATOM 2875 C C . ILE B 1 156 ? 6.418 -5.77 -17.859 1 68.81 156 ILE B C 1
ATOM 2877 O O . ILE B 1 156 ? 5.676 -6.555 -18.453 1 68.81 156 ILE B O 1
ATOM 2881 N N . PRO B 1 157 ? 7.238 -4.816 -18.375 1 71.81 157 PRO B N 1
ATOM 2882 C CA . PRO B 1 157 ? 7.391 -4.973 -19.828 1 71.81 157 PRO B CA 1
ATOM 2883 C C . PRO B 1 157 ? 7.816 -6.383 -20.219 1 71.81 157 PRO B C 1
ATOM 2885 O O . PRO B 1 157 ? 8.672 -6.984 -19.578 1 71.81 157 PRO B O 1
ATOM 2888 N N . LYS B 1 158 ? 7.211 -6.871 -21.281 1 72.81 158 LYS B N 1
ATOM 2889 C CA . LYS B 1 158 ? 7.488 -8.234 -21.703 1 72.81 158 LYS B CA 1
ATOM 2890 C C . LYS B 1 158 ? 8.789 -8.305 -22.516 1 72.81 158 LYS B C 1
ATOM 2892 O O . LYS B 1 158 ? 9.375 -9.375 -22.656 1 72.81 158 LYS B O 1
ATOM 2897 N N . ASP B 1 159 ? 9.188 -7.141 -22.891 1 79.69 159 ASP B N 1
ATOM 2898 C CA . ASP B 1 159 ? 10.312 -7.164 -23.828 1 79.69 159 ASP B CA 1
ATOM 2899 C C . ASP B 1 159 ? 11.609 -6.781 -23.125 1 79.69 159 ASP B C 1
ATOM 2901 O O . ASP B 1 159 ? 12.656 -6.652 -23.781 1 79.69 159 ASP B O 1
ATOM 2905 N N . LYS B 1 160 ? 11.578 -6.625 -21.844 1 85.88 160 LYS B N 1
ATOM 2906 C CA . LYS B 1 160 ? 12.805 -6.312 -21.109 1 85.88 160 LYS B CA 1
ATOM 2907 C C . LYS B 1 160 ? 13.281 -7.512 -20.297 1 85.88 160 LYS B C 1
ATOM 2909 O O . LYS B 1 160 ? 12.852 -7.715 -19.156 1 85.88 160 LYS B O 1
ATOM 2914 N N . ILE B 1 161 ? 14.188 -8.211 -20.906 1 91.69 161 ILE B N 1
ATOM 2915 C CA . ILE B 1 161 ? 14.664 -9.484 -20.375 1 91.69 161 ILE B CA 1
ATOM 2916 C C . ILE B 1 161 ? 15.266 -9.281 -19 1 91.69 161 ILE B C 1
ATOM 2918 O O . ILE B 1 161 ? 15.234 -10.18 -18.156 1 91.69 161 ILE B O 1
ATOM 2922 N N . THR B 1 162 ? 15.75 -8 -18.672 1 91.38 162 THR B N 1
ATOM 2923 C CA . THR B 1 162 ? 16.422 -7.715 -17.406 1 91.38 162 THR B CA 1
ATOM 2924 C C . THR B 1 162 ? 15.422 -7.707 -16.25 1 91.38 162 THR B C 1
ATOM 2926 O O . THR B 1 162 ? 15.82 -7.68 -15.094 1 91.38 162 THR B O 1
ATOM 2929 N N . LEU B 1 163 ? 14.156 -7.84 -16.609 1 90.62 163 LEU B N 1
ATOM 2930 C CA . LEU B 1 163 ? 13.125 -7.793 -15.578 1 90.62 163 LEU B CA 1
ATOM 2931 C C . LEU B 1 163 ? 12.609 -9.195 -15.258 1 90.62 163 LEU B C 1
ATOM 2933 O O . LEU B 1 163 ? 11.68 -9.352 -14.469 1 90.62 163 LEU B O 1
ATOM 2937 N N . TYR B 1 164 ? 13.305 -10.211 -15.883 1 94.12 164 TYR B N 1
ATOM 2938 C CA . TYR B 1 164 ? 12.883 -11.594 -15.695 1 94.12 164 TYR B CA 1
ATOM 2939 C C . TYR B 1 164 ? 14.047 -12.469 -15.258 1 94.12 164 TYR B C 1
ATOM 2941 O O . TYR B 1 164 ? 15.211 -12.148 -15.539 1 94.12 164 TYR B O 1
ATOM 2949 N N . ILE B 1 165 ? 13.688 -13.5 -14.516 1 96.69 165 ILE B N 1
ATOM 2950 C CA . ILE B 1 165 ? 14.617 -14.594 -14.289 1 96.69 165 ILE B CA 1
ATOM 2951 C C . ILE B 1 165 ? 14.547 -15.586 -15.445 1 96.69 165 ILE B C 1
ATOM 2953 O O . ILE B 1 165 ? 13.633 -16.406 -15.516 1 96.69 165 ILE B O 1
ATOM 2957 N N . ALA B 1 166 ? 15.547 -15.375 -16.312 1 97.31 166 ALA B N 1
ATOM 2958 C CA . ALA B 1 166 ? 15.531 -16.125 -17.578 1 97.31 166 ALA B CA 1
ATOM 2959 C C . ALA B 1 166 ? 16.953 -16.344 -18.094 1 97.31 166 ALA B C 1
ATOM 2961 O O . ALA B 1 166 ? 17.891 -15.664 -17.672 1 97.31 166 ALA B O 1
ATOM 2962 N N . GLU B 1 167 ? 16.969 -17.25 -19.016 1 97.25 167 GLU B N 1
ATOM 2963 C CA . GLU B 1 167 ? 18.25 -17.688 -19.547 1 97.25 167 GLU B CA 1
ATOM 2964 C C . GLU B 1 167 ? 19.047 -16.516 -20.109 1 97.25 167 GLU B C 1
ATOM 2966 O O . GLU B 1 167 ? 20.266 -16.438 -19.953 1 97.25 167 GLU B O 1
ATOM 2971 N N . ALA B 1 168 ? 18.406 -15.562 -20.641 1 96.31 168 ALA B N 1
ATOM 2972 C CA . ALA B 1 168 ? 19.078 -14.492 -21.375 1 96.31 168 ALA B CA 1
ATOM 2973 C C . ALA B 1 168 ? 19.453 -13.336 -20.453 1 96.31 168 ALA B C 1
ATOM 2975 O O . ALA B 1 168 ? 20.172 -12.414 -20.859 1 96.31 168 ALA B O 1
ATOM 2976 N N . ASN B 1 169 ? 18.969 -13.281 -19.219 1 96.44 169 ASN B N 1
ATOM 2977 C CA . ASN B 1 169 ? 19.266 -12.188 -18.297 1 96.44 169 ASN B CA 1
ATOM 2978 C C . ASN B 1 169 ? 20.625 -12.367 -17.609 1 96.44 169 ASN B C 1
ATOM 2980 O O . ASN B 1 169 ? 20.703 -12.977 -16.547 1 96.44 169 ASN B O 1
ATOM 2984 N N . LYS B 1 170 ? 21.625 -11.742 -18.172 1 96.31 170 LYS B N 1
ATOM 2985 C CA . LYS B 1 170 ? 22.984 -11.891 -17.672 1 96.31 170 LYS B CA 1
ATOM 2986 C C . LYS B 1 170 ? 23.328 -10.781 -16.688 1 96.31 170 LYS B C 1
ATOM 2988 O O . LYS B 1 170 ? 24.453 -10.727 -16.172 1 96.31 170 LYS B O 1
ATOM 2993 N N . GLY B 1 171 ? 22.391 -9.969 -16.406 1 93.62 171 GLY B N 1
ATOM 2994 C CA . GLY B 1 171 ? 22.609 -8.883 -15.461 1 93.62 171 GLY B CA 1
ATOM 2995 C C . GLY B 1 171 ? 22.422 -9.297 -14.016 1 93.62 171 GLY B C 1
ATOM 2996 O O . GLY B 1 171 ? 21.719 -10.266 -13.727 1 93.62 171 GLY B O 1
ATOM 2997 N N . SER B 1 172 ? 23.031 -8.461 -13.148 1 94.5 172 SER B N 1
ATOM 2998 C CA . SER B 1 172 ? 22.906 -8.703 -11.719 1 94.5 172 SER B CA 1
ATOM 2999 C C . SER B 1 172 ? 21.453 -8.5 -11.258 1 94.5 172 SER B C 1
ATOM 3001 O O . SER B 1 172 ? 20.781 -7.574 -11.703 1 94.5 172 SER B O 1
ATOM 3003 N N . MET B 1 173 ? 21.016 -9.344 -10.328 1 93.06 173 MET B N 1
ATOM 3004 C CA . MET B 1 173 ? 19.672 -9.25 -9.797 1 93.06 173 MET B CA 1
ATOM 3005 C C . MET B 1 173 ? 19.578 -8.164 -8.727 1 93.06 173 MET B C 1
ATOM 3007 O O . MET B 1 173 ? 18.484 -7.824 -8.273 1 93.06 173 MET B O 1
ATOM 3011 N N . ILE B 1 174 ? 20.75 -7.664 -8.328 1 88.38 174 ILE B N 1
ATOM 3012 C CA . ILE B 1 174 ? 20.734 -6.453 -7.52 1 88.38 174 ILE B CA 1
ATOM 3013 C C . ILE B 1 174 ? 20.641 -5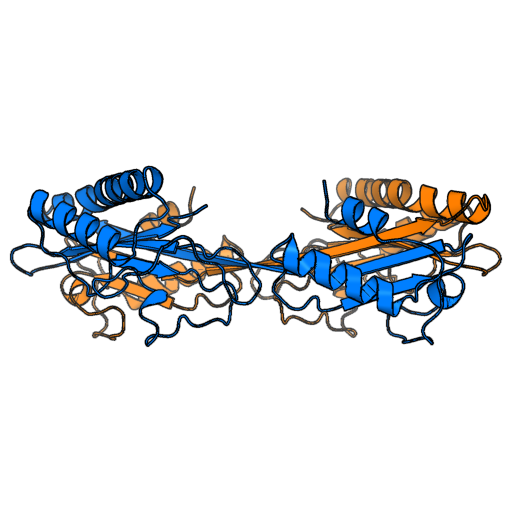.227 -8.422 1 88.38 174 ILE B C 1
ATOM 3015 O O . ILE B 1 174 ? 21.594 -4.891 -9.125 1 88.38 174 ILE B O 1
ATOM 3019 N N . SER B 1 175 ? 19.422 -4.809 -8.703 1 76 175 SER B N 1
ATOM 3020 C CA . SER B 1 175 ? 19.234 -3.66 -9.578 1 76 175 SER B CA 1
ATOM 3021 C C . SER B 1 175 ? 18.281 -2.641 -8.961 1 76 175 SER B C 1
ATOM 3023 O O . SER B 1 175 ? 17.516 -2.975 -8.062 1 76 175 SER B O 1
ATOM 3025 N N . THR B 1 176 ? 18.578 -1.416 -9.312 1 69.5 176 THR B N 1
ATOM 3026 C CA . THR B 1 176 ? 17.734 -0.317 -8.859 1 69.5 176 THR B CA 1
ATOM 3027 C C . THR B 1 176 ? 16.812 0.154 -9.977 1 69.5 176 THR B C 1
ATOM 3029 O O . THR B 1 176 ? 17.172 0.099 -11.156 1 69.5 176 THR B O 1
ATOM 3032 N N . GLY B 1 177 ? 15.609 0.39 -9.555 1 62.34 177 GLY B N 1
ATOM 3033 C CA . GLY B 1 177 ? 14.664 0.932 -10.516 1 62.34 177 GLY B CA 1
ATOM 3034 C C . GLY B 1 177 ? 14.867 2.41 -10.789 1 62.34 177 GLY B C 1
ATOM 3035 O O . GLY B 1 177 ? 15.844 3.004 -10.32 1 62.34 177 GLY B O 1
ATOM 3036 N N . LYS B 1 178 ? 14.094 2.996 -11.727 1 55.94 178 LYS B N 1
ATOM 3037 C CA . LYS B 1 178 ? 14.188 4.383 -12.172 1 55.94 178 LYS B CA 1
ATOM 3038 C C . LYS B 1 178 ? 14.25 5.34 -10.984 1 55.94 178 LYS B C 1
ATOM 3040 O O . LYS B 1 178 ? 14.945 6.355 -11.031 1 55.94 178 LYS B O 1
ATOM 3045 N N . GLY B 1 179 ? 13.703 5.102 -9.93 1 49.56 179 GLY B N 1
ATOM 3046 C CA . GLY B 1 179 ? 13.672 5.988 -8.773 1 49.56 179 GLY B CA 1
ATOM 3047 C C . GLY B 1 179 ? 14.695 5.625 -7.719 1 49.56 179 GLY B C 1
ATOM 3048 O O . GLY B 1 179 ? 14.711 6.203 -6.633 1 49.56 179 GLY B O 1
ATOM 3049 N N . GLY B 1 180 ? 15.633 4.676 -8.156 1 58.5 180 GLY B N 1
ATOM 3050 C CA . GLY B 1 180 ? 16.688 4.27 -7.234 1 58.5 180 GLY B CA 1
ATOM 3051 C C . GLY B 1 180 ? 16.234 3.227 -6.23 1 58.5 180 GLY B C 1
ATOM 3052 O O . GLY B 1 180 ? 17 2.832 -5.352 1 58.5 180 GLY B O 1
ATOM 3053 N N . TYR B 1 181 ? 15.031 2.865 -6.332 1 57.09 181 TYR B N 1
ATOM 3054 C CA . TYR B 1 181 ? 14.531 1.861 -5.398 1 57.09 181 TYR B CA 1
ATOM 3055 C C . TYR B 1 181 ? 14.969 0.462 -5.816 1 57.09 181 TYR B C 1
ATOM 3057 O O . TYR B 1 181 ? 15.07 0.166 -7.012 1 57.09 181 TYR B O 1
ATOM 3065 N N . THR B 1 182 ? 15.211 -0.26 -4.801 1 66.31 182 THR B N 1
ATOM 3066 C CA . THR B 1 182 ? 15.594 -1.646 -5.059 1 66.31 182 THR B CA 1
ATOM 3067 C C . THR B 1 182 ? 14.422 -2.428 -5.645 1 66.31 182 THR B C 1
ATOM 3069 O O . THR B 1 182 ? 13.289 -2.299 -5.18 1 66.31 182 THR B O 1
ATOM 3072 N N . ARG B 1 183 ? 14.719 -3.041 -6.676 1 74.25 183 ARG B N 1
ATOM 3073 C CA . ARG B 1 183 ? 13.711 -3.912 -7.262 1 74.25 183 ARG B CA 1
ATOM 3074 C C . ARG B 1 183 ? 13.57 -5.207 -6.469 1 74.25 183 ARG B C 1
ATOM 3076 O O . ARG B 1 183 ? 14.57 -5.762 -6 1 74.25 183 ARG B O 1
ATOM 3083 N N . HIS B 1 184 ? 12.336 -5.641 -6.254 1 80.62 184 HIS B N 1
ATOM 3084 C CA . HIS B 1 184 ? 12.047 -6.914 -5.609 1 80.62 184 HIS B CA 1
ATOM 3085 C C . HIS B 1 184 ? 11.648 -7.973 -6.637 1 80.62 184 HIS B C 1
ATOM 3087 O O . HIS B 1 184 ? 11.016 -7.66 -7.645 1 80.62 184 HIS B O 1
ATOM 3093 N N . TRP B 1 185 ? 12.078 -9.188 -6.371 1 89.19 185 TRP B N 1
ATOM 3094 C CA . TRP B 1 185 ? 11.852 -10.266 -7.328 1 89.19 185 TRP B CA 1
ATOM 3095 C C . TRP B 1 185 ? 10.805 -11.25 -6.809 1 89.19 185 TRP B C 1
ATOM 3097 O O . TRP B 1 185 ? 10.719 -11.492 -5.605 1 89.19 185 TRP B O 1
ATOM 3107 N N . ILE B 1 186 ? 10.086 -11.727 -7.695 1 91.69 186 ILE B N 1
ATOM 3108 C CA . ILE B 1 186 ? 9.227 -12.891 -7.492 1 91.69 186 ILE B CA 1
ATOM 3109 C C . ILE B 1 186 ? 9.898 -14.133 -8.07 1 91.69 186 ILE B C 1
ATOM 3111 O O . ILE B 1 186 ? 10.383 -14.109 -9.203 1 91.69 186 ILE B O 1
ATOM 3115 N N . LEU B 1 187 ? 9.984 -15.219 -7.297 1 96.31 187 LEU B N 1
ATOM 3116 C CA . LEU B 1 187 ? 10.492 -16.5 -7.773 1 96.31 187 LEU B CA 1
ATOM 3117 C C . LEU B 1 187 ? 9.336 -17.453 -8.078 1 96.31 187 LEU B C 1
ATOM 3119 O O . LEU B 1 187 ? 8.383 -17.547 -7.301 1 96.31 187 LEU B O 1
ATOM 3123 N N . GLU B 1 188 ? 9.453 -18.016 -9.195 1 97.44 188 GLU B N 1
ATOM 3124 C CA . GLU B 1 188 ? 8.445 -18.969 -9.672 1 97.44 188 GLU B CA 1
ATOM 3125 C C . GLU B 1 188 ? 9.055 -20.344 -9.898 1 97.44 188 GLU B C 1
ATOM 3127 O O . GLU B 1 188 ? 10.125 -20.469 -10.508 1 97.44 188 GLU B O 1
ATOM 3132 N N . ILE B 1 189 ? 8.344 -21.391 -9.469 1 98.75 189 ILE B N 1
ATOM 3133 C CA . ILE B 1 189 ? 8.688 -22.766 -9.789 1 98.75 189 ILE B CA 1
ATOM 3134 C C . ILE B 1 189 ? 7.602 -23.375 -10.672 1 98.75 189 ILE B C 1
ATOM 3136 O O . ILE B 1 189 ? 6.43 -23.406 -10.289 1 98.75 189 ILE B O 1
ATOM 3140 N N . HIS B 1 190 ? 8.016 -23.812 -11.82 1 98.62 190 HIS B N 1
ATOM 3141 C CA . HIS B 1 190 ? 7.164 -24.5 -12.773 1 98.62 190 HIS B CA 1
ATOM 3142 C C . HIS B 1 190 ? 7.609 -25.953 -12.953 1 98.62 190 HIS B C 1
ATOM 3144 O O . HIS B 1 190 ? 8.711 -26.219 -13.445 1 98.62 190 HIS B O 1
ATOM 3150 N N . LEU B 1 191 ? 6.715 -26.891 -12.578 1 98.88 191 LEU B N 1
ATOM 3151 C CA . LEU B 1 191 ? 7.043 -28.312 -12.758 1 98.88 191 LEU B CA 1
ATOM 3152 C C . LEU B 1 191 ? 6.02 -28.984 -13.656 1 98.88 191 LEU B C 1
ATOM 3154 O O . LEU B 1 191 ? 4.812 -28.859 -13.445 1 98.88 191 LEU B O 1
ATOM 3158 N N . ARG B 1 192 ? 6.527 -29.703 -14.586 1 98.56 192 ARG B N 1
ATOM 3159 C CA . ARG B 1 192 ? 5.695 -30.516 -15.469 1 98.56 192 ARG B CA 1
ATOM 3160 C C . ARG B 1 192 ? 5.941 -32 -15.234 1 98.56 192 ARG B C 1
ATOM 3162 O O . ARG B 1 192 ? 7.086 -32.438 -15.07 1 98.56 192 ARG B O 1
ATOM 3169 N N . ASP B 1 193 ? 4.844 -32.719 -15.242 1 98 193 ASP B N 1
ATOM 3170 C CA . ASP B 1 193 ? 4.922 -34.188 -15.242 1 98 193 ASP B CA 1
ATOM 3171 C C . ASP B 1 193 ? 5.785 -34.688 -16.406 1 98 193 ASP B C 1
ATOM 3173 O O . ASP B 1 193 ? 5.656 -34.219 -17.531 1 98 193 ASP B O 1
ATOM 3177 N N . PRO B 1 194 ? 6.711 -35.625 -16.094 1 97.56 194 PRO B N 1
ATOM 3178 C CA . PRO B 1 194 ? 7.598 -36.125 -17.156 1 97.56 194 PRO B CA 1
ATOM 3179 C C . PRO B 1 194 ? 6.84 -36.688 -18.344 1 97.56 194 PRO B C 1
ATOM 3181 O O . PRO B 1 194 ? 7.344 -36.688 -19.469 1 97.56 194 PRO B O 1
ATOM 3184 N N . GLN B 1 195 ? 5.641 -37.188 -18.094 1 97.38 195 GLN B N 1
ATOM 3185 C CA . GLN B 1 195 ? 4.832 -37.75 -19.172 1 97.38 195 GLN B CA 1
ATOM 3186 C C . GLN B 1 195 ? 3.98 -36.656 -19.828 1 97.38 195 GLN B C 1
ATOM 3188 O O . GLN B 1 195 ? 3.242 -36.938 -20.781 1 97.38 195 GLN B O 1
ATOM 3193 N N . GLY B 1 196 ? 4.008 -35.5 -19.344 1 97.19 196 GLY B N 1
ATOM 3194 C CA . GLY B 1 196 ? 3.35 -34.344 -19.953 1 97.19 196 GLY B CA 1
ATOM 3195 C C . GLY B 1 196 ? 1.858 -34.281 -19.672 1 97.19 196 GLY B C 1
ATOM 3196 O O . GLY B 1 196 ? 1.097 -33.719 -20.453 1 97.19 196 GLY B O 1
ATOM 3197 N N . ARG B 1 197 ? 1.403 -34.812 -18.562 1 97.44 197 ARG B N 1
ATOM 3198 C CA . ARG B 1 197 ? -0.032 -34.969 -18.344 1 97.44 197 ARG B CA 1
ATOM 3199 C C . ARG B 1 197 ? -0.593 -33.75 -17.609 1 97.44 197 ARG B C 1
ATOM 3201 O O . ARG B 1 197 ? -1.767 -33.406 -17.766 1 97.44 197 ARG B O 1
ATOM 3208 N N . PHE B 1 198 ? 0.237 -33.125 -16.75 1 98.19 198 PHE B N 1
ATOM 3209 C CA . PHE B 1 198 ? -0.179 -31.969 -15.938 1 98.19 198 PHE B CA 1
ATOM 3210 C C . PHE B 1 198 ? 1.03 -31.172 -15.461 1 98.19 198 PHE B C 1
ATOM 3212 O O . PHE B 1 198 ? 2.172 -31.594 -15.656 1 98.19 198 PHE B O 1
ATOM 3219 N N . GLN B 1 199 ? 0.764 -30.016 -14.945 1 98.56 199 GLN B N 1
ATOM 3220 C CA . GLN B 1 199 ? 1.807 -29.141 -14.422 1 98.56 199 GLN B CA 1
ATOM 3221 C C . GLN B 1 199 ? 1.413 -28.547 -13.07 1 98.56 199 GLN B C 1
ATOM 3223 O O . GLN B 1 199 ? 0.236 -28.562 -12.703 1 98.56 199 GLN B O 1
ATOM 3228 N N . GLY B 1 200 ? 2.387 -28.156 -12.266 1 98.69 200 GLY B N 1
ATOM 3229 C CA . GLY B 1 200 ? 2.225 -27.422 -11.023 1 98.69 200 GLY B CA 1
ATOM 3230 C C . GLY B 1 200 ? 2.979 -26.109 -11.016 1 98.69 200 GLY B C 1
ATOM 3231 O O . GLY B 1 200 ? 3.818 -25.859 -11.883 1 98.69 200 GLY B O 1
ATOM 3232 N N . PHE B 1 201 ? 2.646 -25.297 -10.047 1 98.31 201 PHE B N 1
ATOM 3233 C CA . PHE B 1 201 ? 3.146 -23.938 -9.984 1 98.31 201 PHE B CA 1
ATOM 3234 C C . PHE B 1 201 ? 3.219 -23.453 -8.547 1 98.31 201 PHE B C 1
ATOM 3236 O O . PHE B 1 201 ? 2.328 -23.734 -7.738 1 98.31 201 PHE B O 1
ATOM 3243 N N . TYR B 1 202 ? 4.281 -22.75 -8.195 1 97.56 202 TYR B N 1
ATOM 3244 C CA . TYR B 1 202 ? 4.473 -22.094 -6.902 1 97.56 202 TYR B CA 1
ATOM 3245 C C . TYR B 1 202 ? 5.207 -20.766 -7.062 1 97.56 202 TYR B C 1
ATOM 3247 O O . TYR B 1 202 ? 6.223 -20.703 -7.758 1 97.56 202 TYR B O 1
ATOM 3255 N N . GLU B 1 203 ? 4.645 -19.688 -6.559 1 94.94 203 GLU B N 1
ATOM 3256 C CA . GLU B 1 203 ? 5.344 -18.406 -6.676 1 94.94 203 GLU B CA 1
ATOM 3257 C C . GLU B 1 203 ? 5.156 -17.562 -5.422 1 94.94 203 GLU B C 1
ATOM 3259 O O . GLU B 1 203 ? 4.082 -17.562 -4.816 1 94.94 203 GLU B O 1
ATOM 3264 N N . GLN B 1 204 ? 6.152 -16.938 -4.977 1 90.62 204 GLN B N 1
ATOM 3265 C CA . GLN B 1 204 ? 6.121 -15.961 -3.895 1 90.62 204 GLN B CA 1
ATOM 3266 C C . GLN B 1 204 ? 7.301 -14.992 -3.99 1 90.62 204 GLN B C 1
ATOM 3268 O O . GLN B 1 204 ? 8.195 -15.18 -4.82 1 90.62 204 GLN B O 1
ATOM 3273 N N . LEU B 1 205 ? 7.242 -13.961 -3.191 1 87.19 205 LEU B N 1
ATOM 3274 C CA . LEU B 1 205 ? 8.297 -12.945 -3.133 1 87.19 205 LEU B CA 1
ATOM 3275 C C . LEU B 1 205 ? 9.633 -13.578 -2.744 1 87.19 205 LEU B C 1
ATOM 3277 O O . LEU B 1 205 ? 9.695 -14.383 -1.812 1 87.19 205 LEU B O 1
ATOM 3281 N N . LEU B 1 206 ? 10.539 -13.289 -3.584 1 87.69 206 LEU B N 1
ATOM 3282 C CA . LEU B 1 206 ? 11.891 -13.773 -3.346 1 87.69 206 LEU B CA 1
ATOM 3283 C C . LEU B 1 206 ? 12.641 -12.859 -2.383 1 87.69 206 LEU B C 1
ATOM 3285 O O . LEU B 1 206 ? 13.367 -13.336 -1.506 1 87.69 206 LEU B O 1
ATOM 3289 N N . THR B 1 207 ? 12.477 -11.586 -2.646 1 72.94 207 THR B N 1
ATOM 3290 C CA . THR B 1 207 ? 13.281 -10.617 -1.908 1 72.94 207 THR B CA 1
ATOM 3291 C C . THR B 1 207 ? 12.422 -9.836 -0.918 1 72.94 207 THR B C 1
ATOM 3293 O O . THR B 1 207 ? 11.273 -9.508 -1.214 1 72.94 207 THR B O 1
ATOM 3296 N N . VAL B 1 208 ? 12.422 -10.039 0.367 1 56.16 208 VAL B N 1
ATOM 3297 C CA . VAL B 1 208 ? 11.844 -9.125 1.347 1 56.16 208 VAL B CA 1
ATOM 3298 C C . VAL B 1 208 ? 12.922 -8.188 1.881 1 56.16 208 VAL B C 1
ATOM 3300 O O . VAL B 1 208 ? 14.094 -8.562 1.973 1 56.16 208 VAL B O 1
#

Organism: Vanrija humicola (NCBI:txid5417)

Sequence (416 aa):
MGMFDEIEALIKPGISEKALSDAIHQLGLERHGLRTHWHKRVVRSGENTLAPFEENPPDRIIGEDDILIVDLGPVFEAWEADFGRTYVLGNDPDKIRLRDALEPMWKDVKAQYDARPDMSGSELFAIANKAAEDAGFVWGAPLAGHIVGSFPHERIPKDKITLYIAEANKGSMISTGKGGYTRHWILEIHLRDPQGRFQGFYEQLLTVMGMFDEIEALIKPGISEKALSDAIHQLGLERHGLRTHWHKRVVRSGENTLAPFEENPPDRIIGEDDILIVDLGPVFEAWEADFGRTYVLGNDPDKIRLRDALEPMWKDVKAQYDARPDMSGSELFAIANKAAEDAGFVWGAPLAGHIVGSFPHERIPKDKITLYIAEANKGSMISTGKGGYTRHWILEIHLRDPQGRFQGFYEQLLTV

Radius of gyration: 26.59 Å; Cα contacts (8 Å, |Δi|>4): 870; chains: 2; bounding box: 49×77×51 Å

InterPro domains:
  IPR000994 Peptidase M24 [PF00557] (3-157)
  IPR036005 Creatinase/aminopeptidase-like [G3DSA:3.90.230.10] (2-176)
  IPR036005 Creatinase/aminopeptidase-like [SSF55920] (4-156)
  IPR050659 Peptidase M24B family [PTHR46112] (4-156)

Foldseek 3Di:
DPLVVVLVVLDDFFAKQVVSQVVSVLCCLAPPVLVDDQVDWDKAKAPRVVDPRVDDDDIDGHHPPIDMDTDTDDRDQDDDWDWFADDDDDDPPLSVLQRVLFPVLQVVLLVVCVVPVFFWLQVSQVSLQVSQVVSPWGFDDQFFWFWTQRDPPRDDDPPDCCGTSHNVTRGTQQDADPSRHTIWMKGKHKTADPVRPDIGITITTSGD/DPLVVVLVVLDDFFAKQVVSQVVSVLCCLAPPVLVDDQVDWDKAKAPRVVDPRVDDDDIDGHHPPIDIDIDTDDRDQDDDWDKFADDDDDDPPLSVLQRVLFVVLQVVLLVVCVVPVFFWLQVSQVSLQVSQVVSPWHFDDQFFWFWDQRDPPDDDDPPDCCGTSHNPTRGTQQDADPSRHTIWMKGKHKTADPVRPDIGITITTSGD

Nearest PDB structures (foldseek):
  4fli-assembly1_A  TM=4.280E-01  e=1.899E-05  Homo sapiens
  1o0x-assembly1_A  TM=4.219E-01  e=4.326E-05  Thermotoga maritima
  6mrf-assembly1_A  TM=4.382E-01  e=4.288E-04  Acinetobacter baumannii
  3mr1-assembly2_B  TM=3.974E-01  e=1.673E-04  Rickettsia prowazekii
  5xev-assembly1_A-2  TM=3.566E-01  e=9.769E-04  Deinococcus radiodurans R1 = ATCC 13939 = DSM 20539

Secondary structure (DSSP, 8-state):
--HHHHHHHH--TTSBHHHHHHHHHHHHHHHS---S--SEEEEEEGGGGGS-TTS-PPP-BPPTT-EEEEEEEEEEEEEEEEEEEEEE-S--HHHHHHHHHHHHHHHHHHHHHHH-TT-BHHHHHHHHHHHHHHTT-EE-SS-SEEE--SSTT----TT-GGGB-STT--SBS--B-TTSPBPPEEEEEEEE-TTSS-EEEEEEES--/--HHHHHHHH--TTSBHHHHHHHHHHHHHHHS---S--SEEEEEEGGGGGS-TTS-PPP-BPPTT-EEEEEEEEEEEEEEEEEEEEEE-S--HHHHHHHHHHHHHHHHHHHHHHH-TT-BHHHHHHHHHHHHHHTT-EE-SS-SEEE--SSTT----TT-GGGB-STT--SBS--B-TTSPBPPEEEEEEEE-TTSS-EEEEEEES--

pLDDT: mean 87.43, std 15.61, range [41.66, 98.88]